Protein AF-A0A821Y5F5-F1 (afdb_monomer)

Sequence (380 aa):
MNRKIQKLDETVVNRIAAGEIVVRPCAAIKELVENSLDAGAHIIQIHVKQGGLKSIEIRDDGCGISKVDLPLVCQRFATSKLKNFDDLYHLNTYGFRGEALASLSYAGHVKIISKIPESPCAYICEYEDEKIRPSTSIKPCAGTNGTLIIIEDLFYNNPIRLKMMKSASEEYTRMVDCVMKMALRNTHVSFSLKRDQQIEPDVHTNGKETTTILQNMKMLYGADMVKDMYETIINTDDTPYKFQCKAYFTGTQYSCSSKNSSNSMTFILFINGRLVDCQPLKKSIQQMYAVLVNKQISPFVYLDLIMDPTTLDVNIHPSKNEVRFLHADQIIVSIVQAIERIIVAKSAKQTTTTTQLTFHMVCLFIHLVFFLNQRICYNL

Solvent-accessible surface area (backbone atoms only — not comparable to full-atom values): 20848 Å² total; per-residue (Å²): 137,90,78,76,90,72,86,76,56,67,70,58,54,50,52,54,52,17,54,62,47,49,72,47,52,44,47,50,50,52,55,53,52,34,51,34,52,66,39,64,29,45,40,41,41,35,43,31,28,68,32,29,38,51,25,34,36,43,36,29,53,18,56,41,52,53,81,86,46,61,76,42,60,25,26,71,68,41,51,94,73,51,92,54,79,72,49,68,57,68,65,85,57,78,64,62,68,26,42,67,54,17,22,45,14,58,36,21,44,28,35,40,39,24,7,28,82,90,47,96,53,10,39,35,43,40,33,44,70,35,34,66,34,92,92,44,67,82,37,82,42,91,62,63,56,3,35,36,42,38,38,34,39,50,36,69,90,35,63,69,63,51,70,70,50,71,57,38,67,59,41,34,52,51,34,49,55,51,52,52,56,55,42,36,76,40,28,53,29,17,39,34,34,28,53,66,95,51,86,70,57,85,38,69,48,82,23,39,85,86,46,44,51,69,56,42,44,30,66,74,71,33,61,71,57,56,74,43,47,45,79,50,75,50,74,34,83,91,47,99,71,46,36,40,32,47,36,40,34,43,44,94,84,51,54,56,81,50,95,86,46,87,73,60,60,48,77,45,38,28,52,73,85,41,64,39,63,55,66,68,54,54,50,54,46,52,52,52,49,57,73,77,34,101,57,101,61,10,39,47,39,40,38,42,36,42,59,61,55,82,48,46,46,64,87,75,40,82,67,51,41,40,67,51,50,68,62,50,69,62,53,42,52,53,51,48,55,54,53,48,52,52,48,52,58,55,51,55,71,73,47,86,70,86,75,86,75,69,64,64,58,52,59,55,50,53,57,50,56,54,53,54,56,57,56,59,68,76,74,115

Secondary structure (DSSP, 8-state):
--PPP-PPPHHHHHHHHHHHH--SHHHHHHHHHHHHHHTT-SEEEEEEEGGGTSEEEEEE-SS---TTTTTTTTSTT--SS-SSGGGGGG--SS--SS-HHHHHHHHSEEEEEEE-TTSSSEEEEEEETTEEPTT---EEE---SEEEEEEESTTTT-HHHHHHS--HHHHHHHHHHHHHHHHHH-TTSEEEEEETT-SS-SEE----TT--HHHHHHHHH-HHHHHTEEEEEEE-TTSSS-EEEEEEEE-SS-----TTSTT--EEEEEETTEE---HHHHHHHHHHHHHH-SS----EEEEEEEE-GGGEE--S-TTS---EETTHHHHHHHHHHHHHHHHHHHHHHH--SS--SSHHHHHHHHHHHHHHHHHHTT--

Nearest PDB structures (foldseek):
  4p7a-assembly1_A-2  TM=9.496E-01  e=2.374E-35  Homo sapiens
  1nhh-assembly1_A-2  TM=9.023E-01  e=4.095E-33  Escherichia coli K-12
  7p8v-assembly1_A  TM=9.120E-01  e=3.449E-33  Escherichia coli K-12
  1b62-assembly1_A-2  TM=9.007E-01  e=1.894E-31  Escherichia coli K-12
  3h4l-assembly3_B  TM=8.103E-01  e=2.195E-25  Saccharomyces cerevisiae

pLDDT: mean 83.5, std 15.28, range [35.28, 98.12]

Structure (mmCIF, N/CA/C/O backbone):
data_AF-A0A821Y5F5-F1
#
_entry.id   AF-A0A821Y5F5-F1
#
loop_
_atom_site.group_PDB
_atom_site.id
_atom_site.type_symbol
_atom_site.label_atom_id
_atom_site.label_alt_id
_atom_site.label_comp_id
_atom_site.label_asym_id
_atom_site.label_entity_id
_atom_site.label_seq_id
_atom_site.pdbx_PDB_ins_code
_atom_site.Cartn_x
_atom_site.Cartn_y
_atom_site.Cartn_z
_atom_site.occupancy
_atom_site.B_iso_or_equiv
_atom_site.auth_seq_id
_atom_site.auth_comp_id
_atom_site.auth_asym_id
_atom_site.auth_atom_id
_atom_site.pdbx_PDB_model_num
ATOM 1 N N . MET A 1 1 ? 7.971 -37.093 26.610 1.00 49.34 1 MET A N 1
ATOM 2 C CA . MET A 1 1 ? 7.033 -35.981 26.343 1.00 49.34 1 MET A CA 1
ATOM 3 C C . MET A 1 1 ? 5.666 -36.580 26.067 1.00 49.34 1 MET A C 1
ATOM 5 O O . MET A 1 1 ? 5.500 -37.180 25.021 1.00 49.34 1 MET A O 1
ATOM 9 N N . ASN A 1 2 ? 4.726 -36.498 27.010 1.00 59.00 2 ASN A N 1
ATOM 10 C CA . ASN A 1 2 ? 3.395 -37.101 26.869 1.00 59.00 2 ASN A CA 1
ATOM 11 C C . ASN A 1 2 ? 2.326 -35.995 26.891 1.00 59.00 2 ASN A C 1
ATOM 13 O O . ASN A 1 2 ? 1.527 -35.898 27.818 1.00 59.00 2 ASN A O 1
ATOM 17 N N . ARG A 1 3 ? 2.387 -35.073 25.920 1.00 72.88 3 ARG A N 1
ATOM 18 C CA . ARG A 1 3 ? 1.347 -34.051 25.744 1.00 72.88 3 ARG A CA 1
ATOM 19 C C . ARG A 1 3 ? 0.312 -34.593 24.768 1.00 72.88 3 ARG A C 1
ATOM 21 O O . ARG A 1 3 ? 0.638 -34.861 23.617 1.00 72.88 3 ARG A O 1
ATOM 28 N N . LYS A 1 4 ? -0.921 -34.774 25.246 1.00 83.81 4 LYS A N 1
ATOM 29 C CA . LYS A 1 4 ? -2.070 -35.089 24.389 1.00 83.81 4 LYS A CA 1
ATOM 30 C C . LYS A 1 4 ? -2.394 -33.864 23.531 1.00 83.81 4 LYS A C 1
ATOM 32 O O . LYS A 1 4 ? -2.301 -32.738 24.015 1.00 83.81 4 LYS A O 1
ATOM 37 N N . ILE A 1 5 ? -2.762 -34.091 22.274 1.00 86.94 5 ILE A N 1
ATOM 38 C CA . ILE A 1 5 ? -3.212 -33.037 21.357 1.00 86.94 5 ILE A CA 1
ATOM 39 C C . ILE A 1 5 ? -4.495 -32.417 21.932 1.00 86.94 5 ILE A C 1
ATOM 41 O O . ILE A 1 5 ? -5.418 -33.143 22.298 1.00 86.94 5 ILE A O 1
ATOM 45 N N . GLN A 1 6 ? -4.538 -31.088 22.041 1.00 87.88 6 GLN A N 1
ATOM 46 C CA . GLN A 1 6 ? -5.682 -30.325 22.547 1.00 87.88 6 GLN A CA 1
ATOM 47 C C . GLN A 1 6 ? -5.955 -29.129 21.634 1.00 87.88 6 GLN A C 1
ATOM 49 O O . GLN A 1 6 ? -5.025 -28.559 21.061 1.00 87.88 6 GLN A O 1
ATOM 54 N N . LYS A 1 7 ? -7.230 -28.747 21.506 1.00 86.69 7 LYS A N 1
ATOM 55 C CA . LYS A 1 7 ? -7.623 -27.531 20.790 1.00 86.69 7 LYS A CA 1
ATOM 56 C C . LYS A 1 7 ? -7.147 -26.314 21.588 1.00 86.69 7 LYS A C 1
ATOM 58 O O . LYS A 1 7 ? -7.340 -26.262 22.801 1.00 86.69 7 LYS A O 1
ATOM 63 N N . LEU A 1 8 ? -6.514 -25.362 20.908 1.00 87.69 8 LEU A N 1
ATOM 64 C CA . LEU A 1 8 ? -6.141 -24.083 21.506 1.00 87.69 8 LEU A CA 1
ATOM 65 C C . LEU A 1 8 ? -7.386 -23.215 21.719 1.00 87.69 8 LEU A C 1
ATOM 67 O O . LEU A 1 8 ? -8.350 -23.305 20.958 1.00 87.69 8 LEU A O 1
ATOM 71 N N . ASP A 1 9 ? -7.333 -22.361 22.738 1.00 87.75 9 ASP A N 1
ATOM 72 C CA . ASP A 1 9 ? -8.312 -21.293 22.931 1.00 87.75 9 ASP A CA 1
ATOM 73 C C . ASP A 1 9 ? -8.274 -20.321 21.739 1.00 87.75 9 ASP A C 1
ATOM 75 O O . ASP A 1 9 ? -7.199 -20.013 21.213 1.00 87.75 9 ASP A O 1
ATOM 79 N N . GLU A 1 10 ? -9.436 -19.835 21.305 1.00 82.81 10 GLU A N 1
ATOM 80 C CA . GLU A 1 10 ? -9.552 -18.953 20.137 1.00 82.81 10 GLU A CA 1
ATOM 81 C C . GLU A 1 10 ? -8.747 -17.661 20.300 1.00 82.81 10 GLU A C 1
ATOM 83 O O . GLU A 1 10 ? -8.123 -17.196 19.347 1.00 82.81 10 GLU A O 1
ATOM 88 N N . THR A 1 11 ? -8.654 -17.127 21.520 1.00 79.38 11 THR A N 1
ATOM 89 C CA . THR A 1 11 ? -7.844 -15.933 21.804 1.00 79.38 11 THR A CA 1
ATOM 90 C C . THR A 1 11 ? -6.358 -16.180 21.554 1.00 79.38 11 THR A C 1
ATOM 92 O O . THR A 1 11 ? -5.652 -15.304 21.051 1.00 79.38 11 THR A O 1
ATOM 95 N N . VAL A 1 12 ? -5.876 -17.393 21.843 1.00 81.19 12 VAL A N 1
ATOM 96 C CA . VAL A 1 12 ? -4.489 -17.797 21.589 1.00 81.19 12 VAL A CA 1
ATOM 97 C C . VAL A 1 12 ? -4.254 -17.938 20.089 1.00 81.19 12 VAL A C 1
ATOM 99 O O . VAL A 1 12 ? -3.269 -17.405 19.580 1.00 81.19 12 VAL A O 1
ATOM 102 N N . VAL A 1 13 ? -5.168 -18.599 19.373 1.00 82.31 13 VAL A N 1
ATOM 103 C CA . VAL A 1 13 ? -5.092 -18.757 17.910 1.00 82.31 13 VAL A CA 1
ATOM 104 C C . VAL A 1 13 ? -5.053 -17.395 17.221 1.00 82.31 13 VAL A C 1
ATOM 106 O O . VAL A 1 13 ? -4.185 -17.145 16.381 1.00 82.31 13 VAL A O 1
ATOM 109 N N . ASN A 1 14 ? -5.944 -16.487 17.613 1.00 79.31 14 ASN A N 1
ATOM 110 C CA . ASN A 1 14 ? -6.041 -15.180 16.987 1.00 79.31 14 ASN A CA 1
ATOM 111 C C . ASN A 1 14 ? -4.820 -14.298 17.272 1.00 79.31 14 ASN A C 1
ATOM 113 O O . ASN A 1 14 ? -4.322 -13.644 16.357 1.00 79.31 14 ASN A O 1
ATOM 117 N N . ARG A 1 15 ? -4.268 -14.338 18.492 1.00 78.31 15 ARG A N 1
ATOM 118 C CA . ARG A 1 15 ? -3.023 -13.624 18.826 1.00 78.31 15 ARG A CA 1
ATOM 119 C C . ARG A 1 15 ? -1.812 -14.155 18.063 1.00 78.31 15 ARG A C 1
ATOM 121 O O . ARG A 1 15 ? -0.956 -13.364 17.666 1.00 78.31 15 ARG A O 1
ATOM 128 N N . ILE A 1 16 ? -1.735 -15.468 17.834 1.00 78.94 16 ILE A N 1
ATOM 129 C CA . ILE A 1 16 ? -0.671 -16.067 17.015 1.00 78.94 16 ILE A CA 1
ATOM 130 C C . ILE A 1 16 ? -0.784 -15.558 15.576 1.00 78.94 16 ILE A C 1
ATOM 132 O O . ILE A 1 16 ? 0.169 -14.977 15.058 1.00 78.94 16 ILE A O 1
ATOM 136 N N . ALA A 1 17 ? -1.966 -15.681 14.973 1.00 75.06 17 ALA A N 1
ATOM 137 C CA . ALA A 1 17 ? -2.197 -15.271 13.592 1.00 75.06 17 ALA A CA 1
ATOM 138 C C . ALA A 1 17 ? -2.049 -13.746 13.387 1.00 75.06 17 ALA A C 1
ATOM 140 O O . ALA A 1 17 ? -1.517 -13.309 12.369 1.00 75.06 17 ALA A O 1
ATOM 141 N N . ALA A 1 18 ? -2.424 -12.916 14.369 1.00 77.75 18 ALA A N 1
ATOM 142 C CA . ALA A 1 18 ? -2.184 -11.471 14.321 1.00 77.75 18 ALA A CA 1
ATOM 143 C C . ALA A 1 18 ? -0.686 -11.132 14.192 1.00 77.75 18 ALA A C 1
ATOM 145 O O . ALA A 1 18 ? -0.311 -10.220 13.453 1.00 77.75 18 ALA A O 1
ATOM 146 N N . GLY A 1 19 ? 0.180 -11.905 14.858 1.00 74.75 19 GLY A N 1
ATOM 147 C CA . GLY A 1 19 ? 1.634 -11.758 14.783 1.00 74.75 19 GLY A CA 1
ATOM 148 C C . GLY A 1 19 ? 2.270 -12.228 13.468 1.00 74.75 19 GLY A C 1
ATOM 149 O O . GLY A 1 19 ? 3.447 -11.931 13.245 1.00 74.75 19 GLY A O 1
ATOM 150 N N . GLU A 1 20 ? 1.530 -12.951 12.625 1.00 75.62 20 GLU A N 1
ATOM 151 C CA . GLU A 1 20 ? 1.942 -13.363 11.274 1.00 75.62 20 GLU A CA 1
ATOM 152 C C . GLU A 1 20 ? 1.504 -12.345 10.215 1.00 75.62 20 GLU A C 1
ATOM 154 O O . GLU A 1 20 ? 2.231 -12.096 9.254 1.00 75.62 20 GLU A O 1
ATOM 159 N N . ILE A 1 21 ? 0.339 -11.721 10.411 1.00 77.25 21 ILE A N 1
ATOM 160 C CA . ILE A 1 21 ? -0.215 -10.717 9.496 1.00 77.25 21 ILE A CA 1
ATOM 161 C C . ILE A 1 21 ? 0.476 -9.364 9.706 1.00 77.25 21 ILE A C 1
ATOM 163 O O . ILE A 1 21 ? 0.984 -8.763 8.758 1.00 77.25 21 ILE A O 1
ATOM 167 N N . VAL A 1 22 ? 0.571 -8.896 10.956 1.00 83.25 22 VAL A N 1
ATOM 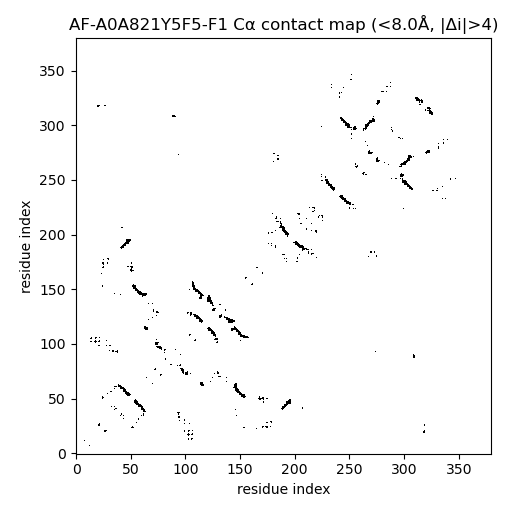168 C CA . VAL A 1 22 ? 1.205 -7.615 11.300 1.00 83.25 22 VAL A CA 1
ATOM 169 C C . VAL A 1 22 ? 2.575 -7.876 11.910 1.00 83.25 22 VAL A C 1
ATOM 171 O O . VAL A 1 22 ? 2.774 -7.873 13.123 1.00 83.25 22 VAL A O 1
ATOM 174 N N . VAL A 1 23 ? 3.559 -8.106 11.042 1.00 84.06 23 VAL A N 1
ATOM 175 C CA . VAL A 1 23 ? 4.928 -8.419 11.480 1.00 84.06 23 VAL A CA 1
ATOM 176 C C . VAL A 1 23 ? 5.681 -7.169 11.955 1.00 84.06 23 VAL A C 1
ATOM 178 O O . VAL A 1 23 ? 6.540 -7.276 12.829 1.00 84.06 23 VAL A O 1
ATOM 181 N N . ARG A 1 24 ? 5.396 -5.993 11.372 1.00 90.19 24 ARG A N 1
ATOM 182 C CA . ARG A 1 24 ? 6.087 -4.706 11.610 1.00 90.19 24 ARG A CA 1
ATOM 183 C C . ARG A 1 24 ? 5.164 -3.502 11.351 1.00 90.19 24 ARG A C 1
ATOM 185 O O . ARG A 1 24 ? 4.192 -3.667 10.612 1.00 90.19 24 ARG A O 1
ATOM 192 N N . PRO A 1 25 ? 5.508 -2.284 11.822 1.00 92.50 25 PRO A N 1
ATOM 193 C CA . PRO A 1 25 ? 4.735 -1.061 11.549 1.00 92.50 25 PRO A CA 1
ATOM 194 C C . PRO A 1 25 ? 4.493 -0.782 10.056 1.00 92.50 25 PRO A C 1
ATOM 196 O O . PRO A 1 25 ? 3.411 -0.360 9.660 1.00 92.50 25 PRO A O 1
ATOM 199 N N . CYS A 1 26 ? 5.476 -1.075 9.199 1.00 91.69 26 CYS A N 1
ATOM 200 C CA . CYS A 1 26 ? 5.349 -0.917 7.746 1.00 91.69 26 CYS A CA 1
ATOM 201 C C . CYS A 1 26 ? 4.236 -1.803 7.142 1.00 91.69 26 CYS A C 1
ATOM 203 O O . CYS A 1 26 ? 3.514 -1.352 6.257 1.00 91.69 26 CYS A O 1
ATOM 205 N N . ALA A 1 27 ? 4.032 -3.021 7.665 1.00 89.94 27 ALA A N 1
ATOM 206 C CA . ALA A 1 27 ? 2.938 -3.890 7.223 1.00 89.94 27 ALA A CA 1
ATOM 207 C C . ALA A 1 27 ? 1.566 -3.310 7.605 1.00 89.94 27 ALA A C 1
ATOM 209 O O . ALA A 1 27 ? 0.642 -3.361 6.801 1.00 89.94 27 ALA A O 1
ATOM 210 N N . ALA A 1 28 ? 1.459 -2.696 8.791 1.00 92.38 28 ALA A N 1
ATOM 211 C CA . ALA A 1 28 ? 0.246 -1.996 9.210 1.00 92.38 28 ALA A CA 1
ATOM 212 C C . ALA A 1 28 ? -0.081 -0.826 8.269 1.00 92.38 28 ALA A C 1
ATOM 214 O O . ALA A 1 28 ? -1.211 -0.720 7.805 1.00 92.38 28 ALA A O 1
ATOM 215 N N . ILE A 1 29 ? 0.912 0.008 7.928 1.00 94.00 29 ILE A N 1
ATOM 216 C CA . ILE A 1 29 ? 0.716 1.093 6.953 1.00 94.00 29 ILE A CA 1
ATOM 217 C C . ILE A 1 29 ? 0.255 0.555 5.606 1.00 94.00 29 ILE A C 1
ATOM 219 O O . ILE A 1 29 ? -0.708 1.082 5.062 1.00 94.00 29 ILE A O 1
ATOM 223 N N . LYS A 1 30 ? 0.919 -0.478 5.076 1.00 91.44 30 LYS A N 1
ATOM 224 C CA . LYS A 1 30 ? 0.560 -1.055 3.778 1.00 91.44 30 LYS A CA 1
ATOM 225 C C . LYS A 1 30 ? -0.915 -1.459 3.753 1.00 91.44 30 LYS A C 1
ATOM 227 O O . LYS A 1 30 ? -1.645 -1.005 2.883 1.00 91.44 30 LYS A O 1
ATOM 232 N N . GLU A 1 31 ? -1.363 -2.235 4.740 1.00 90.94 31 GLU A N 1
ATOM 233 C CA . GLU A 1 31 ? -2.750 -2.713 4.816 1.00 90.94 31 GLU A CA 1
ATOM 234 C C . GLU A 1 31 ? -3.768 -1.576 4.991 1.00 90.94 31 GLU A C 1
ATOM 236 O O . GLU A 1 31 ? -4.835 -1.594 4.381 1.00 90.94 31 GLU A O 1
ATOM 241 N N . LEU A 1 32 ? -3.458 -0.568 5.809 1.00 93.94 32 LEU A N 1
ATOM 242 C CA . LEU A 1 32 ? -4.356 0.567 6.019 1.00 93.94 32 LEU A CA 1
ATOM 243 C C . LEU A 1 32 ? -4.452 1.466 4.783 1.00 93.94 32 LEU A C 1
ATOM 245 O O . LEU A 1 32 ? -5.549 1.873 4.420 1.00 93.94 32 LEU A O 1
ATOM 249 N N . VAL A 1 33 ? -3.334 1.726 4.103 1.00 94.94 33 VAL A N 1
ATOM 250 C CA . VAL A 1 33 ? -3.327 2.486 2.848 1.00 94.94 33 VAL A CA 1
ATOM 251 C C . VAL A 1 33 ? -4.058 1.717 1.745 1.00 94.94 33 VAL A C 1
ATOM 253 O O . VAL A 1 33 ? -4.837 2.313 1.010 1.00 94.94 33 VAL A O 1
ATOM 256 N N . GLU A 1 34 ? -3.855 0.400 1.642 1.00 92.00 34 GLU A N 1
ATOM 257 C CA . GLU A 1 34 ? -4.623 -0.469 0.738 1.00 92.00 34 GLU A CA 1
ATOM 258 C C . GLU A 1 34 ? -6.134 -0.373 1.015 1.00 92.00 34 GLU A C 1
ATOM 260 O O . GLU A 1 34 ? -6.926 -0.287 0.080 1.00 92.00 34 GLU A O 1
ATOM 265 N N . ASN A 1 35 ? -6.545 -0.318 2.287 1.00 92.69 35 ASN A N 1
ATOM 266 C CA . ASN A 1 35 ? -7.950 -0.129 2.649 1.00 92.69 35 ASN A CA 1
ATOM 267 C C . ASN A 1 35 ? -8.492 1.248 2.249 1.00 92.69 35 ASN A C 1
ATOM 269 O O . ASN A 1 35 ? -9.620 1.313 1.768 1.00 92.69 35 ASN A O 1
ATOM 273 N N . SER A 1 36 ? -7.711 2.319 2.405 1.00 95.19 36 SER A N 1
ATOM 274 C CA . SER A 1 36 ? -8.101 3.657 1.945 1.00 95.19 36 SER A CA 1
ATOM 275 C C . SER A 1 36 ? -8.234 3.717 0.416 1.00 95.19 36 SER A C 1
ATOM 277 O O . SER A 1 36 ? -9.188 4.297 -0.095 1.00 95.19 36 SER A O 1
ATOM 279 N N . LEU A 1 37 ? -7.329 3.064 -0.324 1.00 93.06 37 LEU A N 1
ATOM 280 C CA . LEU A 1 37 ? -7.417 2.947 -1.786 1.00 93.06 37 LEU A CA 1
ATOM 281 C C . LEU A 1 37 ? -8.659 2.158 -2.221 1.00 93.06 37 LEU A C 1
ATOM 283 O O . LEU A 1 37 ? -9.392 2.605 -3.098 1.00 93.06 37 LEU A O 1
ATOM 287 N N . ASP A 1 38 ? -8.943 1.027 -1.569 1.00 91.44 38 ASP A N 1
ATOM 288 C CA . ASP A 1 38 ? -10.155 0.239 -1.827 1.00 91.44 38 ASP A CA 1
ATOM 289 C C . ASP A 1 38 ? -11.446 1.010 -1.483 1.00 91.44 38 ASP A C 1
ATOM 291 O O . ASP A 1 38 ? -12.497 0.737 -2.059 1.00 91.44 38 ASP A O 1
ATOM 295 N N . ALA A 1 39 ? -11.381 1.975 -0.559 1.00 91.88 39 ALA A N 1
ATOM 296 C CA . ALA A 1 39 ? -12.487 2.872 -0.221 1.00 91.88 39 ALA A CA 1
ATOM 297 C C . ALA A 1 39 ? -12.660 4.038 -1.217 1.00 91.88 39 ALA A C 1
ATOM 299 O O . ALA A 1 39 ? -13.533 4.886 -1.011 1.00 91.88 39 ALA A O 1
ATOM 300 N N . GLY A 1 40 ? -11.840 4.097 -2.274 1.00 92.69 40 GLY A N 1
ATOM 301 C CA . GLY A 1 40 ? -11.893 5.135 -3.303 1.00 92.69 40 GLY A CA 1
ATOM 302 C C . GLY A 1 40 ? -11.337 6.487 -2.856 1.00 92.69 40 GLY A C 1
ATOM 303 O O . GLY A 1 40 ? -11.788 7.515 -3.351 1.00 92.69 40 GLY A O 1
ATOM 304 N N . ALA A 1 41 ? -10.402 6.508 -1.901 1.00 95.75 41 ALA A N 1
ATOM 305 C CA . ALA A 1 41 ? -9.806 7.749 -1.416 1.00 95.75 41 ALA A CA 1
ATOM 306 C C . ALA A 1 41 ? -8.970 8.462 -2.493 1.00 95.75 41 ALA A C 1
ATOM 308 O O . ALA A 1 41 ? -8.179 7.837 -3.202 1.00 95.75 41 ALA A O 1
ATOM 309 N N . HIS A 1 42 ? -9.078 9.788 -2.539 1.00 95.88 42 HIS A N 1
ATOM 310 C CA . HIS A 1 42 ? -8.247 10.676 -3.353 1.00 95.88 42 HIS A CA 1
ATOM 311 C C . HIS A 1 42 ? -7.163 11.377 -2.532 1.00 95.88 42 HIS A C 1
ATOM 313 O O . HIS A 1 42 ? -6.177 11.857 -3.093 1.00 95.88 42 HIS A O 1
ATOM 319 N N . ILE A 1 43 ? -7.302 11.423 -1.209 1.00 97.12 43 ILE A N 1
ATOM 320 C CA . ILE A 1 43 ? -6.348 12.028 -0.286 1.00 97.12 43 ILE A CA 1
ATOM 321 C C . ILE A 1 43 ? -6.078 11.036 0.840 1.00 97.12 43 ILE A C 1
ATOM 323 O O . ILE A 1 43 ? -6.990 10.627 1.548 1.00 97.12 43 ILE A O 1
ATOM 327 N N . ILE A 1 44 ? -4.807 10.686 1.043 1.00 98.00 44 ILE A N 1
ATOM 328 C CA . ILE A 1 44 ? -4.347 9.817 2.128 1.00 98.00 44 ILE A CA 1
ATOM 329 C C . ILE A 1 44 ? -3.252 10.544 2.912 1.00 98.00 44 ILE A C 1
ATOM 331 O O . ILE A 1 44 ? -2.159 10.820 2.408 1.00 98.00 44 ILE A O 1
ATOM 335 N N . GLN A 1 45 ? -3.541 10.850 4.173 1.00 97.69 45 GLN A N 1
ATOM 336 C CA . GLN A 1 45 ? -2.639 11.539 5.091 1.00 97.69 45 GLN A CA 1
ATOM 337 C C . GLN A 1 45 ? -2.203 10.594 6.203 1.00 97.69 45 GLN A C 1
ATOM 339 O O . GLN A 1 45 ? -3.031 9.988 6.878 1.00 97.69 45 GLN A O 1
ATOM 344 N N . ILE A 1 46 ? -0.896 10.497 6.413 1.00 98.06 46 ILE A N 1
ATOM 345 C CA . ILE A 1 46 ? -0.276 9.545 7.324 1.00 98.06 46 ILE A CA 1
ATOM 346 C C . ILE A 1 46 ? 0.600 10.304 8.319 1.00 98.06 46 ILE A C 1
ATOM 348 O O . ILE A 1 46 ? 1.482 11.088 7.943 1.00 98.06 46 ILE A O 1
ATOM 352 N N . HIS A 1 47 ? 0.368 10.078 9.607 1.00 97.25 47 HIS A N 1
ATOM 353 C CA . HIS A 1 47 ? 1.147 10.659 10.696 1.00 97.25 47 HIS A CA 1
ATOM 354 C C . HIS A 1 47 ? 1.704 9.549 11.577 1.00 97.25 47 HIS A C 1
ATOM 356 O O . HIS A 1 47 ? 0.999 8.615 11.949 1.00 97.25 47 HIS A O 1
ATOM 362 N N . VAL A 1 48 ? 3.000 9.629 11.878 1.00 96.94 48 VAL A N 1
ATOM 363 C CA . VAL A 1 48 ? 3.716 8.536 12.542 1.00 96.94 48 VAL A CA 1
ATOM 364 C C . VAL A 1 48 ? 4.525 9.056 13.720 1.00 96.94 48 VAL A C 1
ATOM 366 O O . VAL A 1 48 ? 5.348 9.962 13.571 1.00 96.94 48 VAL A O 1
ATOM 369 N N . LYS A 1 49 ? 4.361 8.414 14.882 1.00 96.12 49 LYS A N 1
ATOM 370 C CA . LYS A 1 49 ? 5.133 8.692 16.101 1.00 96.12 49 LYS A CA 1
ATOM 371 C C . LYS A 1 49 ? 6.038 7.516 16.453 1.00 96.12 49 LYS A C 1
ATOM 373 O O . LYS A 1 49 ? 5.610 6.363 16.422 1.00 96.12 49 LYS A O 1
ATOM 378 N N . GLN A 1 50 ? 7.298 7.807 16.788 1.00 92.94 50 GLN A N 1
ATOM 379 C CA . GLN A 1 50 ? 8.328 6.814 17.143 1.00 92.94 50 GLN A CA 1
ATOM 380 C C . GLN A 1 50 ? 8.403 5.614 16.172 1.00 92.94 50 GLN A C 1
ATOM 382 O O . GLN A 1 50 ? 8.375 4.458 16.589 1.00 92.94 50 GLN A O 1
ATOM 387 N N . GLY A 1 51 ? 8.465 5.875 14.861 1.00 90.94 51 GLY A N 1
ATOM 388 C CA . GLY A 1 51 ? 8.557 4.809 13.850 1.00 90.94 51 GLY A CA 1
ATOM 389 C C . GLY A 1 51 ? 7.326 3.903 13.771 1.00 90.94 51 GLY A C 1
ATOM 390 O O . GLY A 1 51 ? 7.435 2.763 13.334 1.00 90.94 51 GLY A O 1
ATOM 391 N N . GLY A 1 52 ? 6.171 4.389 14.235 1.00 93.12 52 GLY A N 1
ATOM 392 C CA . GLY A 1 52 ? 4.898 3.671 14.219 1.00 93.12 52 GLY A CA 1
ATOM 393 C C . GLY A 1 52 ? 4.691 2.739 15.405 1.00 93.12 52 GLY A C 1
ATOM 394 O O . GLY A 1 52 ? 3.643 2.114 15.504 1.00 93.12 52 GLY A O 1
ATOM 395 N N . LEU A 1 53 ? 5.662 2.653 16.319 1.00 92.75 53 LEU A N 1
ATOM 396 C CA . LEU A 1 53 ? 5.517 1.870 17.545 1.00 92.75 53 LEU A CA 1
ATOM 397 C C . LEU A 1 53 ? 4.617 2.580 18.556 1.00 92.75 53 LEU A C 1
ATOM 399 O O . LEU A 1 53 ? 3.840 1.925 19.242 1.00 92.75 53 LEU A O 1
ATOM 403 N N . LYS A 1 54 ? 4.697 3.917 18.630 1.00 94.94 54 LYS A N 1
ATOM 404 C CA . LYS A 1 54 ? 3.864 4.694 19.556 1.00 94.94 54 LYS A CA 1
ATOM 405 C C . LYS A 1 54 ? 2.494 5.013 18.973 1.00 94.94 54 LYS A C 1
ATOM 407 O O . LYS A 1 54 ? 1.497 4.836 19.662 1.00 94.94 54 LYS A O 1
ATOM 412 N N . SER A 1 55 ? 2.457 5.523 17.743 1.00 96.56 55 SER A N 1
ATOM 413 C CA . SER A 1 55 ? 1.204 5.812 17.044 1.00 96.56 55 SER A CA 1
ATOM 414 C C . SER A 1 55 ? 1.385 5.794 15.525 1.00 96.56 55 SER A C 1
ATOM 416 O O . SER A 1 55 ? 2.406 6.268 15.008 1.00 96.56 55 SER A O 1
ATOM 418 N N . ILE A 1 56 ? 0.384 5.256 14.828 1.00 97.50 56 ILE A N 1
ATOM 419 C CA . ILE A 1 56 ? 0.174 5.367 13.383 1.00 97.50 56 ILE A CA 1
ATOM 420 C C . ILE A 1 56 ? -1.232 5.928 13.180 1.00 97.50 56 ILE A C 1
ATOM 422 O O . ILE A 1 56 ? -2.207 5.311 13.599 1.00 97.50 56 ILE A O 1
ATOM 426 N N . GLU A 1 57 ? -1.339 7.068 12.511 1.00 97.50 57 GLU A N 1
ATOM 427 C CA . GLU A 1 57 ? -2.614 7.690 12.158 1.00 97.50 57 GLU A CA 1
ATOM 428 C C . GLU A 1 57 ? -2.719 7.758 10.636 1.00 97.50 57 GLU A C 1
ATOM 430 O O . GLU A 1 57 ? -1.827 8.300 9.981 1.00 97.50 57 GLU A O 1
ATOM 435 N N . ILE A 1 58 ? -3.791 7.206 10.071 1.00 97.81 58 ILE A N 1
ATOM 436 C CA . ILE A 1 58 ? -4.095 7.268 8.640 1.00 97.81 58 ILE A CA 1
ATOM 437 C C . ILE A 1 58 ? -5.477 7.872 8.473 1.00 97.81 58 ILE A C 1
ATOM 439 O O . ILE A 1 58 ? -6.455 7.348 9.001 1.00 97.81 58 ILE A O 1
ATOM 443 N N . ARG A 1 59 ? -5.536 8.990 7.753 1.00 97.88 59 ARG A N 1
ATOM 444 C CA . ARG A 1 59 ? -6.763 9.678 7.371 1.00 97.88 59 ARG A CA 1
ATOM 445 C C . ARG A 1 59 ? -6.947 9.588 5.867 1.00 97.88 59 ARG A C 1
ATOM 447 O O . ARG A 1 59 ? -6.023 9.918 5.127 1.00 97.88 59 ARG A O 1
ATOM 454 N N . ASP A 1 60 ? -8.150 9.238 5.452 1.00 98.00 60 ASP A N 1
ATOM 455 C CA . ASP A 1 60 ? -8.588 9.269 4.068 1.00 98.00 60 ASP A CA 1
ATOM 456 C C . ASP A 1 60 ? -9.907 10.025 3.890 1.00 98.00 60 ASP A C 1
ATOM 458 O O . ASP A 1 60 ? -10.614 10.312 4.859 1.00 98.00 60 ASP A O 1
ATOM 462 N N . ASP A 1 61 ? -10.210 10.364 2.641 1.00 97.31 61 ASP A N 1
ATOM 463 C CA . ASP A 1 61 ? -11.464 10.966 2.182 1.00 97.31 61 ASP A CA 1
ATOM 464 C C . ASP A 1 61 ? -12.339 9.969 1.396 1.00 97.31 61 ASP A C 1
ATOM 466 O O . ASP A 1 61 ? -13.146 10.376 0.561 1.00 97.31 61 ASP A O 1
ATOM 470 N N . GLY A 1 62 ? -12.177 8.665 1.652 1.00 95.56 62 GLY A N 1
ATOM 471 C CA . GLY A 1 62 ? -12.926 7.612 0.966 1.00 95.56 62 GLY A CA 1
ATOM 472 C C . GLY A 1 62 ? -14.412 7.565 1.346 1.00 95.56 62 GLY A C 1
ATOM 473 O O . GLY A 1 62 ? -14.960 8.451 2.005 1.00 95.56 62 GLY A O 1
ATOM 474 N N . CYS A 1 63 ? -15.091 6.476 0.979 1.00 95.31 63 CYS A N 1
ATOM 475 C CA . CYS A 1 63 ? -16.533 6.318 1.220 1.00 95.31 63 CYS A CA 1
ATOM 476 C C . CYS A 1 63 ? -16.945 6.281 2.706 1.00 95.31 63 CYS A C 1
ATOM 478 O O . CYS A 1 63 ? -18.118 6.476 3.024 1.00 95.31 63 CYS A O 1
ATOM 480 N N . GLY A 1 64 ? -16.001 6.038 3.619 1.00 95.25 64 GLY A N 1
ATOM 481 C CA . GLY A 1 64 ? -16.274 5.867 5.043 1.00 95.25 64 GLY A CA 1
ATOM 482 C C . GLY A 1 64 ? -16.859 4.493 5.397 1.00 95.25 64 GLY A C 1
ATOM 483 O O . GLY A 1 64 ? -17.092 3.641 4.541 1.00 95.25 64 GLY A O 1
ATOM 484 N N . ILE A 1 65 ? -17.090 4.285 6.692 1.00 95.06 65 ILE A N 1
ATOM 485 C CA . ILE A 1 65 ? -17.653 3.077 7.298 1.00 95.06 65 ILE A CA 1
ATOM 486 C C . ILE A 1 65 ? -18.970 3.463 7.969 1.00 95.06 65 ILE A C 1
ATOM 488 O O . ILE A 1 65 ? -19.031 4.411 8.759 1.00 95.06 65 ILE A O 1
ATOM 492 N N . SER A 1 66 ? -20.036 2.724 7.665 1.00 93.88 66 SER A N 1
ATOM 493 C CA . SER A 1 66 ? -21.348 2.976 8.254 1.00 93.88 66 SER A CA 1
ATOM 494 C C . SER A 1 66 ? -21.362 2.658 9.748 1.00 93.88 66 SER A C 1
ATOM 496 O O . SER A 1 66 ? -20.717 1.719 10.215 1.00 93.88 66 SER A O 1
ATOM 498 N N . LYS A 1 67 ? -22.177 3.394 10.514 1.00 93.88 67 LYS A N 1
ATOM 499 C CA . LYS A 1 67 ? -22.358 3.172 11.958 1.00 93.88 67 LYS A CA 1
ATOM 500 C C . LYS A 1 67 ? -22.717 1.717 12.283 1.00 93.88 67 LYS A C 1
ATOM 502 O O . LYS A 1 67 ? -22.283 1.199 13.308 1.00 93.88 67 LYS A O 1
ATOM 507 N N . VAL A 1 68 ? -23.529 1.086 11.433 1.00 92.50 68 VAL A N 1
ATOM 508 C CA . VAL A 1 68 ? -24.007 -0.291 11.637 1.00 92.50 68 VAL A CA 1
ATOM 509 C C . VAL A 1 68 ? -22.913 -1.338 11.423 1.00 92.50 68 VAL A C 1
ATOM 511 O O . VAL A 1 68 ? -23.005 -2.412 12.007 1.00 92.50 68 VAL A O 1
ATOM 514 N N . ASP A 1 69 ? -21.863 -0.999 10.671 1.00 92.31 69 ASP A N 1
ATOM 515 C CA . ASP A 1 69 ? -20.748 -1.897 10.350 1.00 92.31 69 ASP A CA 1
ATOM 516 C C . ASP A 1 69 ? -19.568 -1.736 11.318 1.00 92.31 69 ASP A C 1
ATOM 518 O O . ASP A 1 69 ? -18.704 -2.609 11.398 1.00 92.31 69 ASP A O 1
ATOM 522 N N . LEU A 1 70 ? -19.529 -0.655 12.109 1.00 91.12 70 LEU A N 1
ATOM 523 C CA . LEU A 1 70 ? -18.488 -0.436 13.121 1.00 91.12 70 LEU A CA 1
ATOM 524 C C . LEU A 1 70 ? -18.316 -1.613 14.104 1.00 91.12 70 LEU A C 1
ATOM 526 O O . LEU A 1 70 ? -17.173 -1.895 14.454 1.00 91.12 70 LEU A O 1
ATOM 530 N N . PRO A 1 71 ? -19.361 -2.342 14.543 1.00 90.81 71 PRO A N 1
ATOM 531 C CA . PRO A 1 71 ? -19.183 -3.553 15.350 1.00 90.81 71 PRO A CA 1
ATOM 532 C C . PRO A 1 71 ? -18.487 -4.714 14.626 1.00 90.81 71 PRO A C 1
ATOM 534 O O . PRO A 1 71 ? -17.941 -5.589 15.295 1.00 90.81 71 PRO A O 1
ATOM 537 N N . LEU A 1 72 ? -18.522 -4.737 13.290 1.00 89.31 72 LEU A N 1
ATOM 538 C CA . LEU A 1 72 ? -17.993 -5.817 12.452 1.00 89.31 72 LEU A CA 1
ATOM 539 C C . LEU A 1 72 ? -16.587 -5.526 11.918 1.00 89.31 72 LEU A C 1
ATOM 541 O O . LEU A 1 72 ? -15.845 -6.457 11.640 1.00 89.31 72 LEU A O 1
ATOM 545 N N . VAL A 1 73 ? -16.199 -4.254 11.791 1.00 89.19 73 VAL A N 1
ATOM 546 C CA . VAL A 1 73 ? -14.980 -3.838 11.070 1.00 89.19 73 VAL A CA 1
ATOM 547 C C . VAL A 1 73 ? -13.673 -4.461 11.597 1.00 89.19 73 VAL A C 1
ATOM 549 O O . VAL A 1 73 ? -12.744 -4.696 10.825 1.00 89.19 73 VAL A O 1
ATOM 552 N N . CYS A 1 74 ? -13.595 -4.744 12.900 1.00 87.38 74 CYS A N 1
ATOM 553 C CA . CYS A 1 74 ? -12.436 -5.373 13.541 1.00 87.38 74 CYS A CA 1
ATOM 554 C C . CYS A 1 74 ? -12.643 -6.867 13.828 1.00 87.38 74 CYS A C 1
ATOM 556 O O . CYS A 1 74 ? -11.775 -7.474 14.447 1.00 87.38 74 CYS A O 1
ATOM 558 N N . GLN A 1 75 ? -13.758 -7.465 13.400 1.00 85.88 75 GLN A N 1
ATOM 559 C CA . GLN A 1 75 ? -13.970 -8.905 13.521 1.00 85.88 75 GLN A CA 1
ATOM 560 C C . GLN A 1 75 ? -13.256 -9.636 12.387 1.00 85.88 75 GLN A C 1
ATOM 562 O O . GLN A 1 75 ? -13.240 -9.181 11.241 1.00 85.88 75 GLN A O 1
ATOM 567 N N . ARG A 1 76 ? -12.676 -10.796 12.696 1.00 82.25 76 ARG A N 1
ATOM 568 C CA . ARG A 1 76 ? -12.088 -11.669 11.678 1.00 82.25 76 ARG A CA 1
ATOM 569 C C . ARG A 1 76 ? -13.118 -12.120 10.653 1.00 82.25 76 ARG A C 1
ATOM 571 O O . ARG A 1 76 ? -14.257 -12.427 10.992 1.00 82.25 76 ARG A O 1
ATOM 578 N N . PHE A 1 77 ? -12.667 -12.211 9.403 1.00 80.44 77 PHE A N 1
ATOM 579 C CA . PHE A 1 77 ? -13.452 -12.681 8.258 1.00 80.44 77 PHE A CA 1
ATOM 580 C C . PHE A 1 77 ? -14.650 -11.788 7.899 1.00 80.44 77 PHE A C 1
ATOM 582 O O . PHE A 1 77 ? -15.467 -12.161 7.060 1.00 80.44 77 PHE A O 1
ATOM 589 N N . ALA A 1 78 ? -14.738 -10.587 8.475 1.00 80.31 78 ALA A N 1
ATOM 590 C CA . ALA A 1 78 ? -15.703 -9.580 8.068 1.00 80.31 78 ALA A CA 1
ATOM 591 C C . ALA A 1 78 ? -15.109 -8.736 6.930 1.00 80.31 78 ALA A C 1
ATOM 593 O O . ALA A 1 78 ? -14.131 -8.006 7.106 1.00 80.31 78 ALA A O 1
ATOM 594 N N . THR A 1 79 ? -15.680 -8.839 5.730 1.00 83.50 79 THR A N 1
ATOM 595 C CA . THR A 1 79 ? -15.260 -8.033 4.580 1.00 83.50 79 THR A CA 1
ATOM 596 C C . THR A 1 79 ? -16.440 -7.659 3.694 1.00 83.50 79 THR A C 1
ATOM 598 O O . THR A 1 79 ? -17.390 -8.420 3.547 1.00 83.50 79 THR A O 1
ATOM 601 N N . SER A 1 80 ? -16.361 -6.485 3.070 1.00 79.62 80 SER A N 1
ATOM 602 C CA . SER A 1 80 ? -17.275 -6.047 2.011 1.00 79.62 80 SER A CA 1
ATOM 603 C C . SER A 1 80 ? -16.789 -6.421 0.603 1.00 79.62 80 SER A C 1
ATOM 605 O O . SER A 1 80 ? -17.489 -6.150 -0.369 1.00 79.62 80 SER A O 1
ATOM 607 N N . LYS A 1 81 ? -15.589 -7.015 0.482 1.00 78.81 81 LYS A N 1
ATOM 608 C CA . LYS A 1 81 ? -14.849 -7.161 -0.787 1.00 78.81 81 LYS A CA 1
ATOM 609 C C . LYS A 1 81 ? -14.997 -8.541 -1.443 1.00 78.81 81 LYS A C 1
ATOM 611 O O . LYS A 1 81 ? -14.701 -8.675 -2.622 1.00 78.81 81 LYS A O 1
ATOM 616 N N . LEU A 1 82 ? -15.458 -9.547 -0.698 1.00 74.06 82 LEU A N 1
ATOM 617 C CA . LEU A 1 82 ? -15.732 -10.904 -1.184 1.00 74.06 82 LEU A CA 1
ATOM 618 C C . LEU A 1 82 ? -17.085 -11.380 -0.653 1.00 74.06 82 LEU A C 1
ATOM 620 O O . LEU A 1 82 ? -17.400 -11.146 0.514 1.00 74.06 82 LEU A O 1
ATOM 624 N N . LYS A 1 83 ? -17.858 -12.077 -1.490 1.00 73.06 83 LYS A N 1
ATOM 625 C CA . LYS A 1 83 ? -19.078 -12.789 -1.078 1.00 73.06 83 LYS A CA 1
ATOM 626 C C . LYS A 1 83 ? -18.937 -14.294 -1.279 1.00 73.06 83 LYS A C 1
ATOM 628 O O . LYS A 1 83 ? -19.321 -15.054 -0.396 1.00 73.06 83 LYS A O 1
ATOM 633 N N . ASN A 1 84 ? -18.355 -14.706 -2.404 1.00 75.12 84 ASN A N 1
ATOM 634 C CA . ASN A 1 84 ? -18.192 -16.104 -2.796 1.00 75.12 84 ASN A CA 1
ATOM 635 C C . ASN A 1 84 ? -16.715 -16.449 -3.030 1.00 75.12 84 ASN A C 1
ATOM 637 O O . ASN A 1 84 ? -15.889 -15.569 -3.259 1.00 75.12 84 ASN A O 1
ATOM 641 N N . PHE A 1 85 ? -16.374 -17.741 -3.007 1.00 66.81 85 PHE A N 1
ATOM 642 C CA . PHE A 1 85 ? -15.002 -18.190 -3.283 1.00 66.81 85 PHE A CA 1
ATOM 643 C C . PHE A 1 85 ? -14.545 -17.818 -4.703 1.00 66.81 85 PHE A C 1
ATOM 645 O O . PHE A 1 85 ? -13.395 -17.433 -4.889 1.00 66.81 85 PHE A O 1
ATOM 652 N N . ASP A 1 86 ? -15.456 -17.851 -5.679 1.00 70.56 86 ASP A N 1
ATOM 653 C CA . ASP A 1 86 ? -15.148 -17.527 -7.077 1.00 70.56 86 ASP A CA 1
ATOM 654 C C . ASP A 1 86 ? -14.737 -16.059 -7.282 1.00 70.56 86 ASP A C 1
ATOM 656 O O . ASP A 1 86 ? -13.971 -15.753 -8.196 1.00 70.56 86 ASP A O 1
ATOM 660 N N . ASP A 1 87 ? -15.154 -15.157 -6.384 1.00 69.50 87 ASP A N 1
ATOM 661 C CA . ASP A 1 87 ? -14.743 -13.749 -6.407 1.00 69.50 87 ASP A CA 1
ATOM 662 C C . ASP A 1 87 ? -13.213 -13.610 -6.238 1.00 69.50 87 ASP A C 1
ATOM 664 O O . ASP A 1 87 ? -12.630 -12.622 -6.686 1.00 69.50 87 ASP A O 1
ATOM 668 N N . LEU A 1 88 ? -12.540 -14.616 -5.652 1.00 65.31 88 LEU A N 1
ATOM 669 C CA . LEU A 1 88 ? -11.083 -14.661 -5.493 1.00 65.31 88 LEU A CA 1
ATOM 670 C C . LEU A 1 88 ? -10.351 -14.609 -6.845 1.00 65.31 88 LEU A C 1
ATOM 672 O O . LEU A 1 88 ? -9.283 -14.003 -6.937 1.00 65.31 88 LEU A O 1
ATOM 676 N N . TYR A 1 89 ? -10.934 -15.201 -7.894 1.00 62.53 89 TYR A N 1
ATOM 677 C CA . TYR A 1 89 ? -10.352 -15.250 -9.241 1.00 62.53 89 TYR A CA 1
ATOM 678 C C . TYR A 1 89 ? -10.560 -13.953 -10.041 1.00 62.53 89 TYR A C 1
ATOM 680 O O . TYR A 1 89 ? -9.938 -13.767 -11.085 1.00 62.53 89 TYR A O 1
ATOM 688 N N . HIS A 1 90 ? -11.395 -13.035 -9.543 1.00 65.31 90 HIS A N 1
ATOM 689 C CA . HIS A 1 90 ? -11.725 -11.757 -10.186 1.00 65.31 90 HIS A CA 1
ATOM 690 C C . HIS A 1 90 ? -11.382 -10.540 -9.310 1.00 65.31 90 HIS A C 1
ATOM 692 O O . HIS A 1 90 ? -11.927 -9.451 -9.495 1.00 65.31 90 HIS A O 1
ATOM 698 N N . LEU A 1 91 ? -10.481 -10.718 -8.340 1.00 65.31 91 LEU A N 1
ATOM 699 C CA . LEU A 1 91 ? -10.133 -9.688 -7.367 1.00 65.31 91 LEU A CA 1
ATOM 700 C C . LEU A 1 91 ? -9.509 -8.442 -8.013 1.00 65.31 91 LEU A C 1
ATOM 702 O O . LEU A 1 91 ? -8.346 -8.451 -8.413 1.00 65.31 91 LEU A O 1
ATOM 706 N N . ASN A 1 92 ? -10.262 -7.340 -7.987 1.00 67.88 92 ASN A N 1
ATOM 707 C CA . ASN A 1 92 ? -9.792 -5.998 -8.351 1.00 67.88 92 ASN A CA 1
ATOM 708 C C . ASN A 1 92 ? -9.443 -5.122 -7.133 1.00 67.88 92 ASN A C 1
ATOM 710 O O . ASN A 1 92 ? -9.036 -3.976 -7.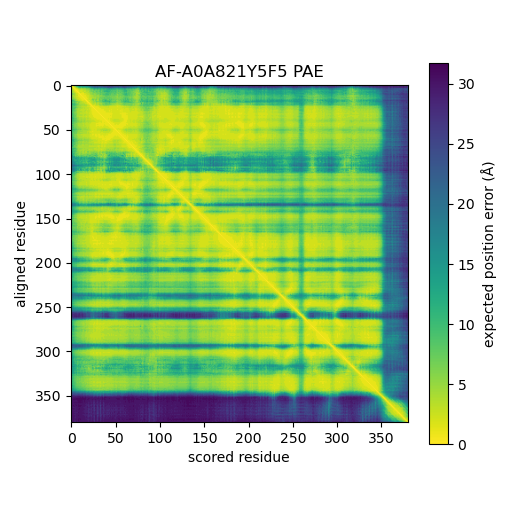302 1.00 67.88 92 ASN A O 1
ATOM 714 N N . THR A 1 93 ? -9.603 -5.638 -5.910 1.00 71.00 93 THR A N 1
ATOM 715 C CA . THR A 1 93 ? -9.280 -4.925 -4.665 1.00 71.00 93 THR A CA 1
ATOM 716 C C . THR A 1 93 ? -7.905 -5.317 -4.127 1.00 71.00 93 THR A C 1
ATOM 718 O O . THR A 1 93 ? -7.385 -6.410 -4.389 1.00 71.00 93 THR A O 1
ATOM 721 N N . TYR A 1 94 ? -7.303 -4.441 -3.327 1.00 73.00 94 TYR A N 1
ATOM 722 C CA . TYR A 1 94 ? -6.035 -4.694 -2.647 1.00 73.00 94 TYR A CA 1
ATOM 723 C C . TYR A 1 94 ? -6.202 -5.681 -1.481 1.00 73.00 94 TYR A C 1
ATOM 725 O O . TYR A 1 94 ? -5.468 -6.669 -1.367 1.00 73.00 94 TYR A O 1
ATOM 733 N N . GLY A 1 95 ? -7.206 -5.447 -0.631 1.00 71.19 95 GLY A N 1
ATOM 734 C CA . GLY A 1 95 ? -7.579 -6.316 0.484 1.00 71.19 95 GLY A CA 1
ATOM 735 C C . GLY A 1 95 ? -8.738 -7.255 0.144 1.00 71.19 95 GLY A C 1
ATOM 736 O O . GLY A 1 95 ? -9.588 -6.924 -0.675 1.00 71.19 95 GLY A O 1
ATOM 737 N N . PHE A 1 96 ? -8.805 -8.420 0.796 1.00 69.31 96 PHE A N 1
ATOM 738 C CA . PHE A 1 96 ? -9.933 -9.353 0.619 1.00 69.31 96 PHE A CA 1
ATOM 739 C C . PHE A 1 96 ? -10.209 -10.287 1.809 1.00 69.31 96 PHE A C 1
ATOM 741 O O . PHE A 1 96 ? -11.303 -10.818 1.923 1.00 69.31 96 PHE A O 1
ATOM 748 N N . ARG A 1 97 ? -9.256 -10.475 2.733 1.00 70.25 97 ARG A N 1
ATOM 749 C CA . ARG A 1 97 ? -9.387 -11.473 3.813 1.00 70.25 97 ARG A CA 1
ATOM 750 C C . ARG A 1 97 ? -10.246 -11.041 5.009 1.00 70.25 97 ARG A C 1
ATOM 752 O O . ARG A 1 97 ? -10.713 -11.892 5.750 1.00 70.25 97 ARG A O 1
ATOM 759 N N . GLY A 1 98 ? -10.433 -9.735 5.228 1.00 77.50 98 GLY A N 1
ATOM 760 C CA . GLY A 1 98 ? -11.128 -9.238 6.428 1.00 77.50 98 GLY A CA 1
ATOM 761 C C . GLY A 1 98 ? -10.361 -9.494 7.735 1.00 77.50 98 GLY A C 1
ATOM 762 O O . GLY A 1 98 ? -10.963 -9.692 8.781 1.00 77.50 98 GLY A O 1
ATOM 763 N N . GLU A 1 99 ? -9.025 -9.548 7.684 1.00 83.12 99 GLU A N 1
ATOM 764 C CA . GLU A 1 99 ? -8.187 -9.910 8.844 1.00 83.12 99 GLU A CA 1
ATOM 765 C C . GLU A 1 99 ? -7.268 -8.777 9.323 1.00 83.12 99 GLU A C 1
ATOM 767 O O . GLU A 1 99 ? -6.724 -8.853 10.425 1.00 83.12 99 GLU A O 1
ATOM 772 N N . ALA A 1 100 ? -7.062 -7.733 8.513 1.00 86.19 100 ALA A N 1
ATOM 773 C CA . ALA A 1 100 ? -6.057 -6.705 8.785 1.00 86.19 100 ALA A CA 1
ATOM 774 C C . ALA A 1 100 ? -6.376 -5.902 10.055 1.00 86.19 100 ALA A C 1
ATOM 776 O O . ALA A 1 100 ? -5.565 -5.860 10.979 1.00 86.19 100 ALA A O 1
ATOM 777 N N . LEU A 1 101 ? -7.574 -5.312 10.135 1.00 90.94 101 LEU A N 1
ATOM 778 C CA . LEU A 1 101 ? -7.998 -4.519 11.295 1.00 90.94 101 LEU A CA 1
ATOM 779 C C . LEU A 1 101 ? -8.160 -5.368 12.556 1.00 90.94 101 LEU A C 1
ATOM 781 O O . LEU A 1 101 ? -7.749 -4.940 13.630 1.00 90.94 101 LEU A O 1
ATOM 785 N N . ALA A 1 102 ? -8.658 -6.596 12.411 1.00 89.75 102 ALA A N 1
ATOM 786 C CA . ALA A 1 102 ? -8.715 -7.567 13.497 1.00 89.75 102 ALA A CA 1
ATOM 787 C C . ALA A 1 102 ? -7.317 -7.863 14.072 1.00 89.75 102 ALA A C 1
ATOM 789 O O . ALA A 1 102 ? -7.088 -7.785 15.277 1.00 89.75 102 ALA A O 1
ATOM 790 N N . SER A 1 103 ? -6.337 -8.112 13.198 1.00 89.75 103 SER A N 1
ATOM 791 C CA . SER A 1 103 ? -4.948 -8.369 13.597 1.00 89.75 103 SER A CA 1
ATOM 792 C C . SER A 1 103 ? -4.296 -7.152 14.252 1.00 89.75 103 SER A C 1
ATOM 794 O O . SER A 1 103 ? -3.564 -7.297 15.230 1.00 89.75 103 SER A O 1
ATOM 796 N N . LEU A 1 104 ? -4.590 -5.946 13.760 1.00 91.69 104 LEU A N 1
ATOM 797 C CA . LEU A 1 104 ? -4.131 -4.702 14.377 1.00 91.69 104 LEU A CA 1
ATOM 798 C C . LEU A 1 104 ? -4.766 -4.482 15.753 1.00 91.69 104 LEU A C 1
ATOM 800 O O . LEU A 1 104 ? -4.062 -4.075 16.670 1.00 91.69 104 LEU A O 1
ATOM 804 N N . SER A 1 105 ? -6.045 -4.826 15.924 1.00 92.56 105 SER A N 1
ATOM 805 C CA . SER A 1 105 ? -6.751 -4.744 17.209 1.00 92.56 105 SER A CA 1
ATOM 806 C C . SER A 1 105 ? -6.211 -5.710 18.267 1.00 92.56 105 SER A C 1
ATOM 808 O O . SER A 1 105 ? -6.399 -5.450 19.454 1.00 92.56 105 SER A O 1
ATOM 810 N N . TYR A 1 106 ? -5.563 -6.807 17.864 1.00 89.75 106 TYR A N 1
ATOM 811 C CA . TYR A 1 106 ? -4.813 -7.678 18.776 1.00 89.75 106 TYR A CA 1
ATOM 812 C C . TYR A 1 106 ? -3.398 -7.177 19.049 1.00 89.75 106 TYR A C 1
ATOM 814 O O . TYR A 1 106 ? -2.829 -7.495 20.089 1.00 89.75 106 TYR A O 1
ATOM 822 N N . ALA A 1 107 ? -2.780 -6.473 18.102 1.00 89.75 107 ALA A N 1
ATOM 823 C CA . ALA A 1 107 ? -1.399 -6.023 18.230 1.00 89.75 107 ALA A CA 1
ATOM 824 C C . ALA A 1 107 ? -1.275 -4.669 18.945 1.00 89.75 107 ALA A C 1
ATOM 826 O O . ALA A 1 107 ? -0.222 -4.393 19.511 1.00 89.75 107 ALA A O 1
ATOM 827 N N . GLY A 1 108 ? -2.308 -3.829 18.924 1.00 91.44 108 GLY A N 1
ATOM 828 C CA . GLY A 1 108 ? -2.313 -2.497 19.525 1.00 91.44 108 GLY A CA 1
ATOM 829 C C . GLY A 1 108 ? -3.727 -2.001 19.810 1.00 91.44 108 GLY A C 1
ATOM 830 O O . GLY A 1 108 ? -4.710 -2.715 19.614 1.00 91.44 108 GLY A O 1
ATOM 831 N N . HIS A 1 109 ? -3.831 -0.757 20.266 1.00 93.00 109 HIS A N 1
ATOM 832 C CA . HIS A 1 109 ? -5.114 -0.115 20.530 1.00 93.00 109 HIS A CA 1
ATOM 833 C C . HIS A 1 109 ? -5.602 0.597 19.271 1.00 93.00 109 HIS A C 1
ATOM 835 O O . HIS A 1 109 ? -4.975 1.550 18.811 1.00 93.00 109 HIS A O 1
ATOM 841 N N . VAL A 1 110 ? -6.711 0.123 18.700 1.00 95.69 110 VAL A N 1
ATOM 842 C CA . VAL A 1 110 ? -7.251 0.657 17.445 1.00 95.69 110 VAL A CA 1
ATOM 843 C C . VAL A 1 110 ? -8.411 1.592 17.740 1.00 95.69 110 VAL A C 1
ATOM 845 O O . VAL A 1 110 ? -9.328 1.263 18.488 1.00 95.69 110 VAL A O 1
ATOM 848 N N . LYS A 1 111 ? -8.404 2.754 17.102 1.00 96.12 111 LYS A N 1
ATOM 849 C CA . LYS A 1 111 ? -9.466 3.748 17.174 1.00 96.12 111 LYS A CA 1
ATOM 850 C C . LYS A 1 111 ? -9.852 4.178 15.771 1.00 96.12 111 LYS A C 1
ATOM 852 O O . LYS A 1 111 ? -8.997 4.560 14.978 1.00 96.12 111 LYS A O 1
ATOM 857 N N . ILE A 1 112 ? -11.143 4.123 15.479 1.00 96.69 112 ILE A N 1
ATOM 858 C CA . ILE A 1 112 ? -11.697 4.457 14.169 1.00 96.69 112 ILE A CA 1
ATOM 859 C C . ILE A 1 112 ? -12.666 5.614 14.347 1.00 96.69 112 ILE A C 1
ATOM 861 O O . ILE A 1 112 ? -13.568 5.558 15.183 1.00 96.69 112 ILE A O 1
ATOM 865 N N . ILE A 1 113 ? -12.471 6.660 13.554 1.00 97.25 113 ILE A N 1
ATOM 866 C CA . ILE A 1 113 ? -13.421 7.749 13.358 1.00 97.25 113 ILE A CA 1
ATOM 867 C C . ILE A 1 113 ? -13.823 7.700 11.891 1.00 97.25 113 ILE A C 1
ATOM 869 O O . ILE A 1 113 ? -12.960 7.805 11.028 1.00 97.25 113 ILE A O 1
ATOM 873 N N . SER A 1 114 ? -15.104 7.531 11.588 1.00 97.38 114 SER A N 1
ATOM 874 C CA . SER A 1 114 ? -15.545 7.456 10.195 1.00 97.38 114 SER A CA 1
ATOM 875 C C . SER A 1 114 ? -16.879 8.147 9.973 1.00 97.38 114 SER A C 1
ATOM 877 O O . SER A 1 114 ? -17.724 8.211 10.873 1.00 97.38 114 SER A O 1
ATOM 879 N N . LYS A 1 115 ? -17.055 8.680 8.766 1.00 96.94 115 LYS A N 1
ATOM 880 C CA . LYS A 1 115 ? -18.290 9.313 8.323 1.00 96.94 115 LYS A CA 1
ATOM 881 C C . LYS A 1 115 ? -18.561 8.963 6.863 1.00 96.94 115 LYS A C 1
ATOM 883 O O . LYS A 1 115 ? -17.777 9.307 5.982 1.00 96.94 115 LYS A O 1
ATOM 888 N N . ILE A 1 116 ? -19.729 8.378 6.619 1.00 96.69 116 ILE A N 1
ATOM 889 C CA . ILE A 1 116 ? -20.292 8.252 5.270 1.00 96.69 116 ILE A CA 1
ATOM 890 C C . ILE A 1 116 ? -20.944 9.580 4.831 1.00 96.69 116 ILE A C 1
ATOM 892 O O . ILE A 1 116 ? -21.423 10.332 5.700 1.00 96.69 116 ILE A O 1
ATOM 896 N N . PRO A 1 117 ? -20.994 9.898 3.524 1.00 94.19 117 PRO A N 1
ATOM 897 C CA . PRO A 1 117 ? -21.569 11.146 3.018 1.00 94.19 117 PRO A CA 1
ATOM 898 C C . PRO A 1 117 ? -22.985 11.434 3.533 1.00 94.19 117 PRO A C 1
ATOM 900 O O . PRO A 1 117 ? -23.263 12.556 3.955 1.00 94.19 117 PRO A O 1
ATOM 903 N N . GLU A 1 118 ? -23.831 10.408 3.603 1.00 93.50 118 GLU A N 1
ATOM 904 C CA . GLU A 1 118 ? -25.248 10.487 3.978 1.00 93.50 118 GLU A CA 1
ATOM 905 C C . GLU A 1 118 ? -25.467 10.655 5.490 1.00 93.50 118 GLU A C 1
ATOM 907 O O . GLU A 1 118 ? -26.551 11.041 5.928 1.00 93.50 118 GLU A O 1
ATOM 912 N N . SER A 1 119 ? -24.456 10.362 6.314 1.00 93.94 119 SER A N 1
ATOM 913 C CA . SER A 1 119 ? -24.569 10.454 7.773 1.00 93.94 119 SER A CA 1
ATOM 914 C C . SER A 1 119 ? -24.494 11.912 8.240 1.00 93.94 119 SER A C 1
ATOM 916 O O . SER A 1 119 ? -23.620 12.651 7.780 1.00 93.94 119 SER A O 1
ATOM 918 N N . PRO A 1 120 ? -25.325 12.347 9.207 1.00 94.19 120 PRO A N 1
ATOM 919 C CA . PRO A 1 120 ? -25.287 13.718 9.723 1.00 94.19 120 PRO A CA 1
ATOM 920 C C . PRO A 1 120 ? -24.013 14.029 10.524 1.00 94.19 120 PRO A C 1
ATOM 922 O O . PRO A 1 120 ? -23.612 15.185 10.628 1.00 94.19 120 PRO A O 1
ATOM 925 N N . CYS A 1 121 ? -23.364 13.014 11.099 1.00 95.38 121 CYS A N 1
ATOM 926 C CA . CYS A 1 121 ? -22.135 13.162 11.877 1.00 95.38 121 CYS A CA 1
ATOM 927 C C . CYS A 1 121 ? -21.193 11.968 11.687 1.00 95.38 121 CYS A C 1
ATOM 929 O O . CYS A 1 121 ? -21.568 10.945 11.106 1.00 95.38 121 CYS A O 1
ATOM 931 N N . ALA A 1 122 ? -19.958 12.120 12.165 1.00 96.62 122 ALA A N 1
ATOM 932 C CA . ALA A 1 122 ? -19.008 11.023 12.249 1.00 96.62 122 ALA A CA 1
ATOM 933 C C . ALA A 1 122 ? -19.276 10.186 13.503 1.00 96.62 122 ALA A C 1
ATOM 935 O O . ALA A 1 122 ? -19.862 10.663 14.480 1.00 96.62 122 ALA A O 1
ATOM 936 N N . TYR A 1 123 ? -18.808 8.945 13.486 1.00 96.50 123 TYR A N 1
ATOM 937 C CA . TYR A 1 123 ? -18.848 8.061 14.640 1.00 96.50 123 TYR A CA 1
ATOM 938 C C . TYR A 1 123 ? -17.446 7.620 15.022 1.00 96.50 123 TYR A C 1
ATOM 940 O O . TYR A 1 123 ? -16.617 7.349 14.155 1.00 96.50 123 TYR A O 1
ATOM 948 N N . ILE A 1 124 ? -17.209 7.542 16.329 1.00 95.44 124 ILE A N 1
ATOM 949 C CA . ILE A 1 124 ? -15.954 7.095 16.919 1.00 95.44 124 ILE A CA 1
ATOM 950 C C . ILE A 1 124 ? -16.151 5.777 17.660 1.00 95.44 124 ILE A C 1
ATOM 952 O O . ILE A 1 124 ? -17.131 5.602 18.393 1.00 95.44 124 ILE A O 1
ATOM 956 N N . CYS A 1 125 ? -15.201 4.865 17.478 1.00 94.38 125 CYS A N 1
ATOM 957 C CA . CYS A 1 125 ? -15.168 3.575 18.146 1.00 94.38 125 CYS A CA 1
ATOM 958 C C . CYS A 1 125 ? -13.726 3.173 18.479 1.00 94.38 125 CYS A C 1
ATOM 960 O O . CYS A 1 125 ? -12.807 3.442 17.706 1.00 94.38 125 CYS A O 1
ATOM 962 N N . GLU A 1 126 ? -13.533 2.538 19.634 1.00 94.88 126 GLU A N 1
ATOM 963 C CA . GLU A 1 126 ? -12.240 2.010 20.081 1.00 94.88 126 GLU A CA 1
ATOM 964 C C . GLU A 1 126 ? -12.340 0.495 20.230 1.00 94.88 126 GLU A C 1
ATOM 966 O O . GLU A 1 126 ? -13.349 -0.015 20.723 1.00 94.88 126 GLU A O 1
ATOM 971 N N . TYR A 1 127 ? -11.294 -0.207 19.810 1.00 92.56 127 TYR A N 1
ATOM 972 C CA . TYR A 1 127 ? -11.263 -1.656 19.693 1.00 92.56 127 TYR A CA 1
ATOM 973 C C . TYR A 1 127 ? -10.072 -2.241 20.441 1.00 92.56 127 TYR A C 1
ATOM 975 O O . TYR A 1 127 ? -8.974 -1.678 20.451 1.00 92.56 127 TYR A O 1
ATOM 983 N N . GLU A 1 128 ? -10.310 -3.395 21.049 1.00 88.12 128 GLU A N 1
ATOM 984 C CA . GLU A 1 128 ? -9.322 -4.186 21.766 1.00 88.12 128 GLU A CA 1
ATOM 985 C C . GLU A 1 128 ? -9.693 -5.665 21.621 1.00 88.12 128 GLU A C 1
ATOM 987 O O . GLU A 1 128 ? -10.832 -6.048 21.894 1.00 88.12 128 GLU A O 1
ATOM 992 N N . ASP A 1 129 ? -8.750 -6.485 21.143 1.00 86.88 129 ASP A N 1
ATOM 993 C CA . ASP A 1 129 ? -8.963 -7.915 20.884 1.00 86.88 129 ASP A CA 1
ATOM 994 C C . ASP A 1 129 ? -10.243 -8.192 20.040 1.00 86.88 129 ASP A C 1
ATOM 996 O O . ASP A 1 129 ? -11.098 -8.989 20.430 1.00 86.88 129 ASP A O 1
ATOM 1000 N N . GLU A 1 130 ? -10.385 -7.497 18.895 1.00 85.38 130 GLU A N 1
ATOM 1001 C CA . GLU A 1 130 ? -11.506 -7.533 17.915 1.00 85.38 130 GLU A CA 1
ATOM 1002 C C . GLU A 1 130 ? -12.831 -6.925 18.380 1.00 85.38 130 GLU A C 1
ATOM 1004 O O . GLU A 1 130 ? -13.721 -6.647 17.570 1.00 85.38 130 GLU A O 1
ATOM 1009 N N . LYS A 1 131 ? -12.980 -6.695 19.683 1.00 86.38 131 LYS A N 1
ATOM 1010 C CA . LYS A 1 131 ? -14.222 -6.206 20.270 1.00 86.38 131 LYS A CA 1
ATOM 1011 C C . LYS A 1 131 ? -14.157 -4.708 20.480 1.00 86.38 131 LYS A C 1
ATOM 1013 O O . LYS A 1 131 ? -13.107 -4.139 20.768 1.00 86.38 131 LYS A O 1
ATOM 1018 N N . ILE A 1 132 ? -15.321 -4.075 20.390 1.00 86.44 132 ILE A N 1
ATOM 1019 C CA . ILE A 1 132 ? -15.486 -2.714 20.887 1.00 86.44 132 ILE A CA 1
ATOM 1020 C C . ILE A 1 132 ? -15.161 -2.736 22.382 1.00 86.44 132 ILE A C 1
ATOM 1022 O O . ILE A 1 132 ? -15.700 -3.565 23.124 1.00 86.44 132 ILE A O 1
ATOM 1026 N N . ARG A 1 133 ? -14.265 -1.849 22.819 1.00 84.94 133 ARG A N 1
ATOM 1027 C CA . ARG A 1 133 ? -13.853 -1.791 24.220 1.00 84.94 133 ARG A CA 1
ATOM 1028 C C . ARG A 1 133 ? -15.104 -1.570 25.094 1.00 84.94 133 ARG A C 1
ATOM 1030 O O . ARG A 1 133 ? -15.884 -0.664 24.818 1.00 84.94 133 ARG A O 1
ATOM 1037 N N . PRO A 1 134 ? -15.316 -2.345 26.176 1.00 71.75 134 PRO A N 1
ATOM 1038 C CA . PRO A 1 134 ? -16.565 -2.283 26.948 1.00 71.75 134 PRO A CA 1
ATOM 1039 C C . PRO A 1 134 ? -16.890 -0.895 27.520 1.00 71.75 134 PRO A C 1
ATOM 1041 O O . PRO A 1 134 ? -18.054 -0.557 27.719 1.00 71.75 134 PRO A O 1
ATOM 1044 N N . SER A 1 135 ? -15.862 -0.083 27.784 1.00 66.50 135 SER A N 1
ATOM 1045 C CA . SER A 1 135 ? -15.994 1.291 28.281 1.00 66.50 135 SER A CA 1
ATOM 1046 C C . SER A 1 135 ? -16.315 2.324 27.191 1.00 66.50 135 SER A C 1
ATOM 1048 O O . SER A 1 135 ? -16.607 3.482 27.507 1.00 66.50 135 SER A O 1
ATOM 1050 N N . THR A 1 136 ? -16.289 1.942 25.913 1.00 68.06 136 THR A N 1
ATOM 1051 C CA . THR A 1 136 ? -16.547 2.825 24.776 1.00 68.06 136 THR A CA 1
ATOM 1052 C C . THR A 1 136 ? -17.731 2.303 23.964 1.00 68.06 136 THR A C 1
ATOM 1054 O O . THR A 1 136 ? -17.643 1.368 23.186 1.00 68.06 136 THR A O 1
ATOM 1057 N N . SER A 1 137 ? -18.896 2.929 24.120 1.00 82.94 137 SER A N 1
ATOM 1058 C CA . SER A 1 137 ? -19.961 2.786 23.125 1.00 82.94 137 SER A CA 1
ATOM 1059 C C . SER A 1 137 ? -19.594 3.546 21.845 1.00 82.94 137 SER A C 1
ATOM 1061 O O . SER A 1 137 ? -18.762 4.457 21.873 1.00 82.94 137 SER A O 1
ATOM 1063 N N . ILE A 1 138 ? -20.244 3.206 20.728 1.00 91.62 138 ILE A N 1
ATOM 1064 C CA . ILE A 1 138 ? -20.169 4.005 19.499 1.00 91.62 138 ILE A CA 1
ATOM 1065 C C . ILE A 1 138 ? -20.727 5.398 19.808 1.00 91.62 138 ILE A C 1
ATOM 1067 O O . ILE A 1 138 ? -21.912 5.541 20.124 1.00 91.62 138 ILE A O 1
ATOM 1071 N N . LYS A 1 139 ? -19.881 6.427 19.716 1.00 93.00 139 LYS A N 1
ATOM 1072 C CA . LYS A 1 139 ? -20.249 7.811 20.051 1.00 93.00 139 LYS A CA 1
ATOM 1073 C C . LYS A 1 139 ? -20.293 8.677 18.792 1.00 93.00 139 LYS A C 1
ATOM 1075 O O . LYS A 1 139 ? -19.449 8.500 17.916 1.00 93.00 139 LYS A O 1
ATOM 1080 N N . PRO A 1 140 ? -21.249 9.613 18.676 1.00 95.25 140 PRO A N 1
ATOM 1081 C CA . PRO A 1 140 ? -21.188 10.636 17.642 1.00 95.25 140 PRO A CA 1
ATOM 1082 C C . PRO A 1 140 ? -20.026 11.598 17.931 1.00 95.25 140 PRO A C 1
ATOM 1084 O O . PRO A 1 140 ? -19.769 11.944 19.085 1.00 95.25 140 PRO A O 1
ATOM 1087 N N . CYS A 1 141 ? -19.334 12.049 16.891 1.00 95.19 141 CYS A N 1
ATOM 1088 C CA . CYS A 1 141 ? -18.282 13.055 16.983 1.00 95.19 141 CYS A CA 1
ATOM 1089 C C . CYS A 1 141 ? -18.271 13.963 15.745 1.00 95.19 141 CYS A C 1
ATOM 1091 O O . CYS A 1 141 ? -18.920 13.692 14.731 1.00 95.19 141 CYS A O 1
ATOM 1093 N N . ALA A 1 142 ? -17.523 15.062 15.827 1.00 94.38 142 ALA A N 1
ATOM 1094 C CA . ALA A 1 142 ? -17.212 15.863 14.651 1.00 94.38 142 ALA A CA 1
ATOM 1095 C C . ALA A 1 142 ? -16.241 15.092 13.741 1.00 94.38 142 ALA A C 1
ATOM 1097 O O . ALA A 1 142 ? -15.329 14.421 14.226 1.00 94.38 142 ALA A O 1
ATOM 1098 N N . GLY A 1 143 ? -16.432 15.198 12.429 1.00 90.44 143 GLY A N 1
ATOM 1099 C CA . GLY A 1 143 ? -15.562 14.582 11.433 1.00 90.44 143 GLY A CA 1
ATOM 1100 C C . GLY A 1 143 ? -16.035 14.886 10.016 1.00 90.44 143 GLY A C 1
ATOM 1101 O O . GLY A 1 143 ? -17.209 15.185 9.794 1.00 90.44 143 GLY A O 1
ATOM 1102 N N . THR A 1 144 ? -15.104 14.843 9.072 1.00 93.38 144 THR A N 1
ATOM 1103 C CA . THR A 1 144 ? -15.373 14.955 7.634 1.00 93.38 144 THR A CA 1
ATOM 1104 C C . THR A 1 144 ? -15.676 13.582 7.046 1.00 93.38 144 THR A C 1
ATOM 1106 O O . THR A 1 144 ? -15.437 12.574 7.709 1.00 93.38 144 THR A O 1
ATOM 1109 N N . ASN A 1 145 ? -16.196 13.541 5.816 1.00 96.12 145 ASN A N 1
ATOM 1110 C CA . ASN A 1 145 ? -16.359 12.285 5.078 1.00 96.12 145 ASN A CA 1
ATOM 1111 C C . ASN A 1 145 ? -15.014 11.548 4.960 1.00 96.12 145 ASN A C 1
ATOM 1113 O O . ASN A 1 145 ? -13.969 12.199 4.884 1.00 96.12 145 ASN A O 1
ATOM 1117 N N . GLY A 1 146 ? -15.074 10.217 4.956 1.00 96.75 146 GLY A N 1
ATOM 1118 C CA . GLY A 1 146 ? -13.903 9.344 4.951 1.00 96.75 146 GLY A CA 1
ATOM 1119 C C . GLY A 1 146 ? -13.634 8.708 6.308 1.00 96.75 146 GLY A C 1
ATOM 1120 O O . GLY A 1 146 ? -14.514 8.641 7.177 1.00 96.75 146 GLY A O 1
ATOM 1121 N N . THR A 1 147 ? -12.419 8.192 6.478 1.00 98.12 147 THR A N 1
ATOM 1122 C CA . THR A 1 147 ? -12.033 7.419 7.662 1.00 98.12 147 THR A CA 1
ATOM 1123 C C . THR A 1 147 ? -10.709 7.903 8.240 1.00 98.12 147 THR A C 1
ATOM 1125 O O . THR A 1 147 ? -9.762 8.212 7.531 1.00 98.12 147 THR A O 1
ATOM 1128 N N . LEU A 1 148 ? -10.632 7.953 9.566 1.00 97.94 148 LEU A N 1
ATOM 1129 C CA . LEU A 1 148 ? -9.413 8.136 10.337 1.00 97.94 148 LEU A CA 1
ATOM 1130 C C . LEU A 1 148 ? -9.214 6.907 11.221 1.00 97.94 148 LEU A C 1
ATOM 1132 O O . LEU A 1 148 ? -10.030 6.625 12.098 1.00 97.94 148 LEU A O 1
ATOM 1136 N N . ILE A 1 149 ? -8.113 6.200 10.995 1.00 97.50 149 ILE A N 1
ATOM 1137 C CA . ILE A 1 149 ? -7.691 5.038 11.772 1.00 97.50 149 ILE A CA 1
ATOM 1138 C C . ILE A 1 149 ? -6.442 5.427 12.549 1.00 97.50 149 ILE A C 1
ATOM 1140 O O . ILE A 1 149 ? -5.445 5.855 11.970 1.00 97.50 149 ILE A O 1
ATOM 1144 N N . ILE A 1 150 ? -6.511 5.286 13.866 1.00 97.44 150 ILE A N 1
ATOM 1145 C CA . ILE A 1 150 ? -5.421 5.547 14.799 1.00 97.44 150 ILE A CA 1
ATOM 1146 C C . ILE A 1 150 ? -5.071 4.223 15.467 1.00 97.44 150 ILE A C 1
ATOM 1148 O O . ILE A 1 150 ? -5.951 3.535 15.983 1.00 97.44 150 ILE A O 1
ATOM 1152 N N . ILE A 1 151 ? -3.792 3.869 15.451 1.00 96.31 151 ILE A N 1
ATOM 1153 C CA . ILE A 1 151 ? -3.261 2.681 16.114 1.00 96.31 151 ILE A CA 1
ATOM 1154 C C . ILE A 1 151 ? -2.206 3.130 17.102 1.00 96.31 151 ILE A C 1
ATOM 1156 O O . ILE A 1 151 ? -1.180 3.667 16.691 1.00 96.31 151 ILE A O 1
ATOM 1160 N N . GLU A 1 152 ? -2.446 2.886 18.384 1.00 95.75 152 GLU A N 1
ATOM 1161 C CA . GLU A 1 152 ? -1.539 3.249 19.469 1.00 95.75 152 GLU A CA 1
ATOM 1162 C C . GLU A 1 152 ? -0.868 2.013 20.068 1.00 95.75 152 GLU A C 1
ATOM 1164 O O . GLU A 1 152 ? -1.462 0.934 20.144 1.00 95.75 152 GLU A O 1
ATOM 1169 N N . ASP A 1 153 ? 0.378 2.198 20.507 1.00 93.62 153 ASP A N 1
ATOM 1170 C CA . ASP A 1 153 ? 1.158 1.213 21.260 1.00 93.62 153 ASP A CA 1
ATOM 1171 C C . ASP A 1 153 ? 1.228 -0.166 20.572 1.00 93.62 153 ASP A C 1
ATOM 1173 O O . ASP A 1 153 ? 0.869 -1.211 21.121 1.00 93.62 153 ASP A O 1
ATOM 1177 N N . LEU A 1 154 ? 1.721 -0.174 19.329 1.00 92.44 154 LEU A N 1
ATOM 1178 C CA . LEU A 1 154 ? 1.857 -1.396 18.544 1.00 92.44 154 LEU A CA 1
ATOM 1179 C C . LEU A 1 154 ? 2.838 -2.370 19.225 1.00 92.44 154 LEU A C 1
ATOM 1181 O O . LEU A 1 154 ? 3.979 -2.029 19.535 1.00 92.44 154 LEU A O 1
ATOM 1185 N N . PHE A 1 155 ? 2.393 -3.611 19.400 1.00 91.19 155 PHE A N 1
ATOM 1186 C CA . PHE A 1 155 ? 3.063 -4.700 20.114 1.00 91.19 155 PHE A CA 1
ATOM 1187 C C . PHE A 1 155 ? 3.199 -4.511 21.634 1.00 91.19 155 PHE A C 1
ATOM 1189 O O . PHE A 1 155 ? 4.035 -5.184 22.244 1.00 91.19 155 PHE A O 1
ATOM 1196 N N . TYR A 1 156 ? 2.371 -3.671 22.271 1.00 89.75 156 TYR A N 1
ATOM 1197 C CA . TYR A 1 156 ? 2.382 -3.480 23.735 1.00 89.75 156 TYR A CA 1
ATOM 1198 C C . TYR A 1 156 ? 2.280 -4.795 24.524 1.00 89.75 156 TYR A C 1
ATOM 1200 O O . TYR A 1 156 ? 2.918 -4.964 25.563 1.00 89.75 156 TYR A O 1
ATOM 1208 N N . ASN A 1 157 ? 1.511 -5.754 24.005 1.00 86.69 157 ASN A N 1
ATOM 1209 C CA . ASN A 1 157 ? 1.264 -7.054 24.619 1.00 86.69 157 ASN A CA 1
ATOM 1210 C C . ASN A 1 157 ? 2.293 -8.135 24.229 1.00 86.69 157 ASN A C 1
ATOM 1212 O O . ASN A 1 157 ? 2.192 -9.273 24.690 1.00 86.69 157 ASN A O 1
ATOM 1216 N N . ASN A 1 158 ? 3.301 -7.801 23.412 1.00 87.19 158 ASN A N 1
ATOM 1217 C CA . ASN A 1 158 ? 4.375 -8.709 23.011 1.00 87.19 158 ASN A CA 1
ATOM 1218 C C . ASN A 1 158 ? 5.760 -8.048 23.183 1.00 87.19 158 ASN A C 1
ATOM 1220 O O . ASN A 1 158 ? 6.373 -7.592 22.210 1.00 87.19 158 ASN A O 1
ATOM 1224 N N . PRO A 1 159 ? 6.303 -8.029 24.416 1.00 85.88 159 PRO A N 1
ATOM 1225 C CA . PRO A 1 159 ? 7.535 -7.305 24.728 1.00 85.88 159 PRO A CA 1
ATOM 1226 C C . PRO A 1 159 ? 8.772 -7.883 24.030 1.00 85.88 159 PRO A C 1
ATOM 1228 O O . PRO A 1 159 ? 9.720 -7.149 23.755 1.00 85.88 159 PRO A O 1
ATOM 1231 N N . ILE A 1 160 ? 8.785 -9.188 23.729 1.00 87.25 160 ILE A N 1
ATOM 1232 C CA . ILE A 1 160 ? 9.884 -9.817 22.983 1.00 87.25 160 ILE A CA 1
ATOM 1233 C C . ILE A 1 160 ? 9.892 -9.280 21.553 1.00 87.25 160 ILE A C 1
ATOM 1235 O O . ILE A 1 160 ? 10.931 -8.823 21.083 1.00 87.25 160 ILE A O 1
ATOM 1239 N N . ARG A 1 161 ? 8.732 -9.259 20.884 1.00 86.19 161 ARG A N 1
ATOM 1240 C CA . ARG A 1 161 ? 8.609 -8.702 19.534 1.00 86.19 161 ARG A CA 1
ATOM 1241 C C . ARG A 1 161 ? 8.975 -7.222 19.501 1.00 86.19 161 ARG A C 1
ATOM 1243 O O . ARG A 1 161 ? 9.722 -6.826 18.613 1.00 86.19 161 ARG A O 1
ATOM 1250 N N . LEU A 1 162 ? 8.531 -6.438 20.484 1.00 87.62 162 LEU A N 1
ATOM 1251 C CA . LEU A 1 162 ? 8.895 -5.025 20.597 1.00 87.62 162 LEU A CA 1
ATOM 1252 C C . LEU A 1 162 ? 10.419 -4.831 20.718 1.00 87.62 162 LEU A C 1
ATOM 1254 O O . LEU A 1 162 ? 10.980 -3.990 20.024 1.00 87.62 162 LEU A O 1
ATOM 1258 N N . LYS A 1 163 ? 11.112 -5.653 21.522 1.00 87.12 163 LYS A N 1
ATOM 1259 C CA . LYS A 1 163 ? 12.585 -5.623 21.651 1.00 87.12 163 LYS A CA 1
ATOM 1260 C C . LYS A 1 163 ? 13.332 -6.065 20.388 1.00 87.12 163 LYS A C 1
ATOM 1262 O O . LYS A 1 163 ? 14.482 -5.683 20.211 1.00 87.12 163 LYS A O 1
ATOM 1267 N N . MET A 1 164 ? 12.710 -6.878 19.533 1.00 87.38 164 MET A N 1
ATOM 1268 C CA . MET A 1 164 ? 13.280 -7.299 18.246 1.00 87.38 164 MET A CA 1
ATOM 1269 C C . MET A 1 164 ? 13.104 -6.250 17.139 1.00 87.38 164 MET A C 1
ATOM 1271 O O . MET A 1 164 ? 13.679 -6.406 16.057 1.00 87.38 164 MET A O 1
ATOM 1275 N N . MET A 1 165 ? 12.302 -5.206 17.374 1.00 87.62 165 MET A N 1
ATOM 1276 C CA . MET A 1 165 ? 12.149 -4.114 16.418 1.00 87.62 165 MET A CA 1
ATOM 1277 C C . MET A 1 165 ? 13.452 -3.342 16.280 1.00 87.62 165 MET A C 1
ATOM 1279 O O . MET A 1 165 ? 14.257 -3.236 17.207 1.00 87.62 165 MET A O 1
ATOM 1283 N N . LYS A 1 166 ? 13.663 -2.796 15.085 1.00 88.50 166 LYS A N 1
ATOM 1284 C CA . LYS A 1 166 ? 14.803 -1.923 14.842 1.00 88.50 166 LYS A CA 1
ATOM 1285 C C . LYS A 1 166 ? 14.598 -0.560 15.503 1.00 88.50 166 LYS A C 1
ATOM 1287 O O . LYS A 1 166 ? 13.562 -0.288 16.108 1.00 88.50 166 LYS A O 1
ATOM 1292 N N . SER A 1 167 ? 15.589 0.319 15.357 1.00 91.94 167 SER A N 1
ATOM 1293 C CA . SER A 1 167 ? 15.445 1.709 15.782 1.00 91.94 167 SER A CA 1
ATOM 1294 C C . SER A 1 167 ? 14.213 2.357 15.133 1.00 91.94 167 SER A C 1
ATOM 1296 O O . SER A 1 167 ? 13.881 2.081 13.977 1.00 91.94 167 SER A O 1
ATOM 1298 N N . ALA A 1 168 ? 13.555 3.266 15.857 1.00 91.56 168 ALA A N 1
ATOM 1299 C CA . ALA A 1 168 ? 12.389 3.996 15.353 1.00 91.56 168 ALA A CA 1
ATOM 1300 C C . ALA A 1 168 ? 12.667 4.711 14.014 1.00 91.56 168 ALA A C 1
ATOM 1302 O O . ALA A 1 168 ? 11.786 4.809 13.163 1.00 91.56 168 ALA A O 1
ATOM 1303 N N . SER A 1 169 ? 13.905 5.173 13.804 1.00 91.69 169 SER A N 1
ATOM 1304 C CA . SER A 1 169 ? 14.332 5.807 12.551 1.00 91.69 169 SER A CA 1
ATOM 1305 C C . SER A 1 169 ? 14.389 4.817 11.379 1.00 91.69 169 SER A C 1
ATOM 1307 O O . SER A 1 169 ? 13.950 5.135 10.271 1.00 91.69 169 SER A O 1
ATOM 1309 N N . GLU A 1 170 ? 14.887 3.597 11.607 1.00 91.56 170 GLU A N 1
ATOM 1310 C CA . GLU A 1 170 ? 14.926 2.555 10.576 1.00 91.56 170 GLU A CA 1
ATOM 1311 C C . GLU A 1 170 ? 13.526 2.055 10.209 1.00 91.56 170 GLU A C 1
ATOM 1313 O O . GLU A 1 170 ? 13.239 1.874 9.025 1.00 91.56 170 GLU A O 1
ATOM 1318 N N . GLU A 1 171 ? 12.646 1.852 11.194 1.00 93.12 171 GLU A N 1
ATOM 1319 C CA . GLU A 1 171 ? 11.257 1.457 10.923 1.00 93.12 171 GLU A CA 1
ATOM 1320 C C . GLU A 1 171 ? 10.505 2.564 10.175 1.00 93.12 171 GLU A C 1
ATOM 1322 O O . GLU A 1 171 ? 9.850 2.286 9.170 1.00 93.12 171 GLU A O 1
ATOM 1327 N N . TYR A 1 172 ? 10.702 3.831 10.553 1.00 94.06 172 TYR A N 1
ATOM 1328 C CA . TYR A 1 172 ? 10.143 4.949 9.795 1.00 94.06 172 TYR A CA 1
ATOM 1329 C C . TYR A 1 172 ? 10.667 5.002 8.352 1.00 94.06 172 TYR A C 1
ATOM 1331 O O . TYR A 1 172 ? 9.898 5.214 7.421 1.00 94.06 172 TYR A O 1
ATOM 1339 N N . THR A 1 173 ? 11.962 4.762 8.128 1.00 92.62 173 THR A N 1
ATOM 1340 C CA . THR A 1 173 ? 12.537 4.749 6.770 1.00 92.62 173 THR A CA 1
ATOM 1341 C C . THR A 1 173 ? 11.893 3.669 5.893 1.00 92.62 173 THR A C 1
ATOM 1343 O O . THR A 1 173 ? 11.636 3.899 4.713 1.00 92.62 173 THR A O 1
ATOM 1346 N N . ARG A 1 174 ? 11.559 2.505 6.468 1.00 92.12 174 ARG A N 1
ATOM 1347 C CA . ARG A 1 174 ? 10.806 1.447 5.768 1.00 92.12 174 ARG A CA 1
ATOM 1348 C C . ARG A 1 174 ? 9.371 1.861 5.457 1.00 92.12 174 ARG A C 1
ATOM 1350 O O . ARG A 1 174 ? 8.834 1.464 4.428 1.00 92.12 174 ARG A O 1
ATOM 1357 N N . MET A 1 175 ? 8.741 2.618 6.350 1.00 93.56 175 MET A N 1
ATOM 1358 C CA . MET A 1 175 ? 7.395 3.156 6.141 1.00 93.56 175 MET A CA 1
ATOM 1359 C C . MET A 1 175 ? 7.390 4.184 5.007 1.00 93.56 175 MET A C 1
ATOM 1361 O O . MET A 1 175 ? 6.555 4.085 4.114 1.00 93.56 175 MET A O 1
ATOM 1365 N N . VAL A 1 176 ? 8.368 5.095 4.988 1.00 94.81 176 VAL A N 1
ATOM 1366 C CA . VAL A 1 176 ? 8.587 6.046 3.886 1.00 94.81 176 VAL A CA 1
ATOM 1367 C C . VAL A 1 176 ? 8.729 5.313 2.558 1.00 94.81 176 VAL A C 1
ATOM 1369 O O . VAL A 1 176 ? 7.971 5.594 1.638 1.00 94.81 176 VAL A O 1
ATOM 1372 N N . ASP A 1 177 ? 9.629 4.331 2.471 1.00 92.88 177 ASP A N 1
ATOM 1373 C CA . ASP A 1 177 ? 9.842 3.548 1.248 1.00 92.88 177 ASP A CA 1
ATOM 1374 C C . ASP A 1 177 ? 8.557 2.847 0.766 1.00 92.88 177 ASP A C 1
ATOM 1376 O O . ASP A 1 177 ? 8.236 2.878 -0.422 1.00 92.88 177 ASP A O 1
ATOM 1380 N N . CYS A 1 178 ? 7.769 2.277 1.683 1.00 93.12 178 CYS A N 1
ATOM 1381 C CA . CYS A 1 178 ? 6.483 1.661 1.349 1.00 93.12 178 CYS A CA 1
ATOM 1382 C C . CYS A 1 178 ? 5.481 2.676 0.781 1.00 93.12 178 CYS A C 1
ATOM 1384 O O . CYS A 1 178 ? 4.898 2.438 -0.277 1.00 93.12 178 CYS A O 1
ATOM 1386 N N . VAL A 1 179 ? 5.302 3.821 1.448 1.00 95.75 179 VAL A N 1
ATOM 1387 C CA . VAL A 1 179 ? 4.358 4.860 1.007 1.00 95.75 179 VAL A CA 1
ATOM 1388 C C . VAL A 1 179 ? 4.809 5.479 -0.317 1.00 95.75 179 VAL A C 1
ATOM 1390 O O . VAL A 1 179 ? 3.982 5.664 -1.205 1.00 95.75 179 VAL A O 1
ATOM 1393 N N . MET A 1 180 ? 6.112 5.725 -0.503 1.00 95.06 180 MET A N 1
ATOM 1394 C CA . MET A 1 180 ? 6.666 6.203 -1.775 1.00 95.06 180 MET A CA 1
ATOM 1395 C C . MET A 1 180 ? 6.329 5.247 -2.922 1.00 95.06 180 MET A C 1
ATOM 1397 O O . MET A 1 180 ? 5.839 5.687 -3.960 1.00 95.06 180 MET A O 1
ATOM 1401 N N . LYS A 1 181 ? 6.533 3.936 -2.728 1.00 94.19 181 LYS A N 1
ATOM 1402 C CA . LYS A 1 181 ? 6.192 2.914 -3.729 1.00 94.19 181 LYS A CA 1
ATOM 1403 C C . LYS A 1 181 ? 4.707 2.948 -4.081 1.00 94.19 181 LYS A C 1
ATOM 1405 O O . LYS A 1 181 ? 4.374 2.995 -5.261 1.00 94.19 181 LYS A O 1
ATOM 1410 N N . MET A 1 182 ? 3.822 2.967 -3.084 1.00 93.31 182 MET A N 1
ATOM 1411 C CA . MET A 1 182 ? 2.370 3.011 -3.310 1.00 93.31 182 MET A CA 1
ATOM 1412 C C . MET A 1 182 ? 1.930 4.300 -4.021 1.00 93.31 182 MET A C 1
ATOM 1414 O O . MET A 1 182 ? 1.089 4.245 -4.920 1.00 93.31 182 MET A O 1
ATOM 1418 N N . ALA A 1 183 ? 2.545 5.435 -3.688 1.00 94.88 183 ALA A N 1
ATOM 1419 C CA . ALA A 1 183 ? 2.272 6.724 -4.317 1.00 94.88 183 ALA A CA 1
ATOM 1420 C C . ALA A 1 183 ? 2.725 6.793 -5.787 1.00 94.88 183 ALA A C 1
ATOM 1422 O O . ALA A 1 183 ? 2.131 7.519 -6.583 1.00 94.88 183 ALA A O 1
ATOM 1423 N N . LEU A 1 184 ? 3.749 6.029 -6.193 1.00 93.44 184 LEU A N 1
ATOM 1424 C CA . LEU A 1 184 ? 4.174 5.974 -7.598 1.00 93.44 184 LEU A CA 1
ATOM 1425 C C . LEU A 1 184 ? 3.086 5.417 -8.519 1.00 93.44 184 LEU A C 1
ATOM 1427 O O . LEU A 1 184 ? 2.869 5.966 -9.597 1.00 93.44 184 LEU A O 1
ATOM 1431 N N . ARG A 1 185 ? 2.428 4.319 -8.121 1.00 91.25 185 ARG A N 1
ATOM 1432 C CA . ARG A 1 185 ? 1.420 3.649 -8.959 1.00 91.25 185 ARG A CA 1
ATOM 1433 C C . ARG A 1 185 ? 0.074 4.374 -8.950 1.00 91.25 185 ARG A C 1
ATOM 1435 O O . ARG A 1 185 ? -0.611 4.384 -9.975 1.00 91.25 185 ARG A O 1
ATOM 1442 N N . ASN A 1 186 ? -0.286 4.966 -7.813 1.00 92.81 186 ASN A N 1
ATOM 1443 C CA . ASN A 1 186 ? -1.575 5.613 -7.571 1.00 92.81 186 ASN A CA 1
ATOM 1444 C C . ASN A 1 186 ? -1.485 7.126 -7.797 1.00 92.81 186 ASN A C 1
ATOM 1446 O O . ASN A 1 186 ? -1.612 7.919 -6.870 1.00 92.81 186 ASN A O 1
ATOM 1450 N N . THR A 1 187 ? -1.239 7.538 -9.042 1.00 93.38 187 THR A N 1
ATOM 1451 C CA . THR A 1 187 ? -0.992 8.953 -9.381 1.00 93.38 187 THR A CA 1
ATOM 1452 C C . THR A 1 187 ? -2.195 9.875 -9.172 1.00 93.38 187 THR A C 1
ATOM 1454 O O . THR A 1 187 ? -2.015 11.076 -8.988 1.00 93.38 187 THR A O 1
ATOM 1457 N N . HIS A 1 188 ? -3.401 9.307 -9.165 1.00 92.69 188 HIS A N 1
ATOM 1458 C CA . HIS A 1 188 ? -4.675 9.990 -8.933 1.00 92.69 188 HIS A CA 1
ATOM 1459 C C . HIS A 1 188 ? -4.985 10.228 -7.444 1.00 92.69 188 HIS A C 1
ATOM 1461 O O . HIS A 1 188 ? -6.029 10.790 -7.126 1.00 92.69 188 HIS A O 1
ATOM 1467 N N . VAL A 1 189 ? -4.101 9.793 -6.538 1.00 95.38 189 VAL A N 1
ATOM 1468 C CA . VAL A 1 189 ? -4.259 9.932 -5.086 1.00 95.38 189 VAL A CA 1
ATOM 1469 C C . VAL A 1 189 ? -3.125 10.787 -4.530 1.00 95.38 189 VAL A C 1
ATOM 1471 O O . VAL A 1 189 ? -1.954 10.603 -4.869 1.00 95.38 189 VAL A O 1
ATOM 1474 N N . SER A 1 190 ? -3.466 11.751 -3.680 1.00 96.69 190 SER A N 1
ATOM 1475 C CA . SER A 1 190 ? -2.508 12.573 -2.952 1.00 96.69 190 SER A CA 1
ATOM 1476 C C . SER A 1 190 ? -2.083 11.847 -1.685 1.00 96.69 190 SER A C 1
ATOM 1478 O O . SER A 1 190 ? -2.891 11.582 -0.800 1.00 96.69 190 SER A O 1
ATOM 1480 N N . PHE A 1 191 ? -0.794 11.549 -1.585 1.00 97.56 191 PHE A N 1
ATOM 1481 C CA . PHE A 1 191 ? -0.182 10.983 -0.389 1.00 97.56 191 PHE A CA 1
ATOM 1482 C C . PHE A 1 191 ? 0.553 12.057 0.401 1.00 97.56 191 PHE A C 1
ATOM 1484 O O . PHE A 1 191 ? 1.298 12.855 -0.173 1.00 97.56 191 PHE A O 1
ATOM 1491 N N . SER A 1 192 ? 0.416 12.020 1.724 1.00 97.06 192 SER A N 1
ATOM 1492 C CA . SER A 1 192 ? 1.246 12.775 2.661 1.00 97.06 192 SER A CA 1
ATOM 1493 C C . SER A 1 192 ? 1.703 11.867 3.800 1.00 97.06 192 SER A C 1
ATOM 1495 O O . SER A 1 192 ? 0.867 11.250 4.450 1.00 97.06 192 SER A O 1
ATOM 1497 N N . LEU A 1 193 ? 3.007 11.787 4.068 1.00 97.31 193 LEU A N 1
ATOM 1498 C CA . LEU A 1 193 ? 3.566 11.102 5.240 1.00 97.31 193 LEU A CA 1
ATOM 1499 C C . LEU A 1 193 ? 4.463 12.067 6.009 1.00 97.31 193 LEU A C 1
ATOM 1501 O O . LEU A 1 193 ? 5.397 12.623 5.431 1.00 97.31 193 LEU A O 1
ATOM 1505 N N . LYS A 1 194 ? 4.216 12.227 7.312 1.00 95.19 194 LYS A N 1
ATOM 1506 C CA . LYS A 1 194 ? 5.061 13.052 8.188 1.00 95.19 194 LYS A CA 1
ATOM 1507 C C . LYS A 1 194 ? 5.372 12.365 9.519 1.00 95.19 194 LYS A C 1
ATOM 1509 O O . LYS A 1 194 ? 4.551 11.609 10.054 1.00 95.19 194 LYS A O 1
ATOM 1514 N N . ARG A 1 195 ? 6.549 12.674 10.068 1.00 93.62 195 ARG A N 1
ATOM 1515 C CA . ARG A 1 195 ? 6.926 12.337 11.448 1.00 93.62 195 ARG A CA 1
ATOM 1516 C C . ARG A 1 195 ? 6.224 13.263 12.430 1.00 93.62 195 ARG A C 1
ATOM 1518 O O . ARG A 1 195 ? 5.878 14.396 12.100 1.00 93.62 195 ARG A O 1
ATOM 1525 N N . ASP A 1 196 ? 6.080 12.793 13.662 1.00 86.31 196 ASP A N 1
ATOM 1526 C CA . ASP A 1 196 ? 5.701 13.649 14.783 1.00 86.31 196 ASP A CA 1
ATOM 1527 C C . ASP A 1 196 ? 6.613 14.882 14.866 1.00 86.31 196 ASP A C 1
ATOM 1529 O O . ASP A 1 196 ? 7.821 14.773 14.657 1.00 86.31 196 ASP A O 1
ATOM 1533 N N . GLN A 1 197 ? 6.031 16.039 15.185 1.00 82.25 197 GLN A N 1
ATOM 1534 C CA . GLN A 1 197 ? 6.720 17.334 15.341 1.00 82.25 197 GLN A CA 1
ATOM 1535 C C . GLN A 1 197 ? 7.376 17.922 14.075 1.00 82.25 197 GLN A C 1
ATOM 1537 O O . GLN A 1 197 ? 7.875 19.045 14.122 1.00 82.25 197 GLN A O 1
ATOM 1542 N N . GLN A 1 198 ? 7.352 17.223 12.939 1.00 87.25 198 GLN A N 1
ATOM 1543 C CA . GLN A 1 198 ? 7.868 17.744 11.676 1.00 87.25 198 GLN A CA 1
ATOM 1544 C C . GLN A 1 198 ? 6.792 18.569 10.956 1.00 87.25 198 GLN A C 1
ATOM 1546 O O . GLN A 1 198 ? 5.641 18.142 10.844 1.00 87.25 198 GLN A O 1
ATOM 1551 N N . ILE A 1 199 ? 7.167 19.763 10.484 1.00 84.62 199 ILE A N 1
ATOM 1552 C CA . ILE A 1 199 ? 6.250 20.674 9.779 1.00 84.62 199 ILE A CA 1
ATOM 1553 C C . ILE A 1 199 ? 5.999 20.162 8.359 1.00 84.62 199 ILE A C 1
ATOM 1555 O O . ILE A 1 199 ? 4.852 19.972 7.960 1.00 84.62 199 ILE A O 1
ATOM 1559 N N . GLU A 1 200 ? 7.080 19.889 7.627 1.00 89.75 200 GLU A N 1
ATOM 1560 C CA . GLU A 1 200 ? 7.017 19.427 6.244 1.00 89.75 200 GLU A CA 1
ATOM 1561 C C . GLU A 1 200 ? 6.952 17.896 6.162 1.00 89.75 200 GLU A C 1
ATOM 1563 O O . GLU A 1 200 ? 7.695 17.209 6.874 1.00 89.75 200 GLU A O 1
ATOM 1568 N N . PRO A 1 201 ? 6.097 17.336 5.293 1.00 92.31 201 PRO A N 1
ATOM 1569 C CA . PRO A 1 201 ? 6.024 15.899 5.082 1.00 92.31 201 PRO A CA 1
ATOM 1570 C C . PRO A 1 201 ? 7.280 15.362 4.377 1.00 92.31 201 PRO A C 1
ATOM 1572 O O . PRO A 1 201 ? 7.818 15.987 3.466 1.00 92.31 201 PRO A O 1
ATOM 1575 N N . ASP A 1 202 ? 7.709 14.156 4.754 1.00 92.69 202 ASP A N 1
ATOM 1576 C CA . ASP A 1 202 ? 8.813 13.449 4.087 1.00 92.69 202 ASP A CA 1
ATOM 1577 C C . ASP A 1 202 ? 8.372 12.834 2.748 1.00 92.69 202 ASP A C 1
ATOM 1579 O O . ASP A 1 202 ? 9.187 12.635 1.849 1.00 92.69 202 ASP A O 1
ATOM 1583 N N . VAL A 1 203 ? 7.080 12.519 2.613 1.00 94.88 203 VAL A N 1
ATOM 1584 C CA . VAL A 1 203 ? 6.466 12.071 1.356 1.00 94.88 203 VAL A CA 1
ATOM 1585 C C . VAL A 1 203 ? 5.294 12.981 1.057 1.00 94.88 203 VAL A C 1
ATOM 1587 O O . VAL A 1 203 ? 4.394 13.112 1.884 1.00 94.88 203 VAL A O 1
ATOM 1590 N N . HIS A 1 204 ? 5.277 13.570 -0.133 1.00 95.06 204 HIS A N 1
ATOM 1591 C CA . HIS A 1 204 ? 4.155 14.362 -0.609 1.00 95.06 204 HIS A CA 1
ATOM 1592 C C . HIS A 1 204 ? 3.942 14.140 -2.105 1.00 95.06 204 HIS A C 1
ATOM 1594 O O . HIS A 1 204 ? 4.899 14.171 -2.875 1.00 95.06 204 HIS A O 1
ATOM 1600 N N . THR A 1 205 ? 2.693 13.917 -2.515 1.00 94.69 205 THR A N 1
ATOM 1601 C CA . THR A 1 205 ? 2.274 13.842 -3.923 1.00 94.69 205 THR A CA 1
ATOM 1602 C C . THR A 1 205 ? 0.977 14.614 -4.143 1.00 94.69 205 THR A C 1
ATOM 1604 O O . THR A 1 205 ? 0.174 14.777 -3.226 1.00 94.69 205 THR A O 1
ATOM 1607 N N . ASN A 1 206 ? 0.771 15.105 -5.366 1.00 88.31 206 ASN A N 1
ATOM 1608 C CA . ASN A 1 206 ? -0.312 16.046 -5.664 1.00 88.31 206 ASN A CA 1
ATOM 1609 C C . ASN A 1 206 ? -1.673 15.382 -5.925 1.00 88.31 206 ASN A C 1
ATOM 1611 O O . ASN A 1 206 ? -2.687 16.049 -5.759 1.00 88.31 206 ASN A O 1
ATOM 1615 N N . GLY A 1 207 ? -1.705 14.121 -6.369 1.00 85.50 207 GLY A N 1
ATOM 1616 C CA . GLY A 1 207 ? -2.954 13.386 -6.604 1.00 85.50 207 GLY A CA 1
ATOM 1617 C C . GLY A 1 207 ? -3.874 13.961 -7.684 1.00 85.50 207 GLY A C 1
ATOM 1618 O O . GLY A 1 207 ? -5.087 13.856 -7.557 1.00 85.50 207 GLY A O 1
ATOM 1619 N N . LYS A 1 208 ? -3.343 14.619 -8.724 1.00 84.69 208 LYS A N 1
ATOM 1620 C CA . LYS A 1 208 ? -4.175 15.153 -9.819 1.00 84.69 208 LYS A CA 1
ATOM 1621 C C . LYS A 1 208 ? -4.378 14.081 -10.887 1.00 84.69 208 LYS A C 1
ATOM 1623 O O . LYS A 1 208 ? -3.458 13.321 -11.167 1.00 84.69 208 LYS A O 1
ATOM 1628 N N . GLU A 1 209 ? -5.520 14.083 -11.572 1.00 76.81 209 GLU A N 1
ATOM 1629 C CA . GLU A 1 209 ? -5.788 13.136 -12.674 1.00 76.81 209 GLU A CA 1
ATOM 1630 C C . GLU A 1 209 ? -4.731 13.197 -13.790 1.00 76.81 209 GLU A C 1
ATOM 1632 O O . GLU A 1 209 ? -4.393 12.190 -14.404 1.00 76.81 209 GLU A O 1
ATOM 1637 N N . THR A 1 210 ? -4.148 14.375 -14.020 1.00 81.50 210 THR A N 1
ATOM 1638 C CA . THR A 1 210 ? -3.093 14.585 -15.021 1.00 81.50 210 THR A CA 1
ATOM 1639 C C . THR A 1 210 ? -1.703 14.155 -14.546 1.00 81.50 210 THR A C 1
ATOM 1641 O O . THR A 1 210 ? -0.732 14.297 -15.291 1.00 81.50 210 THR A O 1
ATOM 1644 N N . THR A 1 211 ? -1.556 13.728 -13.288 1.00 84.50 211 THR A N 1
ATOM 1645 C CA . THR A 1 211 ? -0.257 13.369 -12.726 1.00 84.50 211 THR A CA 1
ATOM 1646 C C . THR A 1 211 ? 0.231 12.055 -13.324 1.00 84.50 211 THR A C 1
ATOM 1648 O O . THR A 1 211 ? -0.448 11.030 -13.280 1.00 84.50 211 THR A O 1
ATOM 1651 N N . THR A 1 212 ? 1.439 12.083 -13.886 1.00 89.94 212 THR A N 1
ATOM 1652 C CA . THR A 1 212 ? 2.079 10.895 -14.462 1.00 89.94 212 THR A CA 1
ATOM 1653 C C . THR A 1 212 ? 3.017 10.232 -13.460 1.00 89.94 212 THR A C 1
ATOM 1655 O O . THR A 1 212 ? 3.515 10.867 -12.526 1.00 89.94 212 THR A O 1
ATOM 1658 N N . ILE A 1 213 ? 3.325 8.953 -13.690 1.00 90.94 213 ILE A N 1
ATOM 1659 C CA . ILE A 1 213 ? 4.288 8.197 -12.875 1.00 90.94 213 ILE A CA 1
ATOM 1660 C C . ILE A 1 213 ? 5.641 8.928 -12.843 1.00 90.94 213 ILE A C 1
ATOM 1662 O O . ILE A 1 213 ? 6.228 9.084 -11.776 1.00 90.94 213 ILE A O 1
ATOM 1666 N N . LEU A 1 214 ? 6.091 9.472 -13.981 1.00 91.31 214 LEU A N 1
ATOM 1667 C CA . LEU A 1 214 ? 7.327 10.258 -14.088 1.00 91.31 214 LEU A CA 1
ATOM 1668 C C . LEU A 1 214 ? 7.332 11.507 -13.192 1.00 91.31 214 LEU A C 1
ATOM 1670 O O . LEU A 1 214 ? 8.367 11.848 -12.615 1.00 91.31 214 LEU A O 1
ATOM 1674 N N . GLN A 1 215 ? 6.194 12.195 -13.056 1.00 91.44 215 GLN A N 1
ATOM 1675 C CA . GLN A 1 215 ? 6.080 13.356 -12.169 1.00 91.44 215 GLN A CA 1
ATOM 1676 C C . GLN A 1 215 ? 6.201 12.941 -10.699 1.00 91.44 215 GLN A C 1
ATOM 1678 O O . GLN A 1 215 ? 6.971 13.562 -9.964 1.00 91.44 215 GLN A O 1
ATOM 1683 N N . ASN A 1 216 ? 5.531 11.858 -10.290 1.00 93.19 216 ASN A N 1
ATOM 1684 C CA . ASN A 1 216 ? 5.686 11.315 -8.938 1.00 93.19 216 ASN A CA 1
ATOM 1685 C C . ASN A 1 216 ? 7.121 10.823 -8.693 1.00 93.19 216 ASN A C 1
ATOM 1687 O O . ASN A 1 216 ? 7.698 11.131 -7.656 1.00 93.19 216 ASN A O 1
ATOM 1691 N N . MET A 1 217 ? 7.755 10.156 -9.662 1.00 91.81 217 MET A N 1
ATOM 1692 C CA . MET A 1 217 ? 9.167 9.761 -9.578 1.00 91.81 217 MET A CA 1
ATOM 1693 C C . MET A 1 217 ? 10.090 10.963 -9.368 1.00 91.81 217 MET A C 1
ATOM 1695 O O . MET A 1 217 ? 10.967 10.915 -8.507 1.00 91.81 217 MET A O 1
ATOM 1699 N N . LYS A 1 218 ? 9.861 12.064 -10.094 1.00 91.88 218 LYS A N 1
ATOM 1700 C CA . LYS A 1 218 ? 10.622 13.310 -9.937 1.00 91.88 218 LYS A CA 1
ATOM 1701 C C . LYS A 1 218 ? 10.463 13.907 -8.539 1.00 91.88 218 LYS A C 1
ATOM 1703 O O . LYS A 1 218 ? 11.449 14.369 -7.972 1.00 91.88 218 LYS A O 1
ATOM 1708 N N . MET A 1 219 ? 9.241 13.921 -8.007 1.00 91.31 219 MET A N 1
ATOM 1709 C CA . MET A 1 219 ? 8.944 14.468 -6.680 1.00 91.31 219 MET A CA 1
ATOM 1710 C C . MET A 1 219 ? 9.532 13.614 -5.551 1.00 91.31 219 MET A C 1
ATOM 1712 O O . MET A 1 219 ? 10.056 14.161 -4.589 1.00 91.31 219 MET A O 1
ATOM 1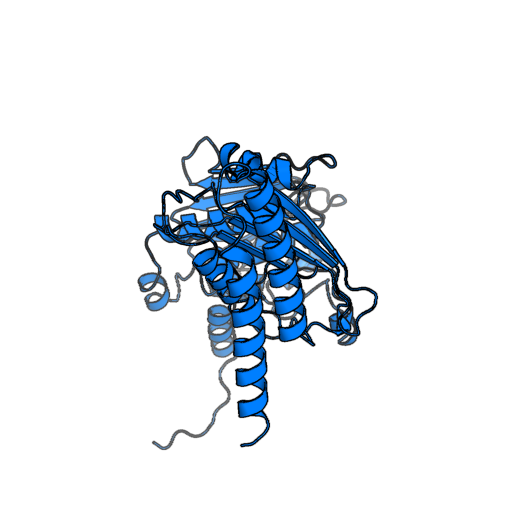716 N N . LEU A 1 220 ? 9.465 12.288 -5.682 1.00 91.62 220 LEU A N 1
ATOM 1717 C CA . LEU A 1 220 ? 9.829 11.346 -4.622 1.00 91.62 220 LEU A CA 1
ATOM 1718 C C . LEU A 1 220 ? 11.320 10.984 -4.620 1.00 91.62 220 LEU A C 1
ATOM 1720 O O . LEU A 1 220 ? 11.938 10.919 -3.561 1.00 91.62 220 LEU A O 1
ATOM 1724 N N . TYR A 1 221 ? 11.911 10.756 -5.792 1.00 89.38 221 TYR A N 1
ATOM 1725 C CA . TYR A 1 221 ? 13.297 10.285 -5.930 1.00 89.38 221 TYR A CA 1
ATOM 1726 C C . TYR A 1 221 ? 14.250 11.351 -6.496 1.00 89.38 221 TYR A C 1
ATOM 1728 O O . TYR A 1 221 ? 15.462 11.140 -6.542 1.00 89.38 221 TYR A O 1
ATOM 1736 N N . GLY A 1 222 ? 13.723 12.515 -6.884 1.00 88.44 222 GLY A N 1
ATOM 1737 C CA . GLY A 1 222 ? 14.497 13.655 -7.366 1.00 88.44 222 GLY A CA 1
ATOM 1738 C C . GLY A 1 222 ? 14.630 13.727 -8.889 1.00 88.44 222 GLY A C 1
ATOM 1739 O O . GLY A 1 222 ? 14.439 12.759 -9.626 1.00 88.44 222 GLY A O 1
ATOM 1740 N N . ALA A 1 223 ? 14.970 14.921 -9.382 1.00 87.94 223 ALA A N 1
ATOM 1741 C CA . ALA A 1 223 ? 15.013 15.207 -10.815 1.00 87.94 223 ALA A CA 1
ATOM 1742 C C . ALA A 1 223 ? 16.181 14.542 -11.553 1.00 87.94 223 ALA A C 1
ATOM 1744 O O . ALA A 1 223 ? 16.045 14.256 -12.740 1.00 87.94 223 ALA A O 1
ATOM 1745 N N . ASP A 1 224 ? 17.305 14.290 -10.879 1.00 85.88 224 ASP A N 1
ATOM 1746 C CA . ASP A 1 224 ? 18.489 13.711 -11.522 1.00 85.88 224 ASP A CA 1
ATOM 1747 C C . ASP A 1 224 ? 18.260 12.261 -11.947 1.00 85.88 224 ASP A C 1
ATOM 1749 O O . ASP A 1 224 ? 18.652 11.882 -13.044 1.00 85.88 224 ASP A O 1
ATOM 1753 N N . MET A 1 225 ? 17.516 11.487 -11.151 1.00 87.19 225 MET A N 1
ATOM 1754 C CA . MET A 1 225 ? 17.113 10.128 -11.523 1.00 87.19 225 MET A CA 1
ATOM 1755 C C . MET A 1 225 ? 16.272 10.110 -12.806 1.00 87.19 225 MET A C 1
ATOM 1757 O O . MET A 1 225 ? 16.471 9.263 -13.669 1.00 87.19 225 MET A O 1
ATOM 1761 N N . VAL A 1 226 ? 15.336 11.055 -12.945 1.00 88.88 226 VAL A N 1
ATOM 1762 C CA . VAL A 1 226 ? 14.405 11.095 -14.084 1.00 88.88 226 VAL A CA 1
ATOM 1763 C C . VAL A 1 226 ? 15.104 11.483 -15.391 1.00 88.88 226 VAL A C 1
ATOM 1765 O O . VAL A 1 226 ? 14.670 11.046 -16.452 1.00 88.88 226 VAL A O 1
ATOM 1768 N N . LYS A 1 227 ? 16.195 12.261 -15.337 1.00 87.25 227 LYS A N 1
ATOM 1769 C CA . LYS A 1 227 ? 16.979 12.633 -16.533 1.00 87.25 227 LYS A CA 1
ATOM 1770 C C . LYS A 1 227 ? 17.598 11.416 -17.225 1.00 87.25 227 LYS A C 1
ATOM 1772 O O . LYS A 1 227 ? 17.632 11.375 -18.450 1.00 87.25 227 LYS A O 1
ATOM 1777 N N . ASP A 1 228 ? 18.035 10.434 -16.441 1.00 86.75 228 ASP A N 1
ATOM 1778 C CA . ASP A 1 228 ? 18.695 9.214 -16.921 1.00 86.75 228 ASP A CA 1
ATOM 1779 C C . ASP A 1 228 ? 17.734 8.018 -17.050 1.00 86.75 228 ASP A C 1
ATOM 1781 O O . ASP A 1 228 ? 18.170 6.864 -17.148 1.00 86.75 228 ASP A O 1
ATOM 1785 N N . MET A 1 229 ? 16.423 8.277 -17.021 1.00 90.81 229 MET A N 1
ATOM 1786 C CA . MET A 1 229 ? 15.394 7.245 -17.042 1.00 90.81 229 MET A CA 1
ATOM 1787 C C . MET A 1 229 ? 14.968 6.890 -18.465 1.00 90.81 229 MET A C 1
ATOM 1789 O O . MET A 1 229 ? 14.659 7.749 -19.291 1.00 90.81 229 MET A O 1
ATOM 1793 N N . TYR A 1 230 ? 14.898 5.593 -18.726 1.00 92.81 230 TYR A N 1
ATOM 1794 C CA . TYR A 1 230 ? 14.318 5.018 -19.925 1.00 92.81 230 TYR A CA 1
ATOM 1795 C C . TYR A 1 230 ? 12.929 4.470 -19.623 1.00 92.81 230 TYR A C 1
ATOM 1797 O O . TYR A 1 230 ? 12.685 3.939 -18.541 1.00 92.81 230 TYR A O 1
ATOM 1805 N N . GLU A 1 231 ? 12.039 4.584 -20.603 1.00 93.94 231 GLU A N 1
ATOM 1806 C CA . GLU A 1 231 ? 10.681 4.049 -20.570 1.00 93.94 231 GLU A CA 1
ATOM 1807 C C . GLU A 1 231 ? 10.503 3.045 -21.710 1.00 93.94 231 GLU A C 1
ATOM 1809 O O . GLU A 1 231 ? 10.967 3.265 -22.834 1.00 93.94 231 GLU A O 1
ATOM 1814 N N . THR A 1 232 ? 9.823 1.937 -21.428 1.00 93.75 232 THR A N 1
ATOM 1815 C CA . THR A 1 232 ? 9.393 0.991 -22.454 1.00 93.75 232 THR A CA 1
ATOM 1816 C C . THR A 1 232 ? 8.127 0.257 -22.042 1.00 93.75 232 THR A C 1
ATOM 1818 O O . THR A 1 232 ? 7.840 0.087 -20.856 1.00 93.75 232 THR A O 1
ATOM 1821 N N . ILE A 1 233 ? 7.384 -0.203 -23.044 1.00 93.81 233 ILE A N 1
ATOM 1822 C CA . ILE A 1 233 ? 6.236 -1.082 -22.869 1.00 93.81 233 ILE A CA 1
ATOM 1823 C C . ILE A 1 233 ? 6.594 -2.407 -23.523 1.00 93.81 233 ILE A C 1
ATOM 1825 O O . ILE A 1 233 ? 6.870 -2.470 -24.720 1.00 93.81 233 ILE A O 1
ATOM 1829 N N . ILE A 1 234 ? 6.597 -3.460 -22.720 1.00 91.81 234 ILE A N 1
ATOM 1830 C CA . ILE A 1 234 ? 6.840 -4.828 -23.159 1.00 91.81 234 ILE A CA 1
ATOM 1831 C C . ILE A 1 234 ? 5.472 -5.479 -23.274 1.00 91.81 234 ILE A C 1
ATOM 1833 O O . ILE A 1 234 ? 4.730 -5.507 -22.295 1.00 91.81 234 ILE A O 1
ATOM 1837 N N . ASN A 1 235 ? 5.134 -5.964 -24.462 1.00 90.81 235 ASN A N 1
ATOM 1838 C CA . ASN A 1 235 ? 3.883 -6.662 -24.709 1.00 90.81 235 ASN A CA 1
ATOM 1839 C C . ASN A 1 235 ? 4.173 -8.021 -25.354 1.00 90.81 235 ASN A C 1
ATOM 1841 O O . ASN A 1 235 ? 5.059 -8.128 -26.203 1.00 90.81 235 ASN A O 1
ATOM 1845 N N . THR A 1 236 ? 3.454 -9.049 -24.915 1.00 85.00 236 THR A N 1
ATOM 1846 C CA . THR A 1 236 ? 3.610 -10.443 -25.345 1.00 85.00 236 THR A CA 1
ATOM 1847 C C . THR A 1 236 ? 2.257 -11.096 -25.642 1.00 85.00 236 THR A C 1
ATOM 1849 O O . THR A 1 236 ? 2.026 -12.249 -25.301 1.00 85.00 236 THR A O 1
ATOM 1852 N N . ASP A 1 237 ? 1.352 -10.368 -26.302 1.00 78.62 237 ASP A N 1
ATOM 1853 C CA . ASP A 1 237 ? 0.009 -10.861 -26.661 1.00 78.62 237 ASP A CA 1
ATOM 1854 C C . ASP A 1 237 ? 0.012 -12.155 -27.500 1.00 78.62 237 ASP A C 1
ATOM 1856 O O . ASP A 1 237 ? -0.946 -12.933 -27.441 1.00 78.62 237 ASP A O 1
ATOM 1860 N N . ASP A 1 238 ? 1.094 -12.402 -28.245 1.00 75.81 238 ASP A N 1
ATOM 1861 C CA . ASP A 1 238 ? 1.258 -13.553 -29.143 1.00 75.81 238 ASP A CA 1
ATOM 1862 C C . ASP A 1 238 ? 1.846 -14.801 -28.459 1.00 75.81 238 ASP A C 1
ATOM 1864 O O . ASP A 1 238 ? 2.011 -15.844 -29.095 1.00 75.81 238 ASP A O 1
ATOM 1868 N N . THR A 1 239 ? 2.194 -14.725 -27.171 1.00 79.56 239 THR A N 1
ATOM 1869 C CA . THR A 1 239 ? 2.761 -15.856 -26.423 1.00 79.56 239 THR A CA 1
ATOM 1870 C C . THR A 1 239 ? 1.693 -16.526 -25.548 1.00 79.56 239 THR A C 1
ATOM 1872 O O . THR A 1 239 ? 0.671 -15.920 -25.220 1.00 79.56 239 THR A O 1
ATOM 1875 N N . PRO A 1 240 ? 1.903 -17.785 -25.113 1.00 77.44 240 PRO A N 1
ATOM 1876 C CA . PRO A 1 240 ? 1.010 -18.425 -24.142 1.00 77.44 240 PRO A CA 1
ATOM 1877 C C . PRO A 1 240 ? 1.021 -17.747 -22.757 1.00 77.44 240 PRO A C 1
ATOM 1879 O O . PRO A 1 240 ? 0.151 -18.027 -21.941 1.00 77.44 240 PRO A O 1
ATOM 1882 N N . TYR A 1 241 ? 1.976 -16.853 -22.489 1.00 81.31 241 TYR A N 1
ATOM 1883 C CA . TYR A 1 241 ? 2.142 -16.132 -21.225 1.00 81.31 241 TYR A CA 1
ATOM 1884 C C . TYR A 1 241 ? 1.870 -14.635 -21.409 1.00 81.31 241 TYR A C 1
ATOM 1886 O O . TYR A 1 241 ? 2.733 -13.810 -21.137 1.00 81.31 241 TYR A O 1
ATOM 1894 N N . LYS A 1 242 ? 0.675 -14.281 -21.891 1.00 86.62 242 LYS A N 1
ATOM 1895 C CA . LYS A 1 242 ? 0.302 -12.897 -22.219 1.00 86.62 242 LYS A CA 1
ATOM 1896 C C . LYS A 1 242 ? 0.461 -11.958 -21.023 1.00 86.62 242 LYS A C 1
ATOM 1898 O O . LYS A 1 242 ? -0.248 -12.080 -20.023 1.00 86.62 242 LYS A O 1
ATOM 1903 N N . PHE A 1 243 ? 1.361 -10.989 -21.149 1.00 91.12 243 PHE A N 1
ATOM 1904 C CA . PHE A 1 243 ? 1.488 -9.891 -20.199 1.00 91.12 243 PHE A CA 1
ATOM 1905 C C . PHE A 1 243 ? 1.847 -8.582 -20.900 1.00 91.12 243 PHE A C 1
ATOM 1907 O O . PHE A 1 243 ? 2.545 -8.563 -21.922 1.00 91.12 243 PHE A O 1
ATOM 1914 N N . GLN A 1 244 ? 1.439 -7.485 -20.269 1.00 93.88 244 GLN A N 1
ATOM 1915 C CA . GLN A 1 244 ? 1.908 -6.142 -20.566 1.00 93.88 244 GLN A CA 1
ATOM 1916 C C . GLN A 1 244 ? 2.729 -5.630 -19.381 1.00 93.88 244 GLN A C 1
ATOM 1918 O O . GLN A 1 244 ? 2.292 -5.696 -18.238 1.00 93.88 244 GLN A O 1
ATOM 1923 N N . CYS A 1 245 ? 3.916 -5.092 -19.634 1.00 94.75 245 CYS A N 1
ATOM 1924 C CA . CYS A 1 245 ? 4.765 -4.495 -18.608 1.00 94.75 245 CYS A CA 1
ATOM 1925 C C . CYS A 1 245 ? 5.163 -3.081 -19.017 1.00 94.75 245 CYS A C 1
ATOM 1927 O O . CYS A 1 245 ? 5.870 -2.897 -20.009 1.00 94.75 245 CYS A O 1
ATOM 1929 N N . LYS A 1 246 ? 4.768 -2.084 -18.222 1.00 95.88 246 LYS A N 1
ATOM 1930 C CA . LYS A 1 246 ? 5.335 -0.733 -18.302 1.00 95.88 246 LYS A CA 1
ATOM 1931 C C . LYS A 1 246 ? 6.582 -0.688 -17.430 1.00 95.88 246 LYS A C 1
ATOM 1933 O O . LYS A 1 246 ? 6.500 -0.891 -16.221 1.00 95.88 246 LYS A O 1
ATOM 1938 N N . ALA A 1 247 ? 7.731 -0.444 -18.041 1.00 96.06 247 ALA A N 1
ATOM 1939 C CA . ALA A 1 247 ? 9.014 -0.434 -17.359 1.00 96.06 247 ALA A CA 1
ATOM 1940 C C . ALA A 1 247 ? 9.653 0.955 -17.423 1.00 96.06 247 ALA A C 1
ATOM 1942 O O . ALA A 1 247 ? 9.809 1.525 -18.503 1.00 96.06 247 ALA A O 1
ATOM 1943 N N . TYR A 1 248 ? 10.065 1.452 -16.258 1.00 95.38 248 TYR A N 1
ATOM 1944 C CA . TYR A 1 248 ? 10.898 2.638 -16.098 1.00 95.38 248 TYR A CA 1
ATOM 1945 C C . TYR A 1 248 ? 12.195 2.225 -15.409 1.00 95.38 248 TYR A C 1
ATOM 1947 O O . TYR A 1 248 ? 12.167 1.651 -14.321 1.00 95.38 248 TYR A O 1
ATOM 1955 N N . PHE A 1 249 ? 13.340 2.484 -16.028 1.00 94.31 249 PHE A N 1
ATOM 1956 C CA . PHE A 1 249 ? 14.627 2.067 -15.475 1.00 94.31 249 PHE A CA 1
ATOM 1957 C C . PHE A 1 249 ? 15.743 3.027 -15.852 1.00 94.31 249 PHE A C 1
ATOM 1959 O O . PHE A 1 249 ? 15.729 3.636 -16.919 1.00 94.31 249 PHE A O 1
ATOM 1966 N N . THR A 1 250 ? 16.733 3.160 -14.980 1.00 91.31 250 THR A N 1
ATOM 1967 C CA . THR A 1 250 ? 17.869 4.050 -15.226 1.00 91.31 250 THR A CA 1
ATOM 1968 C C . THR A 1 250 ? 18.919 3.399 -16.117 1.00 91.31 250 THR A C 1
ATOM 1970 O O . THR A 1 250 ? 19.143 2.187 -16.061 1.00 91.31 250 THR A O 1
ATOM 1973 N N . GLY A 1 251 ? 19.612 4.207 -16.916 1.00 86.81 251 GLY A N 1
ATOM 1974 C CA . GLY A 1 251 ? 20.778 3.754 -17.672 1.00 86.81 251 GLY A CA 1
ATOM 1975 C C . GLY A 1 251 ? 21.997 3.411 -16.813 1.00 86.81 251 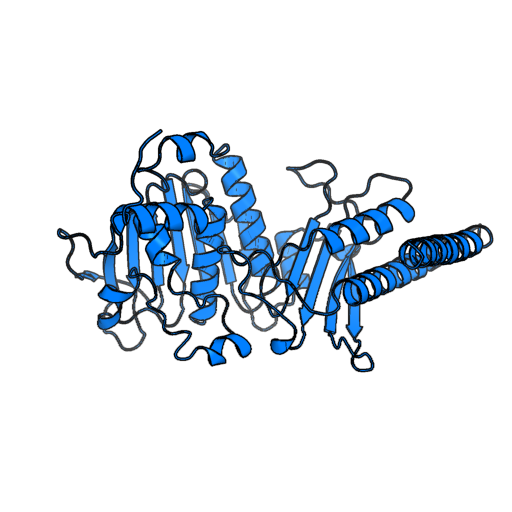GLY A C 1
ATOM 1976 O O . GLY A 1 251 ? 21.959 3.434 -15.587 1.00 86.81 251 GLY A O 1
ATOM 1977 N N . THR A 1 252 ? 23.116 3.133 -17.480 1.00 81.88 252 THR A N 1
ATOM 1978 C CA . THR A 1 252 ? 24.408 2.802 -16.850 1.00 81.88 252 THR A CA 1
ATOM 1979 C C . THR A 1 252 ? 25.191 4.025 -16.363 1.00 81.88 252 THR A C 1
ATOM 1981 O O . THR A 1 252 ? 26.308 3.872 -15.880 1.00 81.88 252 THR A O 1
ATOM 1984 N N . GLN A 1 253 ? 24.655 5.237 -16.525 1.00 78.12 253 GLN A N 1
ATOM 1985 C CA . GLN A 1 253 ? 25.306 6.480 -16.089 1.00 78.12 253 GLN A CA 1
ATOM 1986 C C . GLN A 1 253 ? 24.834 6.935 -14.706 1.00 78.12 253 GLN A C 1
ATOM 1988 O O . GLN A 1 253 ? 25.612 7.496 -13.936 1.00 78.12 253 GLN A O 1
ATOM 1993 N N . TYR A 1 254 ? 23.579 6.643 -14.370 1.00 80.44 254 TYR A N 1
ATOM 1994 C CA . TYR A 1 254 ? 23.012 6.949 -13.069 1.00 80.44 254 TYR A CA 1
ATOM 1995 C C . TYR A 1 254 ? 23.396 5.880 -12.054 1.00 80.44 254 TYR A C 1
ATOM 1997 O O . TYR A 1 254 ? 23.253 4.689 -12.318 1.00 80.44 254 TYR A O 1
ATOM 2005 N N . SER A 1 255 ? 23.795 6.307 -10.860 1.00 75.62 255 SER A N 1
ATOM 2006 C CA . SER A 1 255 ? 23.858 5.443 -9.688 1.00 75.62 255 SER A CA 1
ATOM 2007 C C . SER A 1 255 ? 23.057 6.079 -8.570 1.00 75.62 255 SER A C 1
ATOM 2009 O O . SER A 1 255 ? 23.276 7.240 -8.218 1.00 75.62 255 SER A O 1
ATOM 2011 N N . CYS A 1 256 ? 22.131 5.314 -8.001 1.00 67.25 256 CYS A N 1
ATOM 2012 C CA . CYS A 1 256 ? 21.388 5.742 -6.836 1.00 67.25 256 CYS A CA 1
ATOM 2013 C C . CYS A 1 256 ? 22.364 5.929 -5.669 1.00 67.25 256 CYS A C 1
ATOM 2015 O O . CYS A 1 256 ? 22.872 4.962 -5.101 1.00 67.25 256 CYS A O 1
ATOM 2017 N N . SER A 1 257 ? 22.613 7.180 -5.289 1.00 57.56 257 SER A N 1
ATOM 2018 C CA . SER A 1 257 ? 23.235 7.505 -4.008 1.00 57.56 257 SER A CA 1
ATOM 2019 C C . SER A 1 257 ? 22.137 7.491 -2.946 1.00 57.56 257 SER A C 1
ATOM 2021 O O . SER A 1 257 ? 21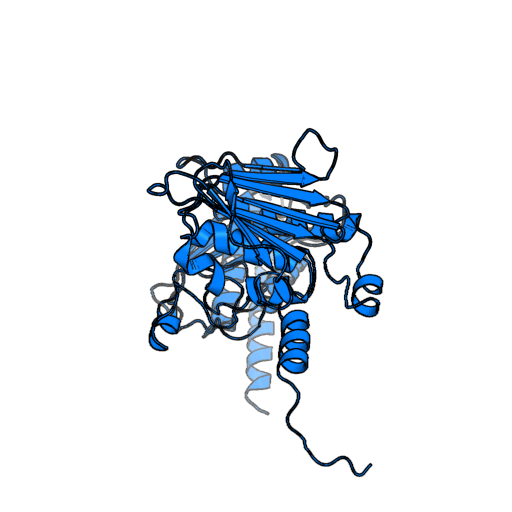.620 8.531 -2.535 1.00 57.56 257 SER A O 1
ATOM 2023 N N . SER A 1 258 ? 21.672 6.297 -2.568 1.00 49.75 258 SER A N 1
ATOM 2024 C CA . SER A 1 258 ? 20.699 6.186 -1.483 1.00 49.75 258 SER A CA 1
ATOM 2025 C C . SER A 1 258 ? 21.380 6.578 -0.174 1.00 49.75 258 SER A C 1
ATOM 2027 O O . SER A 1 258 ? 22.308 5.908 0.280 1.00 49.75 258 SER A O 1
ATOM 2029 N N . LYS A 1 259 ? 20.889 7.650 0.460 1.00 48.66 259 LYS A N 1
ATOM 2030 C CA . LYS A 1 259 ? 21.394 8.186 1.738 1.00 48.66 259 LYS A CA 1
ATOM 2031 C C . LYS A 1 259 ? 21.375 7.169 2.896 1.00 48.66 259 LYS A C 1
ATOM 2033 O O . LYS A 1 259 ? 21.981 7.439 3.923 1.00 48.66 259 LYS A O 1
ATOM 2038 N N . ASN A 1 260 ? 20.705 6.020 2.737 1.00 43.16 260 ASN A N 1
ATOM 2039 C CA . ASN A 1 260 ? 20.481 5.034 3.801 1.00 43.16 260 ASN A CA 1
ATOM 2040 C C . ASN A 1 260 ? 20.917 3.597 3.461 1.00 43.16 260 ASN A C 1
ATOM 2042 O O . ASN A 1 260 ? 20.728 2.697 4.278 1.00 43.16 260 ASN A O 1
ATOM 2046 N N . SER A 1 261 ? 21.495 3.341 2.284 1.00 44.31 261 SER A N 1
ATOM 2047 C CA . SER A 1 261 ? 22.076 2.032 1.971 1.00 44.31 261 SER A CA 1
ATOM 2048 C C . SER A 1 261 ? 23.033 2.160 0.794 1.00 44.31 261 SER A C 1
ATOM 2050 O O . SER A 1 261 ? 22.615 2.337 -0.349 1.00 44.31 261 SER A O 1
ATOM 2052 N N . SER A 1 262 ? 24.328 2.077 1.087 1.00 42.84 262 SER A N 1
ATOM 2053 C CA . SER A 1 262 ? 25.369 1.954 0.078 1.00 42.84 262 SER A CA 1
ATOM 2054 C C . SER A 1 262 ? 25.078 0.749 -0.828 1.00 42.84 262 SER A C 1
ATOM 2056 O O . SER A 1 262 ? 24.917 -0.378 -0.366 1.00 42.84 262 SER A O 1
ATOM 2058 N N . ASN A 1 263 ? 25.025 0.997 -2.135 1.00 54.66 263 ASN A N 1
ATOM 2059 C CA . ASN A 1 263 ? 25.093 -0.005 -3.202 1.00 54.66 263 ASN A CA 1
ATOM 2060 C C . ASN A 1 263 ? 23.886 -0.944 -3.419 1.00 54.66 263 ASN A C 1
ATOM 2062 O O . ASN A 1 263 ? 24.047 -1.973 -4.080 1.00 54.66 263 ASN A O 1
ATOM 2066 N N . SER A 1 264 ? 22.681 -0.630 -2.923 1.00 71.56 264 SER A N 1
ATOM 2067 C CA . SER A 1 264 ? 21.496 -1.451 -3.219 1.00 71.56 264 SER A CA 1
ATOM 2068 C C . SER A 1 264 ? 20.598 -0.844 -4.304 1.00 71.56 264 SER A C 1
ATOM 2070 O O . SER A 1 264 ? 20.119 0.284 -4.212 1.00 71.56 264 SER A O 1
ATOM 2072 N N . MET A 1 265 ? 20.356 -1.634 -5.352 1.00 84.25 265 MET A N 1
ATOM 2073 C CA . MET A 1 265 ? 19.376 -1.353 -6.403 1.00 84.25 265 MET A CA 1
ATOM 2074 C C . MET A 1 265 ? 17.994 -1.052 -5.807 1.00 84.25 265 MET A C 1
ATOM 2076 O O . MET A 1 265 ? 17.466 -1.852 -5.024 1.00 84.25 265 MET A O 1
ATOM 2080 N N . THR A 1 266 ? 17.375 0.043 -6.255 1.00 90.12 266 THR A N 1
ATOM 2081 C CA . THR A 1 266 ? 15.958 0.304 -5.980 1.00 90.12 266 THR A CA 1
ATOM 2082 C C . THR A 1 266 ? 15.130 -0.480 -6.988 1.00 90.12 266 THR A C 1
ATOM 2084 O O . THR A 1 266 ? 15.202 -0.227 -8.186 1.00 90.12 266 THR A O 1
ATOM 2087 N N . PHE A 1 267 ? 14.375 -1.461 -6.499 1.00 92.62 267 PHE A N 1
ATOM 2088 C CA . PHE A 1 267 ? 13.521 -2.320 -7.313 1.00 92.62 267 PHE A CA 1
ATOM 2089 C C . PHE A 1 267 ? 12.081 -2.216 -6.824 1.00 92.62 267 PHE A C 1
ATOM 2091 O O . PHE A 1 267 ? 11.811 -2.429 -5.638 1.00 92.62 267 PHE A O 1
ATOM 2098 N N . ILE A 1 268 ? 11.181 -1.872 -7.737 1.00 95.06 268 ILE A N 1
ATOM 2099 C CA . ILE A 1 268 ? 9.759 -1.690 -7.475 1.00 95.06 268 ILE A CA 1
ATOM 2100 C C . ILE A 1 268 ? 9.002 -2.489 -8.527 1.00 95.06 268 ILE A C 1
ATOM 2102 O O . ILE A 1 268 ? 9.174 -2.259 -9.722 1.00 95.06 268 ILE A O 1
ATOM 2106 N N . LEU A 1 269 ? 8.175 -3.426 -8.080 1.00 94.62 269 LEU A N 1
ATOM 2107 C CA . LEU A 1 269 ? 7.363 -4.262 -8.949 1.00 94.62 269 LEU A CA 1
ATOM 2108 C C . LEU A 1 269 ? 5.911 -4.183 -8.497 1.00 94.62 269 LEU A C 1
ATOM 2110 O O . LEU A 1 269 ? 5.589 -4.476 -7.345 1.00 94.62 269 LEU A O 1
ATOM 2114 N N . PHE A 1 270 ? 5.052 -3.812 -9.433 1.00 93.62 270 PHE A N 1
ATOM 2115 C CA . PHE A 1 270 ? 3.616 -3.931 -9.312 1.00 93.62 270 PHE A CA 1
ATOM 2116 C C . PHE A 1 270 ? 3.122 -5.048 -10.223 1.00 93.62 270 PHE A C 1
ATOM 2118 O O . PHE A 1 270 ? 3.562 -5.144 -11.365 1.00 93.62 270 PHE A O 1
ATOM 2125 N N . ILE A 1 271 ? 2.222 -5.890 -9.719 1.00 91.38 271 ILE A N 1
ATOM 2126 C CA . ILE A 1 271 ? 1.496 -6.882 -10.518 1.00 91.38 271 ILE A CA 1
ATOM 2127 C C . ILE A 1 271 ? 0.009 -6.649 -10.276 1.00 91.38 271 ILE A C 1
ATOM 2129 O O . ILE A 1 271 ? -0.440 -6.709 -9.131 1.00 91.38 271 ILE A O 1
ATOM 2133 N N . ASN A 1 272 ? -0.739 -6.334 -11.335 1.00 88.69 272 ASN A N 1
ATOM 2134 C CA . ASN A 1 272 ? -2.161 -5.979 -11.274 1.00 88.69 272 ASN A CA 1
ATOM 2135 C C . ASN A 1 272 ? -2.453 -4.940 -10.173 1.00 88.69 272 ASN A C 1
ATOM 2137 O O . ASN A 1 272 ? -3.375 -5.077 -9.375 1.00 88.69 272 ASN A O 1
ATOM 2141 N N . GLY A 1 273 ? -1.598 -3.915 -10.088 1.00 86.75 273 GLY A N 1
ATOM 2142 C CA . GLY A 1 273 ? -1.721 -2.825 -9.120 1.00 86.75 273 GLY A CA 1
ATOM 2143 C C . GLY A 1 273 ? -1.193 -3.121 -7.713 1.00 86.75 273 GLY A C 1
ATOM 2144 O O . GLY A 1 273 ? -1.010 -2.169 -6.957 1.00 86.75 273 GLY A O 1
ATOM 2145 N N . ARG A 1 274 ? -0.869 -4.374 -7.357 1.00 87.44 274 ARG A N 1
ATOM 2146 C CA . ARG A 1 274 ? -0.337 -4.757 -6.034 1.00 87.44 274 ARG A CA 1
ATOM 2147 C C . ARG A 1 274 ? 1.183 -4.670 -5.979 1.00 87.44 274 ARG A C 1
ATOM 2149 O O . ARG A 1 274 ? 1.850 -5.096 -6.914 1.00 87.44 274 ARG A O 1
ATOM 2156 N N . LEU A 1 275 ? 1.732 -4.167 -4.873 1.00 90.19 275 LEU A N 1
ATOM 2157 C CA . LEU A 1 275 ? 3.179 -4.127 -4.640 1.00 90.19 275 LEU A CA 1
ATOM 2158 C C . LEU A 1 275 ? 3.693 -5.528 -4.272 1.00 90.19 275 LEU A C 1
ATOM 2160 O O . LEU A 1 275 ? 3.316 -6.061 -3.228 1.00 90.19 275 LEU A O 1
ATOM 2164 N N . VAL A 1 276 ? 4.571 -6.091 -5.104 1.00 89.75 276 VAL A N 1
ATOM 2165 C CA . VAL A 1 276 ? 5.083 -7.464 -4.971 1.00 89.75 276 VAL A CA 1
ATOM 2166 C C . VAL A 1 276 ? 6.605 -7.465 -4.866 1.00 89.75 276 VAL A C 1
ATOM 2168 O O . VAL A 1 276 ? 7.295 -6.741 -5.583 1.00 89.75 276 VAL A O 1
ATOM 2171 N N . ASP A 1 277 ? 7.144 -8.313 -3.996 1.00 88.38 277 ASP A N 1
ATOM 2172 C CA . ASP A 1 277 ? 8.562 -8.644 -3.958 1.00 88.38 277 ASP A CA 1
ATOM 2173 C C . ASP A 1 277 ? 8.823 -9.924 -4.763 1.00 88.38 277 ASP A C 1
ATOM 2175 O O . ASP A 1 277 ? 8.322 -11.002 -4.449 1.00 88.38 277 ASP A O 1
ATOM 2179 N N . CYS A 1 278 ? 9.617 -9.805 -5.827 1.00 91.00 278 CYS A N 1
ATOM 2180 C CA . CYS A 1 278 ? 10.012 -10.925 -6.675 1.00 91.00 278 CYS A CA 1
ATOM 2181 C C . CYS A 1 278 ? 11.538 -11.042 -6.682 1.00 91.00 278 CYS A C 1
ATOM 2183 O O . CYS A 1 278 ? 12.234 -10.408 -7.481 1.00 91.00 278 CYS A O 1
ATOM 2185 N N . GLN A 1 279 ? 12.063 -11.871 -5.777 1.00 90.06 279 GLN A N 1
ATOM 2186 C CA . GLN A 1 279 ? 13.505 -12.080 -5.627 1.00 90.06 279 GLN A CA 1
ATOM 2187 C C . GLN A 1 279 ? 14.186 -12.632 -6.894 1.00 90.06 279 GLN A C 1
ATOM 2189 O O . GLN A 1 279 ? 15.267 -12.136 -7.217 1.00 90.06 279 GLN A O 1
ATOM 2194 N N . PRO A 1 280 ? 13.605 -13.599 -7.640 1.00 91.69 280 PRO A N 1
ATOM 2195 C CA . PRO A 1 280 ? 14.191 -14.067 -8.896 1.00 91.69 280 PRO A CA 1
ATOM 2196 C C . PRO A 1 280 ? 14.365 -12.941 -9.923 1.00 91.69 280 PRO A C 1
ATOM 2198 O O . PRO A 1 280 ? 15.480 -12.714 -10.385 1.00 91.69 280 PRO A O 1
ATOM 2201 N N . LEU A 1 281 ? 13.310 -12.161 -10.193 1.00 93.06 281 LEU A N 1
ATOM 2202 C CA . LEU A 1 281 ? 13.359 -11.048 -11.148 1.00 93.06 281 LEU A CA 1
ATOM 2203 C C . LEU A 1 281 ? 14.364 -9.972 -10.721 1.00 93.06 281 LEU A C 1
ATOM 2205 O O . LEU A 1 281 ? 15.178 -9.521 -11.527 1.00 93.06 281 LEU A O 1
ATOM 2209 N N . LYS A 1 282 ? 14.353 -9.601 -9.434 1.00 92.38 282 LYS A N 1
ATOM 2210 C CA . LYS A 1 282 ? 15.307 -8.639 -8.874 1.00 92.38 282 LYS A CA 1
ATOM 2211 C C . LYS A 1 282 ? 16.751 -9.095 -9.092 1.00 92.38 282 LYS A C 1
ATOM 2213 O O . LYS A 1 282 ? 17.567 -8.307 -9.567 1.00 92.38 282 LYS A O 1
ATOM 2218 N N . LYS A 1 283 ? 17.065 -10.359 -8.784 1.00 91.19 283 LYS A N 1
ATOM 2219 C CA . LYS A 1 283 ? 18.408 -10.931 -8.968 1.00 91.19 283 LYS A CA 1
ATOM 2220 C C . LYS A 1 283 ? 18.817 -10.974 -10.439 1.00 91.19 283 LYS A C 1
ATOM 2222 O O . LYS A 1 283 ? 19.943 -10.594 -10.744 1.00 91.19 283 LYS A O 1
ATOM 2227 N N . SER A 1 284 ? 17.924 -11.374 -11.345 1.00 93.12 284 SER A N 1
ATOM 2228 C CA . SER A 1 284 ? 18.219 -11.414 -12.784 1.00 93.12 284 SER A CA 1
ATOM 2229 C C . SER A 1 284 ? 18.535 -10.026 -13.346 1.00 93.12 284 SER A C 1
ATOM 2231 O O . SER A 1 284 ? 19.496 -9.873 -14.097 1.00 93.12 284 SER A O 1
ATOM 2233 N N . ILE A 1 285 ? 17.800 -8.989 -12.928 1.00 92.31 285 ILE A N 1
ATOM 2234 C CA . ILE A 1 285 ? 18.092 -7.610 -13.344 1.00 92.31 285 ILE A CA 1
ATOM 2235 C C . ILE A 1 285 ? 19.415 -7.123 -12.735 1.00 92.31 285 ILE A C 1
ATOM 2237 O O . ILE A 1 285 ? 20.226 -6.523 -13.438 1.00 92.31 285 ILE A O 1
ATOM 2241 N N . GLN A 1 286 ? 19.684 -7.417 -11.458 1.00 90.06 286 GLN A N 1
ATOM 2242 C CA . GLN A 1 286 ? 20.970 -7.088 -10.827 1.00 90.06 286 GLN A CA 1
ATOM 2243 C C . GLN A 1 286 ? 22.155 -7.725 -11.566 1.00 90.06 286 GLN A C 1
ATOM 2245 O O . GLN A 1 286 ? 23.157 -7.055 -11.803 1.00 90.06 286 GLN A O 1
ATOM 2250 N N . GLN A 1 287 ? 22.033 -8.997 -11.955 1.00 89.88 287 GLN A N 1
ATOM 2251 C CA . GLN A 1 287 ? 23.052 -9.711 -12.726 1.00 89.88 287 GLN A CA 1
ATOM 2252 C C . GLN A 1 287 ? 23.260 -9.086 -14.110 1.00 89.88 287 GLN A C 1
ATOM 2254 O O . GLN A 1 287 ? 24.401 -8.864 -14.503 1.00 89.88 287 GLN A O 1
ATOM 2259 N N . MET A 1 288 ? 22.179 -8.734 -14.812 1.00 91.06 288 MET A N 1
ATOM 2260 C CA . MET A 1 288 ? 22.251 -8.033 -16.098 1.00 91.06 288 MET A CA 1
ATOM 2261 C C . MET A 1 288 ? 23.014 -6.702 -15.970 1.00 91.06 288 MET A C 1
ATOM 2263 O O . MET A 1 288 ? 23.953 -6.458 -16.725 1.00 91.06 288 MET A O 1
ATOM 2267 N N . TYR A 1 289 ? 22.691 -5.860 -14.980 1.00 88.56 289 TYR A N 1
ATOM 2268 C CA . TYR A 1 289 ? 23.433 -4.609 -14.754 1.00 88.56 289 TYR A CA 1
ATOM 2269 C C . TYR A 1 289 ? 24.901 -4.846 -14.376 1.00 88.56 289 TYR A C 1
ATOM 2271 O O . TYR A 1 289 ? 25.763 -4.097 -14.829 1.00 88.56 289 TYR A O 1
ATOM 2279 N N . ALA A 1 290 ? 25.200 -5.882 -13.586 1.00 86.75 290 ALA A N 1
ATOM 2280 C CA . ALA A 1 290 ? 26.572 -6.217 -13.202 1.00 86.75 290 ALA A CA 1
ATOM 2281 C C . ALA A 1 290 ? 27.447 -6.620 -14.402 1.00 86.75 290 ALA A C 1
ATOM 2283 O O . ALA A 1 290 ? 28.646 -6.361 -14.390 1.00 86.75 290 ALA A O 1
ATOM 2284 N N . VAL A 1 291 ? 26.858 -7.221 -15.441 1.00 87.38 291 VAL A N 1
ATOM 2285 C CA . VAL A 1 291 ? 27.561 -7.548 -16.694 1.00 87.38 291 VAL A CA 1
ATOM 2286 C C . VAL A 1 291 ? 27.765 -6.304 -17.564 1.00 87.38 291 VAL A C 1
ATOM 2288 O O . VAL A 1 291 ? 28.809 -6.154 -18.192 1.00 87.38 291 VAL A O 1
ATOM 2291 N N . LEU A 1 292 ? 26.783 -5.399 -17.602 1.00 83.38 292 LEU A N 1
ATOM 2292 C CA . LEU A 1 292 ? 26.820 -4.209 -18.461 1.00 83.38 292 LEU A CA 1
ATOM 2293 C C . LEU A 1 292 ? 27.701 -3.076 -17.915 1.00 83.38 292 LEU A C 1
ATOM 2295 O O . LEU A 1 292 ? 28.073 -2.175 -18.668 1.00 83.38 292 LEU A O 1
ATOM 2299 N N . VAL A 1 293 ? 28.009 -3.080 -16.616 1.00 78.94 293 VAL A N 1
ATOM 2300 C CA . VAL A 1 293 ? 28.694 -1.972 -15.945 1.00 78.94 293 VAL A CA 1
ATOM 2301 C C . VAL A 1 293 ? 29.926 -2.463 -15.185 1.00 78.94 293 VAL A C 1
ATOM 2303 O O . VAL A 1 293 ? 29.826 -3.198 -14.212 1.00 78.94 293 VAL A O 1
ATOM 2306 N N . ASN A 1 294 ? 31.101 -1.938 -15.544 1.00 65.19 294 ASN A N 1
ATOM 2307 C CA . ASN A 1 294 ? 32.379 -2.240 -14.872 1.00 65.19 294 ASN A CA 1
ATOM 2308 C C . ASN A 1 294 ? 32.523 -1.623 -13.460 1.00 65.19 294 ASN A C 1
ATOM 2310 O O . ASN A 1 294 ? 33.537 -1.821 -12.793 1.00 65.19 294 ASN A O 1
ATOM 2314 N N . LYS A 1 295 ? 31.549 -0.825 -13.011 1.00 69.75 295 LYS A N 1
ATOM 2315 C CA . LYS A 1 295 ? 31.512 -0.140 -11.710 1.00 69.75 295 LYS A CA 1
ATOM 2316 C C . LYS A 1 295 ? 30.286 -0.606 -10.929 1.00 69.75 295 LYS A C 1
ATOM 2318 O O . LYS A 1 295 ? 29.249 -0.880 -11.523 1.00 69.75 295 LYS A O 1
ATOM 2323 N N . GLN A 1 296 ? 30.379 -0.625 -9.598 1.00 70.25 296 GLN A N 1
ATOM 2324 C CA . GLN A 1 296 ? 29.215 -0.858 -8.741 1.00 70.25 296 GLN A CA 1
ATOM 2325 C C . GLN A 1 296 ? 28.236 0.314 -8.872 1.00 70.25 296 GLN A C 1
ATOM 2327 O O . GLN A 1 296 ? 28.415 1.365 -8.259 1.00 70.25 296 GLN A O 1
ATOM 2332 N N . ILE A 1 297 ? 27.219 0.131 -9.708 1.00 78.12 297 ILE A N 1
ATOM 2333 C CA . ILE A 1 297 ? 26.112 1.064 -9.883 1.00 78.12 297 ILE A CA 1
ATOM 2334 C C . ILE A 1 297 ? 24.871 0.491 -9.208 1.00 78.12 297 ILE A C 1
ATOM 2336 O O . ILE A 1 297 ? 24.610 -0.708 -9.283 1.00 78.12 297 ILE A O 1
ATOM 2340 N N . SER A 1 298 ? 24.101 1.361 -8.553 1.00 83.38 298 SER A N 1
ATOM 2341 C CA . SER A 1 298 ? 22.790 1.020 -7.994 1.00 83.38 298 SER A CA 1
ATOM 2342 C C . SER A 1 298 ? 21.688 1.534 -8.915 1.00 83.38 298 SER A C 1
ATOM 2344 O O . SER A 1 298 ? 21.336 2.711 -8.820 1.00 83.38 298 SER A O 1
ATOM 2346 N N . PRO A 1 299 ? 21.150 0.703 -9.823 1.00 89.25 299 PRO A N 1
ATOM 2347 C CA . PRO A 1 299 ? 20.098 1.144 -10.724 1.00 89.25 299 PRO A CA 1
ATOM 2348 C C . PRO A 1 299 ? 18.785 1.380 -9.971 1.00 89.25 299 PRO A C 1
ATOM 2350 O O . PRO A 1 299 ? 18.533 0.802 -8.906 1.00 89.25 299 PRO A O 1
ATOM 2353 N N . PHE A 1 300 ? 17.935 2.215 -10.558 1.00 92.50 300 PHE A N 1
ATOM 2354 C CA . PHE A 1 300 ? 16.528 2.320 -10.204 1.00 92.50 300 PHE A CA 1
ATOM 2355 C C . PHE A 1 300 ? 15.707 1.605 -11.273 1.00 92.50 300 PHE A C 1
ATOM 2357 O O . PHE A 1 300 ? 15.891 1.853 -12.465 1.00 92.50 300 PHE A O 1
ATOM 2364 N N . VAL A 1 301 ? 14.811 0.719 -10.848 1.00 94.69 301 VAL A N 1
ATOM 2365 C CA . VAL A 1 301 ? 13.928 -0.037 -11.735 1.00 94.69 301 VAL A CA 1
ATOM 2366 C C . VAL A 1 301 ? 12.532 -0.090 -11.134 1.00 94.69 301 VAL A C 1
ATOM 2368 O O . VAL A 1 301 ? 12.338 -0.560 -10.012 1.00 94.69 301 VAL A O 1
ATOM 2371 N N . TYR A 1 302 ? 11.564 0.358 -11.919 1.00 96.19 302 TYR A N 1
ATOM 2372 C CA . TYR A 1 302 ? 10.141 0.259 -11.662 1.00 96.19 302 TYR A CA 1
ATOM 2373 C C . TYR A 1 302 ? 9.484 -0.531 -12.791 1.00 96.19 302 TYR A C 1
ATOM 2375 O O . TYR A 1 302 ? 9.688 -0.226 -13.967 1.00 96.19 302 TYR A O 1
ATOM 2383 N N . LEU A 1 303 ? 8.669 -1.515 -12.430 1.00 96.50 303 LEU A N 1
ATOM 2384 C CA . LEU A 1 303 ? 7.911 -2.354 -13.349 1.00 96.50 303 LEU A CA 1
ATOM 2385 C C . LEU A 1 303 ? 6.445 -2.385 -12.906 1.00 96.50 303 LEU A C 1
ATOM 2387 O O . LEU A 1 303 ? 6.165 -2.651 -11.740 1.00 96.50 303 LEU A O 1
ATOM 2391 N N . ASP A 1 304 ? 5.524 -2.146 -13.834 1.00 95.44 304 ASP A N 1
ATOM 2392 C CA . ASP A 1 304 ? 4.081 -2.323 -13.647 1.00 95.44 304 ASP A CA 1
ATOM 2393 C C . ASP A 1 304 ? 3.588 -3.387 -14.630 1.00 95.44 304 ASP A C 1
ATOM 2395 O O . ASP A 1 304 ? 3.458 -3.126 -15.830 1.00 95.44 304 ASP A O 1
ATOM 2399 N N . LEU A 1 305 ? 3.394 -4.602 -14.114 1.00 93.62 305 LEU A N 1
ATOM 2400 C CA . LEU A 1 305 ? 2.898 -5.764 -14.842 1.00 93.62 305 LEU A CA 1
ATOM 2401 C C . LEU A 1 305 ? 1.375 -5.832 -14.769 1.00 93.62 305 LEU A C 1
ATOM 2403 O O . LEU A 1 305 ? 0.783 -5.791 -13.690 1.00 93.62 305 LEU A O 1
ATOM 2407 N N . ILE A 1 306 ? 0.765 -6.027 -15.929 1.00 91.56 306 ILE A N 1
ATOM 2408 C CA . ILE A 1 306 ? -0.646 -6.337 -16.106 1.00 91.56 306 ILE A CA 1
ATOM 2409 C C . ILE A 1 306 ? -0.720 -7.697 -16.793 1.00 91.56 306 ILE A C 1
ATOM 2411 O O . ILE A 1 306 ? -0.124 -7.905 -17.852 1.00 91.56 306 ILE A O 1
ATOM 2415 N N . MET A 1 307 ? -1.433 -8.627 -16.173 1.00 89.75 307 MET A N 1
ATOM 2416 C CA . MET A 1 307 ? -1.627 -9.986 -16.672 1.00 89.75 307 MET A CA 1
ATOM 2417 C C . MET A 1 307 ? -2.977 -10.536 -16.214 1.00 89.75 307 MET A C 1
ATOM 2419 O O . MET A 1 307 ? -3.617 -9.979 -15.320 1.00 89.75 307 MET A O 1
ATOM 2423 N N . ASP A 1 308 ? -3.405 -11.634 -16.827 1.00 86.69 308 ASP A N 1
ATOM 2424 C CA . ASP A 1 308 ? -4.670 -12.283 -16.498 1.00 86.69 308 ASP A CA 1
ATOM 2425 C C . ASP A 1 308 ? -4.688 -12.739 -15.019 1.00 86.69 308 ASP A C 1
ATOM 2427 O O . ASP A 1 308 ? -3.814 -13.522 -14.618 1.00 86.69 308 ASP A O 1
ATOM 2431 N N . PRO A 1 309 ? -5.661 -12.284 -14.197 1.00 83.00 309 PRO A N 1
ATOM 2432 C CA . PRO A 1 309 ? -5.817 -12.713 -12.807 1.00 83.00 309 PRO A CA 1
ATOM 2433 C C . PRO A 1 309 ? -5.882 -14.235 -12.620 1.00 83.00 309 PRO A C 1
ATOM 2435 O O . PRO A 1 309 ? -5.459 -14.733 -11.584 1.00 83.00 309 PRO A O 1
ATOM 2438 N N . THR A 1 310 ? -6.343 -14.992 -13.620 1.00 81.94 310 THR A N 1
ATOM 2439 C CA . THR A 1 310 ? -6.422 -16.464 -13.550 1.00 81.94 310 THR A CA 1
ATOM 2440 C C . THR A 1 310 ? -5.057 -17.152 -13.570 1.00 81.94 310 THR A C 1
ATOM 2442 O O . THR A 1 310 ? -4.921 -18.294 -13.134 1.00 81.94 310 THR A O 1
ATOM 2445 N N . THR A 1 311 ? -4.023 -16.453 -14.041 1.00 83.69 311 THR A N 1
ATOM 2446 C CA . THR A 1 311 ? -2.642 -16.955 -14.085 1.00 83.69 311 THR A CA 1
ATOM 2447 C C . THR A 1 311 ? -1.847 -16.603 -12.825 1.00 83.69 311 THR A C 1
ATOM 2449 O O . THR A 1 311 ? -0.670 -16.960 -12.721 1.00 83.69 311 THR A O 1
ATOM 2452 N N . LEU A 1 312 ? -2.486 -15.914 -11.871 1.00 84.19 312 LEU A N 1
ATOM 2453 C CA . LEU A 1 312 ? -1.904 -15.373 -10.649 1.00 84.19 312 LEU A CA 1
ATOM 2454 C C . LEU A 1 312 ? -2.470 -16.058 -9.404 1.00 84.19 312 LEU A C 1
ATOM 2456 O O . LEU A 1 312 ? -3.665 -16.002 -9.132 1.00 84.19 312 LEU A O 1
ATOM 2460 N N . ASP A 1 313 ? -1.587 -16.606 -8.575 1.00 81.38 313 ASP A N 1
ATOM 2461 C CA . ASP A 1 313 ? -1.923 -17.007 -7.214 1.00 81.38 313 ASP A CA 1
ATOM 2462 C C . ASP A 1 313 ? -1.492 -15.914 -6.232 1.00 81.38 313 ASP A C 1
ATOM 2464 O O . ASP A 1 313 ? -0.313 -15.742 -5.899 1.00 81.38 313 ASP A O 1
ATOM 2468 N N . VAL A 1 314 ? -2.483 -15.151 -5.773 1.00 76.69 314 VAL A N 1
ATOM 2469 C CA . VAL A 1 314 ? -2.310 -14.078 -4.791 1.00 76.69 314 VAL A CA 1
ATOM 2470 C C . VAL A 1 314 ? -2.466 -14.548 -3.343 1.00 76.69 314 VAL A C 1
ATOM 2472 O O . VAL A 1 314 ? -2.258 -13.758 -2.420 1.00 76.69 314 VAL A O 1
ATOM 2475 N N . ASN A 1 315 ? -2.847 -15.806 -3.107 1.00 74.31 315 ASN A N 1
ATOM 2476 C CA . ASN A 1 315 ? -3.211 -16.315 -1.785 1.00 74.31 315 ASN A CA 1
ATOM 2477 C C . ASN A 1 315 ? -2.050 -17.024 -1.059 1.00 74.31 315 ASN A C 1
ATOM 2479 O O . ASN A 1 315 ? -2.266 -17.911 -0.239 1.00 74.31 315 ASN A O 1
ATOM 2483 N N . ILE A 1 316 ? -0.808 -16.631 -1.332 1.00 74.25 316 ILE A N 1
ATOM 2484 C CA . ILE A 1 316 ? 0.378 -17.377 -0.881 1.00 74.25 316 ILE A CA 1
ATOM 2485 C C . ILE A 1 316 ? 0.853 -16.938 0.499 1.00 74.25 316 ILE A C 1
ATOM 2487 O O . ILE A 1 316 ? 1.153 -17.774 1.347 1.00 74.25 316 ILE A O 1
ATOM 2491 N N . HIS A 1 317 ? 0.944 -15.627 0.728 1.00 69.56 317 HIS A N 1
ATOM 2492 C CA . HIS A 1 317 ? 1.513 -15.081 1.956 1.00 69.56 317 HIS A CA 1
ATOM 2493 C C . HIS A 1 317 ? 0.513 -14.165 2.677 1.00 69.56 317 HIS A C 1
ATOM 2495 O O . HIS A 1 317 ? -0.104 -13.322 2.019 1.00 69.56 317 HIS A O 1
ATOM 2501 N N . PRO A 1 318 ? 0.380 -14.250 4.019 1.00 67.12 318 PRO A N 1
ATOM 2502 C CA . PRO A 1 318 ? -0.519 -13.392 4.797 1.00 67.12 318 PRO A CA 1
ATOM 2503 C C . PRO A 1 318 ? -0.358 -11.889 4.553 1.00 67.12 318 PRO A C 1
ATOM 2505 O O . PRO A 1 318 ? -1.346 -11.168 4.495 1.00 67.12 318 PRO A O 1
ATOM 2508 N N . SER A 1 319 ? 0.875 -11.420 4.339 1.00 65.62 319 SER A N 1
ATOM 2509 C CA . SER A 1 319 ? 1.180 -9.998 4.112 1.00 65.62 319 SER A CA 1
ATOM 2510 C C . SER A 1 319 ? 1.010 -9.515 2.660 1.00 65.62 319 SER A C 1
ATOM 2512 O O . SER A 1 319 ? 1.397 -8.388 2.343 1.00 65.62 319 SER A O 1
ATOM 2514 N N . LYS A 1 320 ? 0.522 -10.378 1.754 1.00 72.62 320 LYS A N 1
ATOM 2515 C CA . LYS A 1 320 ? 0.321 -10.095 0.317 1.00 72.62 320 LYS A CA 1
ATOM 2516 C C . LYS A 1 320 ? 1.539 -9.481 -0.395 1.00 72.62 320 LYS A C 1
ATOM 2518 O O . LYS A 1 320 ? 1.384 -8.669 -1.303 1.00 72.62 320 LYS A O 1
ATOM 2523 N N . ASN A 1 321 ? 2.751 -9.794 0.063 1.00 73.25 321 ASN A N 1
ATOM 2524 C CA . ASN A 1 321 ? 3.989 -9.265 -0.525 1.00 73.25 321 ASN A CA 1
ATOM 2525 C C . ASN A 1 321 ? 4.554 -10.182 -1.608 1.00 73.25 321 ASN A C 1
ATOM 2527 O O . ASN A 1 321 ? 5.411 -9.755 -2.369 1.00 73.25 321 ASN A O 1
ATOM 2531 N N . GLU A 1 322 ? 4.092 -11.426 -1.676 1.00 78.25 322 GLU A N 1
ATOM 2532 C CA . GLU A 1 322 ? 4.560 -12.416 -2.635 1.00 78.25 322 GLU A CA 1
ATOM 2533 C C . GLU A 1 322 ? 3.381 -12.911 -3.459 1.00 78.25 322 GLU A C 1
ATOM 2535 O O . GLU A 1 322 ? 2.295 -13.158 -2.931 1.00 78.25 322 GLU A O 1
ATOM 2540 N N . VAL A 1 323 ? 3.621 -13.051 -4.756 1.00 80.50 323 VAL A N 1
ATOM 2541 C CA . VAL A 1 323 ? 2.662 -13.568 -5.724 1.00 80.50 323 VAL A CA 1
ATOM 2542 C C . VAL A 1 323 ? 3.406 -14.566 -6.598 1.00 80.50 323 VAL A C 1
ATOM 2544 O O . VAL A 1 323 ? 4.535 -14.297 -7.019 1.00 80.50 323 VAL A O 1
ATOM 2547 N N . ARG A 1 324 ? 2.794 -15.720 -6.866 1.00 82.94 324 ARG A N 1
ATOM 2548 C CA . ARG A 1 324 ? 3.285 -16.652 -7.887 1.00 82.94 324 ARG A CA 1
ATOM 2549 C C . ARG A 1 324 ? 2.395 -16.525 -9.097 1.00 82.94 324 ARG A C 1
ATOM 2551 O O . ARG A 1 324 ? 1.188 -16.356 -8.983 1.00 82.94 324 ARG A O 1
ATOM 2558 N N . PHE A 1 325 ? 3.016 -16.617 -10.252 1.00 82.56 325 PHE A N 1
ATOM 2559 C CA . PHE A 1 325 ? 2.328 -16.572 -11.522 1.00 82.56 325 PHE A CA 1
ATOM 2560 C C . PHE A 1 325 ? 2.847 -17.688 -12.411 1.00 82.56 325 PHE A C 1
ATOM 2562 O O . PHE A 1 325 ? 4.000 -18.119 -12.291 1.00 82.56 325 PHE A O 1
ATOM 2569 N N . LEU A 1 326 ? 1.969 -18.183 -13.275 1.00 84.25 326 LEU A N 1
ATOM 2570 C CA . LEU A 1 326 ? 2.326 -19.178 -14.275 1.00 84.25 326 LEU A CA 1
ATOM 2571 C C . LEU A 1 326 ? 3.380 -18.601 -15.230 1.00 84.25 326 LEU A C 1
ATOM 2573 O O . LEU A 1 326 ? 3.399 -17.405 -15.511 1.00 84.25 326 LEU A O 1
ATOM 2577 N N . HIS A 1 327 ? 4.270 -19.464 -15.722 1.00 87.12 327 HIS A N 1
ATOM 2578 C CA . HIS A 1 327 ? 5.344 -19.091 -16.655 1.00 87.12 327 HIS A CA 1
ATOM 2579 C C . HIS A 1 327 ? 6.300 -17.997 -16.141 1.00 87.12 327 HIS A C 1
ATOM 2581 O O . HIS A 1 327 ? 6.817 -17.190 -16.919 1.00 87.12 327 HIS A O 1
ATOM 2587 N N . ALA A 1 328 ? 6.552 -17.969 -14.826 1.00 87.69 328 ALA A N 1
ATOM 2588 C CA . ALA A 1 328 ? 7.383 -16.942 -14.205 1.00 87.69 328 ALA A CA 1
ATOM 2589 C C . ALA A 1 328 ? 8.768 -16.805 -14.854 1.00 87.69 328 ALA A C 1
ATOM 2591 O O . ALA A 1 328 ? 9.197 -15.690 -15.148 1.00 87.69 328 ALA A O 1
ATOM 2592 N N . ASP A 1 329 ? 9.433 -17.922 -15.149 1.00 90.19 329 ASP A N 1
ATOM 2593 C CA . ASP A 1 329 ? 10.765 -17.918 -15.757 1.00 90.19 329 ASP A CA 1
ATOM 2594 C C . ASP A 1 329 ? 10.763 -17.275 -17.152 1.00 90.19 329 ASP A C 1
ATOM 2596 O O . ASP A 1 329 ? 11.621 -16.445 -17.456 1.00 90.19 329 ASP A O 1
ATOM 2600 N N . GLN A 1 330 ? 9.776 -17.600 -17.995 1.00 90.88 330 GLN A N 1
ATOM 2601 C CA . GLN A 1 330 ? 9.661 -17.041 -19.346 1.00 90.88 330 GLN A CA 1
ATOM 2602 C C . GLN A 1 330 ? 9.407 -15.531 -19.311 1.00 90.88 330 GLN A C 1
ATOM 2604 O O . GLN A 1 330 ? 10.015 -14.774 -20.072 1.00 90.88 330 GLN A O 1
ATOM 2609 N N . ILE A 1 331 ? 8.540 -15.083 -18.401 1.00 91.38 331 ILE A N 1
ATOM 2610 C CA . ILE A 1 331 ? 8.212 -13.666 -18.223 1.00 91.38 331 ILE A CA 1
ATOM 2611 C C . ILE A 1 331 ? 9.440 -12.895 -17.732 1.00 91.38 331 ILE A C 1
ATOM 2613 O O . ILE A 1 331 ? 9.771 -11.848 -18.292 1.00 91.38 331 ILE A O 1
ATOM 2617 N N . ILE A 1 332 ? 10.165 -13.434 -16.746 1.00 92.81 332 ILE A N 1
ATOM 2618 C CA . ILE A 1 332 ? 11.404 -12.838 -16.230 1.00 92.81 332 ILE A CA 1
ATOM 2619 C C . ILE A 1 332 ? 12.427 -12.673 -17.356 1.00 92.81 332 ILE A C 1
ATOM 2621 O O . ILE A 1 332 ? 12.962 -11.578 -17.537 1.00 92.81 332 ILE A O 1
ATOM 2625 N N . VAL A 1 333 ? 12.667 -13.727 -18.143 1.00 93.06 333 VAL A N 1
ATOM 2626 C CA . VAL A 1 333 ? 13.608 -13.685 -19.272 1.00 93.06 333 VAL A CA 1
ATOM 2627 C C . VAL A 1 333 ? 13.192 -12.623 -20.289 1.00 93.06 333 VAL A C 1
AT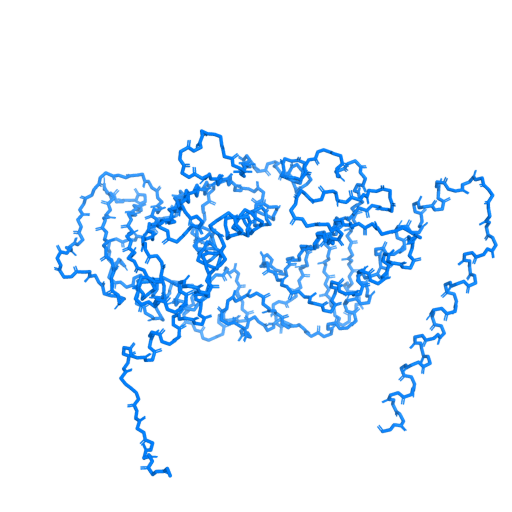OM 2629 O O . VAL A 1 333 ? 14.024 -11.812 -20.696 1.00 93.06 333 VAL A O 1
ATOM 2632 N N . SER A 1 334 ? 11.909 -12.571 -20.652 1.00 92.94 334 SER A N 1
ATOM 2633 C CA . SER A 1 334 ? 11.391 -11.584 -21.605 1.00 92.94 334 SER A CA 1
ATOM 2634 C C . SER A 1 334 ? 11.590 -10.144 -21.119 1.00 92.94 334 SER A C 1
ATOM 2636 O O . SER A 1 334 ? 11.974 -9.275 -21.905 1.00 92.94 334 SER A O 1
ATOM 2638 N N . ILE A 1 335 ? 11.355 -9.880 -19.828 1.00 94.38 335 ILE A N 1
ATOM 2639 C CA . ILE A 1 335 ? 11.536 -8.549 -19.235 1.00 94.38 335 ILE A CA 1
ATOM 2640 C C . ILE A 1 335 ? 13.011 -8.151 -19.235 1.00 94.38 335 ILE A C 1
ATOM 2642 O O . ILE A 1 335 ? 13.358 -7.067 -19.706 1.00 94.38 335 ILE A O 1
ATOM 2646 N N . VAL A 1 336 ? 13.886 -9.035 -18.749 1.00 94.50 336 VAL A N 1
ATOM 2647 C CA . VAL A 1 336 ? 15.328 -8.769 -18.656 1.00 94.50 336 VAL A CA 1
ATOM 2648 C C . VAL A 1 336 ? 15.921 -8.515 -20.042 1.00 94.50 336 VAL A C 1
ATOM 2650 O O . VAL A 1 336 ? 16.591 -7.505 -20.234 1.00 94.50 336 VAL A O 1
ATOM 2653 N N . GLN A 1 337 ? 15.604 -9.352 -21.034 1.00 93.12 337 GLN A N 1
ATOM 2654 C CA . GLN A 1 337 ? 16.087 -9.177 -22.409 1.00 93.12 337 GLN A CA 1
ATOM 2655 C C . GLN A 1 337 ? 15.590 -7.875 -23.049 1.00 93.12 337 GLN A C 1
ATOM 2657 O O . GLN A 1 337 ? 16.311 -7.231 -23.814 1.00 93.12 337 GLN A O 1
ATOM 2662 N N . ALA A 1 338 ? 14.350 -7.463 -22.776 1.00 93.56 338 ALA A N 1
ATOM 2663 C CA . ALA A 1 338 ? 13.829 -6.201 -23.288 1.00 93.56 338 ALA A CA 1
ATOM 2664 C C . ALA A 1 338 ? 14.573 -4.992 -22.697 1.00 93.56 338 ALA A C 1
ATOM 2666 O O . ALA A 1 338 ? 14.972 -4.102 -23.451 1.00 93.56 338 ALA A O 1
ATOM 2667 N N . ILE A 1 339 ? 14.809 -4.992 -21.382 1.00 93.62 339 ILE A N 1
ATOM 2668 C CA . ILE A 1 339 ? 15.571 -3.944 -20.691 1.00 93.62 339 ILE A CA 1
ATOM 2669 C C . ILE A 1 339 ? 17.016 -3.911 -21.208 1.00 93.62 339 ILE A C 1
ATOM 2671 O O . ILE A 1 339 ? 17.502 -2.852 -21.608 1.00 93.62 339 ILE A O 1
ATOM 2675 N N . GLU A 1 340 ? 17.678 -5.068 -21.279 1.00 92.38 340 GLU A N 1
ATOM 2676 C CA . GLU A 1 340 ? 19.055 -5.205 -21.761 1.00 92.38 340 GLU A CA 1
ATOM 2677 C C . GLU A 1 340 ? 19.226 -4.622 -23.167 1.00 92.38 340 GLU A C 1
ATOM 2679 O O . GLU A 1 340 ? 20.102 -3.784 -23.390 1.00 92.38 340 GLU A O 1
ATOM 2684 N N . ARG A 1 341 ? 18.346 -4.994 -24.109 1.00 92.50 341 ARG A N 1
ATOM 2685 C CA . ARG A 1 341 ? 18.391 -4.494 -25.493 1.00 92.50 341 ARG A CA 1
ATOM 2686 C C . ARG A 1 341 ? 18.343 -2.972 -25.563 1.00 92.50 341 ARG A C 1
ATOM 2688 O O . ARG A 1 341 ? 19.067 -2.377 -26.360 1.00 92.50 341 ARG A O 1
ATOM 2695 N N . ILE A 1 342 ? 17.512 -2.333 -24.741 1.00 91.88 342 ILE A N 1
ATOM 2696 C CA . ILE A 1 342 ? 17.376 -0.871 -24.727 1.00 91.88 342 ILE A CA 1
ATOM 2697 C C . ILE A 1 342 ? 18.628 -0.220 -24.150 1.00 91.88 342 ILE A C 1
ATOM 2699 O O . ILE A 1 342 ? 19.126 0.747 -24.732 1.00 91.88 342 ILE A O 1
ATOM 2703 N N . ILE A 1 343 ? 19.154 -0.758 -23.046 1.00 89.94 343 ILE A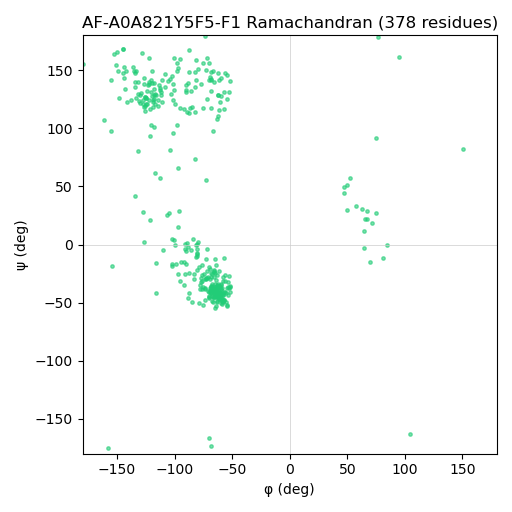 N 1
ATOM 2704 C CA . ILE A 1 343 ? 20.383 -0.250 -22.432 1.00 89.94 343 ILE A CA 1
ATOM 2705 C C . ILE A 1 343 ? 21.537 -0.348 -23.433 1.00 89.94 343 ILE A C 1
ATOM 2707 O O . ILE A 1 343 ? 22.185 0.658 -23.708 1.00 89.94 343 ILE A O 1
ATOM 2711 N N . VAL A 1 344 ? 21.746 -1.515 -24.050 1.00 89.44 344 VAL A N 1
ATOM 2712 C CA . VAL A 1 344 ? 22.815 -1.731 -25.038 1.00 89.44 344 VAL A CA 1
ATOM 2713 C C . VAL A 1 344 ? 22.649 -0.811 -26.251 1.00 89.44 344 VAL A C 1
ATOM 2715 O O . VAL A 1 344 ? 23.608 -0.155 -26.658 1.00 89.44 344 VAL A O 1
ATOM 2718 N N . ALA A 1 345 ? 21.439 -0.689 -26.806 1.00 87.62 345 ALA A N 1
ATOM 2719 C CA . ALA A 1 345 ? 21.183 0.169 -27.964 1.00 87.62 345 ALA A CA 1
ATOM 2720 C C . ALA A 1 345 ? 21.428 1.661 -27.673 1.00 87.62 345 ALA A C 1
ATOM 2722 O O . ALA A 1 345 ? 21.879 2.401 -28.551 1.00 87.62 345 ALA A O 1
ATOM 2723 N N . LYS A 1 346 ? 21.130 2.125 -26.454 1.00 82.00 346 LYS A N 1
ATOM 2724 C CA . LYS A 1 346 ? 21.369 3.514 -26.033 1.00 82.00 346 LYS A CA 1
ATOM 2725 C C . LYS A 1 346 ? 22.838 3.762 -25.696 1.00 82.00 346 LYS A C 1
ATOM 2727 O O . LYS A 1 346 ? 23.361 4.798 -26.099 1.00 82.00 346 LYS A O 1
ATOM 2732 N N . SER A 1 347 ? 23.515 2.803 -25.066 1.00 76.00 347 SER A N 1
ATOM 2733 C CA . SER A 1 347 ? 24.957 2.866 -24.807 1.00 76.00 347 SER A CA 1
ATOM 2734 C C . SER A 1 347 ? 25.763 2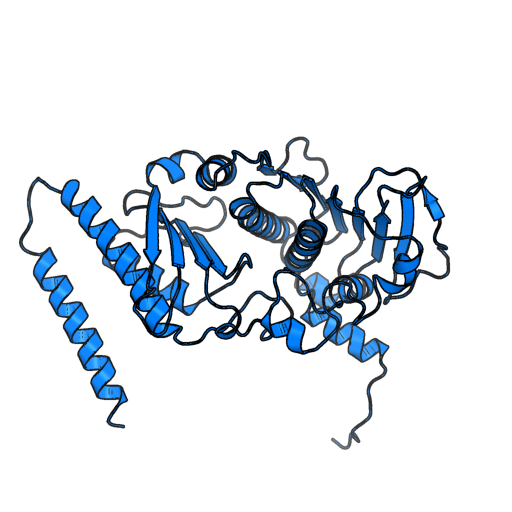.900 -26.106 1.00 76.00 347 SER A C 1
ATOM 2736 O O . SER A 1 347 ? 26.641 3.745 -26.244 1.00 76.00 347 SER A O 1
ATOM 2738 N N . ALA A 1 348 ? 25.407 2.083 -27.106 1.00 66.69 348 ALA A N 1
ATOM 2739 C CA . ALA A 1 348 ? 26.069 2.066 -28.415 1.00 66.69 348 ALA A CA 1
ATOM 2740 C C . ALA A 1 348 ? 25.946 3.402 -29.172 1.00 66.69 348 ALA A C 1
ATOM 2742 O O . ALA A 1 348 ? 26.886 3.826 -29.842 1.00 66.69 348 ALA A O 1
ATOM 2743 N N . LYS A 1 349 ? 24.818 4.112 -29.023 1.00 59.88 349 LYS A N 1
ATOM 2744 C CA . LYS A 1 349 ? 24.637 5.471 -29.571 1.00 59.88 349 LYS A CA 1
ATOM 2745 C C . LYS A 1 349 ? 25.501 6.525 -28.871 1.00 59.88 349 LYS A C 1
ATOM 2747 O O . LYS A 1 349 ? 25.742 7.576 -29.449 1.00 59.88 349 LYS A O 1
ATOM 2752 N N . GLN A 1 350 ? 25.960 6.254 -27.650 1.00 53.16 350 GLN A N 1
ATOM 2753 C CA . GLN A 1 350 ? 26.882 7.115 -26.903 1.00 53.16 350 GLN A CA 1
ATOM 2754 C C . GLN A 1 350 ? 28.359 6.770 -27.178 1.00 53.16 350 GLN A C 1
ATOM 2756 O O . GLN A 1 350 ? 29.225 7.594 -26.910 1.00 53.16 350 GLN A O 1
ATOM 2761 N N . THR A 1 351 ? 28.657 5.587 -27.743 1.00 45.41 351 THR A N 1
ATOM 2762 C CA . THR A 1 351 ? 30.024 5.090 -28.023 1.00 45.41 351 THR A CA 1
ATOM 2763 C C . THR A 1 351 ? 30.439 5.154 -29.498 1.00 45.41 351 THR A C 1
ATOM 2765 O O . THR A 1 351 ? 31.331 4.421 -29.928 1.00 45.41 351 THR A O 1
ATOM 2768 N N . THR A 1 352 ? 29.889 6.076 -30.297 1.00 37.06 352 THR A N 1
ATOM 2769 C CA . THR A 1 352 ? 30.474 6.431 -31.609 1.00 37.06 352 THR A CA 1
ATOM 2770 C C . THR A 1 352 ? 31.759 7.255 -31.458 1.00 37.06 352 THR A C 1
ATOM 2772 O O . THR A 1 352 ? 31.893 8.339 -32.011 1.00 37.06 352 THR A O 1
ATOM 2775 N N . THR A 1 353 ? 32.714 6.699 -30.718 1.00 36.53 353 THR A N 1
ATOM 2776 C CA . THR A 1 353 ? 34.153 6.856 -30.913 1.00 36.53 353 THR A CA 1
ATOM 2777 C C . THR A 1 353 ? 34.821 5.622 -30.301 1.00 36.53 353 THR A C 1
ATOM 2779 O O . THR A 1 353 ? 35.094 5.555 -29.109 1.00 36.53 353 THR A O 1
ATOM 2782 N N . THR A 1 354 ? 35.136 4.654 -31.169 1.00 38.78 354 THR A N 1
ATOM 2783 C CA . THR A 1 354 ? 36.098 3.555 -30.947 1.00 38.78 354 THR A CA 1
ATOM 2784 C C . THR A 1 354 ? 35.651 2.401 -30.037 1.00 38.78 354 THR A C 1
ATOM 2786 O O . THR A 1 354 ? 35.903 2.420 -28.842 1.00 38.78 354 THR A O 1
ATOM 2789 N N . THR A 1 355 ? 35.058 1.353 -30.631 1.00 41.00 355 THR A N 1
ATOM 2790 C CA . THR A 1 355 ? 35.337 -0.105 -30.449 1.00 41.00 355 THR A CA 1
ATOM 2791 C C . THR A 1 355 ? 34.080 -0.955 -30.684 1.00 41.00 355 THR A C 1
ATOM 2793 O O . THR A 1 355 ? 33.386 -1.381 -29.771 1.00 41.00 355 THR A O 1
ATOM 2796 N N . GLN A 1 356 ? 33.791 -1.235 -31.957 1.00 39.78 356 GLN A N 1
ATOM 2797 C CA . GLN A 1 356 ? 32.618 -2.007 -32.394 1.00 39.78 356 GLN A CA 1
ATOM 2798 C C . GLN A 1 356 ? 32.823 -3.537 -32.400 1.00 39.78 356 GLN A C 1
ATOM 2800 O O . GLN A 1 356 ? 31.877 -4.274 -32.658 1.00 39.78 356 GLN A O 1
ATOM 2805 N N . LEU A 1 357 ? 34.030 -4.042 -32.120 1.00 39.81 357 LEU A N 1
ATOM 2806 C CA . LEU A 1 357 ? 34.388 -5.443 -32.402 1.00 39.81 357 LEU A CA 1
ATOM 2807 C C . LEU A 1 357 ? 34.378 -6.395 -31.194 1.00 39.81 357 LEU A C 1
ATOM 2809 O O . LEU A 1 357 ? 34.299 -7.603 -31.389 1.00 39.81 357 LEU A O 1
ATOM 2813 N N . THR A 1 358 ? 34.386 -5.906 -29.953 1.00 45.31 358 THR A N 1
ATOM 2814 C CA . THR A 1 358 ? 34.402 -6.772 -28.754 1.00 45.31 358 THR A CA 1
ATOM 2815 C C . THR A 1 358 ? 33.007 -7.118 -28.222 1.00 45.31 358 THR A C 1
ATOM 2817 O O . THR A 1 358 ? 32.824 -8.174 -27.623 1.00 45.31 358 THR A O 1
ATOM 2820 N N . PHE A 1 359 ? 31.992 -6.289 -28.487 1.00 49.38 359 PHE A N 1
ATOM 2821 C CA . PHE A 1 359 ? 30.650 -6.451 -27.906 1.00 49.38 359 PHE A CA 1
ATOM 2822 C C . PHE A 1 359 ? 29.816 -7.575 -28.545 1.00 49.38 359 PHE A C 1
ATOM 2824 O O . PHE A 1 359 ? 29.023 -8.225 -27.865 1.00 49.38 359 PHE A O 1
ATOM 2831 N N . HIS A 1 360 ? 30.009 -7.849 -29.839 1.00 41.84 360 HIS A N 1
ATOM 2832 C CA . HIS A 1 360 ? 29.211 -8.854 -30.552 1.00 41.84 360 HIS A CA 1
ATOM 2833 C C . HIS A 1 360 ? 29.581 -10.298 -30.159 1.00 41.84 360 HIS A C 1
ATOM 2835 O O . HIS A 1 360 ? 28.718 -11.173 -30.132 1.00 41.84 360 HIS A O 1
ATOM 2841 N N . MET A 1 361 ? 30.839 -10.549 -29.769 1.00 40.31 361 MET A N 1
ATOM 2842 C CA . MET A 1 361 ? 31.278 -11.878 -29.322 1.00 40.31 361 MET A CA 1
ATOM 2843 C C . MET A 1 361 ? 30.767 -12.252 -27.924 1.00 40.31 361 MET A C 1
ATOM 2845 O O . MET A 1 361 ? 30.523 -13.429 -27.668 1.00 40.31 361 MET A O 1
ATOM 2849 N N . VAL A 1 362 ? 30.545 -11.280 -27.032 1.00 53.38 362 VAL A N 1
ATOM 2850 C CA . VAL A 1 362 ? 30.071 -11.548 -25.660 1.00 53.38 362 VAL A CA 1
ATOM 2851 C C . VAL A 1 362 ? 28.587 -11.941 -25.645 1.00 53.38 362 VAL A C 1
ATOM 2853 O O . VAL A 1 362 ? 28.209 -12.873 -24.936 1.00 53.38 362 VAL A O 1
ATOM 2856 N N . CYS A 1 363 ? 27.756 -11.321 -26.492 1.00 45.44 363 CYS A N 1
ATOM 2857 C CA . CYS A 1 363 ? 26.339 -11.688 -26.636 1.00 45.44 363 CYS A CA 1
ATOM 2858 C C . CYS A 1 363 ? 26.143 -13.134 -27.128 1.00 45.44 363 CYS A C 1
ATOM 2860 O O . CYS A 1 363 ? 25.278 -13.844 -26.613 1.00 45.44 363 CYS A O 1
ATOM 2862 N N . LEU A 1 364 ? 26.968 -13.600 -28.076 1.00 44.88 364 LEU A N 1
ATOM 2863 C CA . LEU A 1 364 ? 26.906 -14.990 -28.545 1.00 44.88 364 LEU A CA 1
ATOM 2864 C C . LEU A 1 364 ? 27.367 -15.990 -27.476 1.00 44.88 364 LEU A C 1
ATOM 2866 O O . LEU A 1 364 ? 26.794 -17.073 -27.366 1.00 44.88 364 LEU A O 1
ATOM 2870 N N . PHE A 1 365 ? 28.364 -15.631 -26.662 1.00 45.03 365 PHE A N 1
ATOM 2871 C CA . PHE A 1 365 ? 28.899 -16.527 -25.636 1.00 45.03 365 PHE A CA 1
ATOM 2872 C C . PHE A 1 365 ? 27.899 -16.765 -24.492 1.00 45.03 365 PHE A C 1
ATOM 2874 O O . PHE A 1 365 ? 27.759 -17.889 -24.016 1.00 45.03 365 PHE A O 1
ATOM 2881 N N . ILE A 1 366 ? 27.137 -15.739 -24.097 1.00 54.94 366 ILE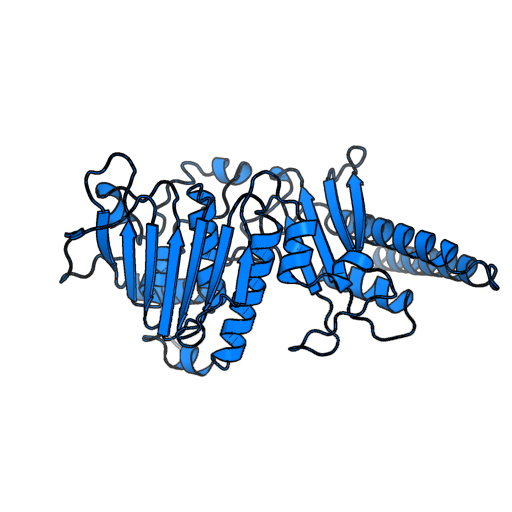 A N 1
ATOM 2882 C CA . ILE A 1 366 ? 26.118 -15.858 -23.040 1.00 54.94 366 ILE A CA 1
ATOM 2883 C C . ILE A 1 366 ? 24.911 -16.674 -23.523 1.00 54.94 366 ILE A C 1
ATOM 2885 O O . ILE A 1 366 ? 24.423 -17.529 -22.783 1.00 54.94 366 ILE A O 1
ATOM 2889 N N . HIS A 1 367 ? 24.476 -16.494 -24.777 1.00 49.25 367 HIS A N 1
ATOM 2890 C CA . HIS A 1 367 ? 23.436 -17.343 -25.373 1.00 49.25 367 HIS A CA 1
ATOM 2891 C C . HIS A 1 367 ? 23.847 -18.821 -25.405 1.00 49.25 367 HIS A C 1
ATOM 2893 O O . HIS A 1 367 ? 23.027 -19.686 -25.100 1.00 49.25 367 HIS A O 1
ATOM 2899 N N . LEU A 1 368 ? 25.117 -19.117 -25.705 1.00 46.19 368 LEU A N 1
ATOM 2900 C CA . LEU A 1 368 ? 25.616 -20.491 -25.741 1.00 46.19 368 LEU A CA 1
ATOM 2901 C C . LEU A 1 368 ? 25.706 -21.114 -24.337 1.00 46.19 368 LEU A C 1
ATOM 2903 O O . LEU A 1 368 ? 25.253 -22.238 -24.138 1.00 46.19 368 LEU A O 1
ATOM 2907 N N . VAL A 1 369 ? 26.238 -20.385 -23.350 1.00 52.53 369 VAL A N 1
ATOM 2908 C CA . VAL A 1 369 ? 26.405 -20.889 -21.972 1.00 52.53 369 VAL A CA 1
ATOM 2909 C C . VAL A 1 369 ? 25.055 -21.116 -21.281 1.00 52.53 369 VAL A C 1
ATOM 2911 O O . VAL A 1 369 ? 24.903 -22.081 -20.530 1.00 52.53 369 VAL A O 1
ATOM 2914 N N . PHE A 1 370 ? 24.041 -20.294 -21.571 1.00 50.09 370 PHE A N 1
ATOM 2915 C CA . PHE A 1 370 ? 22.700 -20.481 -21.012 1.00 50.09 370 PHE A CA 1
ATOM 2916 C C . PHE A 1 370 ? 21.959 -21.672 -21.650 1.00 50.09 370 PHE A C 1
ATOM 2918 O O . PHE A 1 370 ? 21.328 -22.456 -20.939 1.00 50.09 370 PHE A O 1
ATOM 2925 N N . PHE A 1 371 ? 22.106 -21.881 -22.966 1.00 49.22 371 PHE A N 1
ATOM 2926 C CA . PHE A 1 371 ? 21.552 -23.057 -23.655 1.00 49.22 371 PHE A CA 1
ATOM 2927 C C . PHE A 1 371 ? 22.233 -24.372 -23.243 1.00 49.22 371 PHE A C 1
ATOM 2929 O O . PHE A 1 371 ? 21.569 -25.404 -23.122 1.00 49.22 371 PHE A O 1
ATOM 2936 N N . LEU A 1 372 ? 23.548 -24.353 -23.001 1.00 47.19 372 LEU A N 1
ATOM 2937 C CA . LEU A 1 372 ? 24.288 -25.528 -22.532 1.00 47.19 372 LEU A CA 1
ATOM 2938 C C . LEU A 1 372 ? 23.895 -25.926 -21.102 1.00 47.19 372 LEU A C 1
ATOM 2940 O O . LEU A 1 372 ? 23.732 -27.116 -20.840 1.00 47.19 372 LEU A O 1
ATOM 2944 N N . ASN A 1 373 ? 23.639 -24.965 -20.209 1.00 44.50 373 ASN A N 1
ATOM 2945 C CA . ASN A 1 373 ? 23.169 -25.271 -18.853 1.00 44.50 373 ASN A CA 1
ATOM 2946 C C . ASN A 1 373 ? 21.732 -25.820 -18.811 1.00 44.50 373 ASN A C 1
ATOM 2948 O O . ASN A 1 373 ? 21.435 -26.659 -17.964 1.00 44.50 373 ASN A O 1
ATOM 2952 N N . GLN A 1 374 ? 20.850 -25.443 -19.745 1.00 45.88 374 GLN A N 1
ATOM 2953 C CA . GLN A 1 374 ? 19.513 -26.051 -19.831 1.00 45.88 374 GLN A CA 1
ATOM 2954 C C . GLN A 1 374 ? 19.525 -27.489 -20.372 1.00 45.88 374 GLN A C 1
ATOM 2956 O O . GLN A 1 374 ? 18.678 -28.288 -19.979 1.00 45.88 374 GLN A O 1
ATOM 2961 N N . ARG A 1 375 ? 20.489 -27.863 -21.226 1.00 41.31 375 ARG A N 1
ATOM 2962 C CA . ARG A 1 375 ? 20.611 -29.250 -21.719 1.00 41.31 375 ARG A CA 1
ATOM 2963 C C . ARG A 1 375 ? 21.170 -30.230 -20.689 1.00 41.31 375 ARG A C 1
ATOM 2965 O O . ARG A 1 375 ? 20.871 -31.416 -20.784 1.00 41.31 375 ARG A O 1
ATOM 2972 N N . ILE A 1 376 ? 21.946 -29.763 -19.712 1.00 43.56 376 ILE A N 1
ATOM 2973 C CA . ILE A 1 376 ? 22.519 -30.630 -18.671 1.00 43.56 376 ILE A CA 1
ATOM 2974 C C . ILE A 1 376 ? 21.466 -30.998 -17.608 1.00 43.56 376 ILE A C 1
ATOM 2976 O O . ILE A 1 376 ? 21.500 -32.106 -17.085 1.00 43.56 376 ILE A O 1
ATOM 2980 N N . CYS A 1 377 ? 20.465 -30.146 -17.365 1.00 40.91 377 CYS A N 1
ATOM 2981 C CA . CYS A 1 377 ? 19.384 -30.438 -16.413 1.00 40.91 377 CYS A CA 1
ATOM 2982 C C . CYS A 1 377 ? 18.262 -31.342 -16.961 1.00 40.91 377 CYS A C 1
ATOM 2984 O O . CYS A 1 377 ? 17.397 -31.742 -16.192 1.00 40.91 377 CYS A O 1
ATOM 2986 N N . TYR A 1 378 ? 18.253 -31.666 -18.259 1.00 39.06 378 TYR A N 1
ATOM 2987 C CA . TYR A 1 378 ? 17.253 -32.560 -18.872 1.00 39.06 378 TYR A CA 1
ATOM 2988 C C . TYR A 1 378 ? 17.755 -33.997 -19.099 1.00 39.06 378 TYR A C 1
ATOM 2990 O O . TYR A 1 378 ? 17.030 -34.805 -19.671 1.00 39.06 378 TYR A O 1
ATOM 2998 N N . ASN A 1 379 ? 18.976 -34.326 -18.661 1.00 37.19 379 ASN A N 1
ATOM 2999 C CA . ASN A 1 379 ? 19.580 -35.658 -18.811 1.00 37.19 379 ASN A CA 1
ATOM 3000 C C . ASN A 1 379 ? 20.110 -36.248 -17.487 1.00 37.19 379 ASN A C 1
ATOM 3002 O O . ASN A 1 379 ? 21.040 -37.055 -17.508 1.00 37.19 379 ASN A O 1
ATOM 3006 N N . LEU A 1 380 ? 19.518 -35.873 -16.347 1.00 35.28 380 LEU A N 1
ATOM 3007 C CA . LEU A 1 380 ? 19.731 -36.529 -15.050 1.00 35.28 380 LEU A CA 1
ATOM 3008 C C . LEU A 1 380 ? 18.405 -36.786 -14.340 1.00 35.28 380 LEU A C 1
ATOM 3010 O O . LEU A 1 380 ? 17.619 -35.819 -14.220 1.00 35.28 380 LEU A O 1
#

Radius of gyration: 23.67 Å; Cα contacts (8 Å, |Δi|>4): 665; chains: 1; bounding box: 61×58×61 Å

Foldseek 3Di:
DDDDDDDDDPLVVLLVVLCQQPVAQLLLLLVVVLVLVLLVFQEWEWEDELLCQFKIKIWTQGQWDDPVCVQVQLPWQDDPQDDDPVVLLVRLGQDDGSHSSVSLLAQFKKKKWADGPPDPFIWIFIGHNSGTDPVDDTDTDHDHHTMMMMTGNGNVVPVVSVVVDDGSVVSNVSNLLSQLLLCLLQLLHWYFYCYPPDPHTLQTHDNHPPGHSLNSCCRNQHDVLSVQKDWDWQADCVDPFTKIKTKIKGAQVAADPPVPDPQAAAEWEAESSHTADDPVLSVLLVVLSVVVYPDRGHMYMHMHMYGNSNQKDQPDGSSSHHIDGPPPVVVSVSVNVVVSVVNVVVVVVVPVPDDPDPVVVVVVVVVVVVVVVVVVVVPD

Mean predicted aligned error: 9.46 Å